Protein AF-0000000080869473 (afdb_homodimer)

Radius of gyration: 24.55 Å; Cα contacts (8 Å, |Δi|>4): 1447; chains: 2; bounding box: 81×71×55 Å

Foldseek 3Di:
DQKAKEKEWAEAADQAAACLVVVLVVVVVCCVVPVRHAEYAYAAARGGHDDLVPAEAPPDPSLQSVLVSLQVSLHWYWDHWHWHQDPVFIFTKIFTHGSNSDGPDIDTAQDDPPPVSPGHDGDDDWDWDDDPPHAIETEHEACQLVPLVNLQVSLVVGHQEYRYHHFAADPCVVVVLVSQLVSLQLSQHWYFYHYYAHPRHQAQTFIAGNNSHTPDTDHRHIDMDIDMDDSVSSVVCCVQNRVNDDNNNVCVVVDPDDPCCCVDPVNADPVRVVPDDGDDDDDDDPVVD/DQKAKEKEWAEAADQAAACLVVVLVVVVVCCVVPVRHAEYAYAAARGGHDDLVPAEAPPDPSLQSVLVSLQVSLHWYWDHWHWHQDPVFIFTKIFTHGSNSDGPDIDTAQDDPPPVSPGHDGDDDWDWDDDPPHAIETEHEACQLVPLVNLQVSLVVGHQEYRYHHFAADPCVVVVLVSQLVSLQLSQHWYFYHYYAHSRHQAQTFIAGNNSHTPDTDHRHIDMDIDMDRSVSSVVCCVQNRVNDDNNNVCVVVDPDDPCCCVDPVNADPVRVVPDDGDDDDDDDPVVD

InterPro domains:
  IPR001110 Uncharacterised protein family UPF0012, conserved site [PS01227] (138-158)
  IPR003010 Carbon-nitrogen hydrolase [PF00795] (30-236)
  IPR003010 Carbon-nitrogen hydrolase [PS50263] (4-231)
  IPR036526 Carbon-nitrogen hydrolase superfamily [G3DSA:3.60.110.10] (3-247)
  IPR036526 Carbon-nitrogen hydrolase superfamily [SSF56317] (1-239)

Solvent-accessible surface area (backbone atoms only — not comparable to full-atom values): 29017 Å² total; per-residue (Å²): 135,46,64,49,27,38,25,37,34,23,44,68,37,64,67,72,47,78,34,54,64,63,48,49,51,50,49,53,52,46,47,70,76,42,68,77,52,42,29,41,37,26,11,35,23,46,38,49,22,83,50,70,86,63,38,38,49,78,87,35,71,69,56,51,49,51,21,50,51,16,35,74,70,53,17,32,35,28,67,18,22,38,41,29,39,52,97,92,41,32,28,48,30,27,50,38,25,36,39,79,29,41,75,78,47,72,37,38,30,48,41,52,57,46,53,80,38,67,81,46,42,59,22,65,61,88,46,69,50,70,46,86,92,57,46,37,31,20,60,52,40,47,56,29,64,62,39,59,66,54,57,47,46,36,33,42,71,48,25,44,33,37,46,26,22,15,56,51,68,59,94,62,52,70,49,48,55,30,32,48,24,31,55,10,32,45,47,35,11,33,26,38,39,22,15,12,4,65,67,43,3,58,25,51,24,36,34,23,32,30,63,29,45,73,76,43,69,49,61,49,58,67,45,76,46,76,40,74,44,57,48,58,57,30,56,48,28,57,55,34,7,45,91,61,50,55,32,54,60,55,52,53,34,67,46,75,49,72,62,60,58,58,62,34,91,69,44,45,40,82,44,50,71,67,51,64,72,80,48,72,74,72,84,74,61,70,87,72,109,133,48,62,48,27,38,25,38,36,22,44,70,38,65,64,72,46,76,34,53,65,63,48,49,52,48,50,52,51,46,45,71,76,43,68,75,53,42,29,40,36,26,10,35,22,47,37,51,26,84,51,69,87,63,37,37,49,78,87,35,71,67,56,50,50,50,21,50,52,16,35,74,70,52,18,32,33,28,68,19,22,36,41,29,39,53,97,91,41,32,28,50,30,28,50,40,25,36,39,80,30,41,75,78,46,71,37,37,28,48,41,53,58,46,52,80,38,67,78,46,41,58,22,64,63,87,46,70,49,70,48,87,88,58,48,36,31,21,61,50,40,45,56,28,63,61,40,61,67,53,57,48,46,37,34,40,70,48,24,43,34,36,46,26,22,15,57,50,68,58,93,62,54,67,50,50,54,30,34,49,25,31,54,10,31,44,46,34,10,33,27,40,40,21,15,12,3,65,68,42,4,58,23,50,23,36,34,23,33,29,63,28,46,74,76,45,69,48,61,48,57,68,45,76,47,78,42,74,43,56,50,58,56,30,56,48,27,57,54,32,6,47,92,60,49,56,34,52,61,53,51,51,34,67,49,73,49,71,61,61,59,59,61,34,91,70,45,44,40,82,44,51,69,66,52,64,72,81,50,73,76,72,84,73,59,70,88,73,109

Nearest PDB structures (foldseek):
  5g3p-assembly1_D  TM=8.756E-01  e=1.389E-21  Bacillus cereus
  5g3o-assembly1_A  TM=8.875E-01  e=3.538E-21  Bacillus cereus
  2e2k-assembly1_B  TM=9.065E-01  e=9.008E-21  Helicobacter pylori 26695
  5g3o-assembly1_D  TM=8.820E-01  e=4.738E-21  Bacillus cereus
  5g3o-assembly1_E  TM=8.726E-01  e=5.325E-21  Bacillus cereus

Organism: NCBI:txid3151122

Structure (mmCIF, N/CA/C/O backbone):
data_AF-0000000080869473-model_v1
#
loop_
_entity.id
_entity.type
_entity.pdbx_description
1 polymer 'Carbon-nitrogen hydrolase family protein'
#
loop_
_atom_site.group_PDB
_atom_site.id
_atom_site.type_symbol
_atom_site.label_atom_id
_atom_site.label_alt_id
_atom_site.label_comp_id
_atom_site.label_asym_id
_atom_site.label_entity_id
_atom_site.label_seq_id
_atom_site.pdbx_PDB_ins_code
_atom_site.Cartn_x
_atom_site.Cartn_y
_atom_site.Cartn_z
_atom_site.occupancy
_atom_site.B_iso_or_equiv
_atom_site.auth_seq_id
_atom_site.auth_comp_id
_atom_site.auth_asym_id
_atom_site.auth_atom_id
_atom_site.pdbx_PDB_model_num
ATOM 1 N N . MET A 1 1 ? -25.969 -18.875 0.355 1 53.88 1 MET A N 1
ATOM 2 C CA . MET A 1 1 ? -24.969 -18.594 1.371 1 53.88 1 MET A CA 1
ATOM 3 C C . MET A 1 1 ? -23.562 -18.656 0.776 1 53.88 1 MET A C 1
ATOM 5 O O . MET A 1 1 ? -23.266 -19.516 -0.05 1 53.88 1 MET A O 1
ATOM 9 N N . SER A 1 2 ? -22.734 -17.375 0.58 1 76.88 2 SER A N 1
ATOM 10 C CA . SER A 1 2 ? -21.609 -16.938 -0.243 1 76.88 2 SER A CA 1
ATOM 11 C C . SER A 1 2 ? -20.281 -17.312 0.399 1 76.88 2 SER A C 1
ATOM 13 O O . SER A 1 2 ? -19.344 -16.5 0.432 1 76.88 2 SER A O 1
ATOM 15 N N . TYR A 1 3 ? -20.266 -18.516 1.068 1 91.31 3 TYR A N 1
ATOM 16 C CA . TYR A 1 3 ? -19.031 -19.016 1.641 1 91.31 3 TYR A CA 1
ATOM 17 C C . TYR A 1 3 ? -18.266 -19.875 0.635 1 91.31 3 TYR A C 1
ATOM 19 O O . TYR A 1 3 ? -18.875 -20.578 -0.181 1 91.31 3 TYR A O 1
ATOM 27 N N . PHE A 1 4 ? -17.031 -19.812 0.686 1 97.44 4 PHE A N 1
ATOM 28 C CA . PHE A 1 4 ? -16.141 -20.5 -0.236 1 97.44 4 PHE A CA 1
ATOM 29 C C . PHE A 1 4 ? -14.812 -20.812 0.434 1 97.44 4 PHE A C 1
ATOM 31 O O . PHE A 1 4 ? -14.195 -19.938 1.047 1 97.44 4 PHE A O 1
ATOM 38 N N . THR A 1 5 ? -14.406 -22.062 0.427 1 98.56 5 THR A N 1
ATOM 39 C CA . THR A 1 5 ? -13.188 -22.438 1.144 1 98.56 5 THR A CA 1
ATOM 40 C C . THR A 1 5 ? -12.008 -22.531 0.186 1 98.56 5 THR A C 1
ATOM 42 O O . THR A 1 5 ? -12.055 -23.281 -0.792 1 98.56 5 THR A O 1
ATOM 45 N N . ILE A 1 6 ? -10.961 -21.781 0.438 1 98.81 6 ILE A N 1
ATOM 46 C CA . ILE A 1 6 ? -9.727 -21.75 -0.333 1 98.81 6 ILE A CA 1
ATOM 47 C C . ILE A 1 6 ? -8.562 -22.25 0.523 1 98.81 6 ILE A C 1
ATOM 49 O O . ILE A 1 6 ? -8.406 -21.828 1.672 1 98.81 6 ILE A O 1
ATOM 53 N N . ALA A 1 7 ? -7.832 -23.141 0.019 1 98.88 7 ALA A N 1
ATOM 54 C CA . ALA A 1 7 ? -6.652 -23.609 0.735 1 98.88 7 ALA A CA 1
ATOM 55 C C . ALA A 1 7 ? -5.371 -23.094 0.08 1 98.88 7 ALA A C 1
ATOM 57 O O . ALA A 1 7 ? -5.09 -23.422 -1.077 1 98.88 7 ALA A O 1
ATOM 58 N N . GLY A 1 8 ? -4.641 -22.25 0.812 1 98.81 8 GLY A N 1
ATOM 59 C CA . GLY A 1 8 ? -3.258 -22 0.441 1 98.81 8 GLY A CA 1
ATOM 60 C C . GLY A 1 8 ? -2.316 -23.109 0.891 1 98.81 8 GLY A C 1
ATOM 61 O O . GLY A 1 8 ? -2.459 -23.641 1.993 1 98.81 8 GLY A O 1
ATOM 62 N N . VAL A 1 9 ? -1.399 -23.469 0.029 1 98.56 9 VAL A N 1
ATOM 63 C CA . VAL A 1 9 ? -0.45 -24.516 0.363 1 98.56 9 VAL A CA 1
ATOM 64 C C . VAL A 1 9 ? 0.97 -23.969 0.363 1 98.56 9 VAL A C 1
ATOM 66 O O . VAL A 1 9 ? 1.511 -23.625 -0.693 1 98.56 9 VAL A O 1
ATOM 69 N N . GLN A 1 10 ? 1.525 -23.781 1.521 1 98.19 10 GLN A N 1
ATOM 70 C CA . GLN A 1 10 ? 2.947 -23.5 1.691 1 98.19 10 GLN A CA 1
ATOM 71 C C . GLN A 1 10 ? 3.766 -24.781 1.725 1 98.19 10 GLN A C 1
ATOM 73 O O . GLN A 1 10 ? 3.816 -25.469 2.75 1 98.19 10 GLN A O 1
ATOM 78 N N . MET A 1 11 ? 4.398 -25.078 0.608 1 95.38 11 MET A N 1
ATOM 79 C CA . MET A 1 11 ? 5.059 -26.375 0.44 1 95.38 11 MET A CA 1
ATOM 80 C C . MET A 1 11 ? 6.57 -26.188 0.311 1 95.38 11 MET A C 1
ATOM 82 O O . MET A 1 11 ? 7.035 -25.188 -0.232 1 95.38 11 MET A O 1
ATOM 86 N N . HIS A 1 12 ? 7.273 -27.203 0.862 1 91.5 12 HIS A N 1
ATOM 87 C CA . HIS A 1 12 ? 8.719 -27.266 0.659 1 91.5 12 HIS A CA 1
ATOM 88 C C . HIS A 1 12 ? 9.055 -27.719 -0.755 1 91.5 12 HIS A C 1
ATOM 90 O O . HIS A 1 12 ? 8.602 -28.781 -1.194 1 91.5 12 HIS A O 1
ATOM 96 N N . ALA A 1 13 ? 9.562 -26.797 -1.465 1 76.06 13 ALA A N 1
ATOM 97 C CA . ALA A 1 13 ? 9.961 -27.172 -2.822 1 76.06 13 ALA A CA 1
ATOM 98 C C . ALA A 1 13 ? 11.438 -27.547 -2.881 1 76.06 13 ALA A C 1
ATOM 100 O O . ALA A 1 13 ? 12.25 -27.016 -2.123 1 76.06 13 ALA A O 1
ATOM 101 N N . LEU A 1 14 ? 11.695 -28.578 -3.633 1 72.25 14 LEU A N 1
ATOM 102 C CA . LEU A 1 14 ? 13.094 -28.812 -3.969 1 72.25 14 LEU A CA 1
ATOM 103 C C . LEU A 1 14 ? 13.609 -27.734 -4.922 1 72.25 14 LEU A C 1
ATOM 105 O O . LEU A 1 14 ? 12.836 -27.156 -5.691 1 72.25 14 LEU A O 1
ATOM 109 N N . HIS A 1 15 ? 14.859 -27.266 -4.746 1 62.47 15 HIS A N 1
ATOM 110 C CA . HIS A 1 15 ? 15.453 -26.234 -5.594 1 62.47 15 HIS A CA 1
ATOM 111 C C . HIS A 1 15 ? 15.297 -26.578 -7.07 1 62.47 15 HIS A C 1
ATOM 113 O O . HIS A 1 15 ? 15.086 -25.703 -7.906 1 62.47 15 HIS A O 1
ATOM 119 N N . HIS A 1 16 ? 15.641 -27.797 -7.242 1 66.69 16 HIS A N 1
ATOM 120 C CA . HIS A 1 16 ? 15.695 -28.219 -8.633 1 66.69 16 HIS A CA 1
ATOM 121 C C . HIS A 1 16 ? 14.789 -29.422 -8.891 1 66.69 16 HIS A C 1
ATOM 123 O O . HIS A 1 16 ? 14.617 -30.281 -8.016 1 66.69 16 HIS A O 1
ATOM 129 N N . GLY A 1 17 ? 13.906 -29 -9.891 1 75.06 17 GLY A N 1
ATOM 130 C CA . GLY A 1 17 ? 13.297 -30.219 -10.398 1 75.06 17 GLY A CA 1
ATOM 131 C C . GLY A 1 17 ? 11.789 -30.109 -10.523 1 75.06 17 GLY A C 1
ATOM 132 O O . GLY A 1 17 ? 11.227 -29.016 -10.492 1 75.06 17 GLY A O 1
ATOM 133 N N . ASP A 1 18 ? 11.203 -31.078 -10.867 1 90.19 18 ASP A N 1
ATOM 134 C CA . ASP A 1 18 ? 9.781 -31.344 -11.094 1 90.19 18 ASP A CA 1
ATOM 135 C C . ASP A 1 18 ? 9.078 -31.703 -9.789 1 90.19 18 ASP A C 1
ATOM 137 O O . ASP A 1 18 ? 9.344 -32.75 -9.195 1 90.19 18 ASP A O 1
ATOM 141 N N . ASN A 1 19 ? 8.211 -30.703 -9.297 1 93.81 19 ASN A N 1
ATOM 142 C CA . ASN A 1 19 ? 7.504 -30.891 -8.031 1 93.81 19 ASN A CA 1
ATOM 143 C C . ASN A 1 19 ? 6.078 -31.391 -8.266 1 93.81 19 ASN A C 1
ATOM 145 O O . ASN A 1 19 ? 5.293 -31.484 -7.32 1 93.81 19 ASN A O 1
ATOM 149 N N . THR A 1 20 ? 5.719 -31.766 -9.477 1 95.38 20 THR A N 1
ATOM 150 C CA . THR A 1 20 ? 4.328 -32 -9.852 1 95.38 20 THR A CA 1
ATOM 151 C C . THR A 1 20 ? 3.766 -33.188 -9.102 1 95.38 20 THR A C 1
ATOM 153 O O . THR A 1 20 ? 2.627 -33.188 -8.633 1 95.38 20 THR A O 1
ATOM 156 N N . GLU A 1 21 ? 4.586 -34.219 -8.93 1 93.81 21 GLU A N 1
ATOM 157 C CA . GLU A 1 21 ? 4.098 -35.406 -8.219 1 93.81 21 GLU A CA 1
ATOM 158 C C . GLU A 1 21 ? 3.91 -35.125 -6.734 1 93.81 21 GLU A C 1
ATOM 160 O O . GLU A 1 21 ? 2.943 -35.594 -6.121 1 93.81 21 GLU A O 1
ATOM 165 N N . ALA A 1 22 ? 4.895 -34.438 -6.176 1 94.12 22 ALA A N 1
ATOM 166 C CA . ALA A 1 22 ? 4.762 -34.062 -4.773 1 94.12 22 ALA A CA 1
ATOM 167 C C . ALA A 1 22 ? 3.523 -33.188 -4.562 1 94.12 22 ALA A C 1
ATOM 169 O O . ALA A 1 22 ? 2.832 -33.312 -3.551 1 94.12 22 ALA A O 1
ATOM 170 N N . MET A 1 23 ? 3.209 -32.312 -5.496 1 96.94 23 MET A N 1
ATOM 171 C CA . MET A 1 23 ? 2.027 -31.469 -5.43 1 96.94 23 MET A CA 1
ATOM 172 C C . MET A 1 23 ? 0.75 -32.312 -5.523 1 96.94 23 MET A C 1
ATOM 174 O O . MET A 1 23 ? -0.212 -32.062 -4.793 1 96.94 23 MET A O 1
ATOM 178 N N . ARG A 1 24 ? 0.801 -33.281 -6.426 1 97.25 24 ARG A N 1
ATOM 179 C CA . ARG A 1 24 ? -0.345 -34.188 -6.527 1 97.25 24 ARG A CA 1
ATOM 180 C C . ARG A 1 24 ? -0.63 -34.844 -5.195 1 97.25 24 ARG A C 1
ATOM 182 O O . ARG A 1 24 ? -1.775 -34.875 -4.738 1 97.25 24 ARG A O 1
ATOM 189 N N . HIS A 1 25 ? 0.432 -35.344 -4.578 1 96.56 25 HIS A N 1
ATOM 190 C CA . HIS A 1 25 ? 0.28 -36.031 -3.295 1 96.56 25 HIS A CA 1
ATOM 191 C C . HIS A 1 25 ? -0.264 -35.094 -2.23 1 96.56 25 HIS A C 1
ATOM 193 O O . HIS A 1 25 ? -1.093 -35.5 -1.407 1 96.56 25 HIS A O 1
ATOM 199 N N . ARG A 1 26 ? 0.226 -33.906 -2.254 1 96.94 26 ARG A N 1
ATOM 200 C CA . ARG A 1 26 ? -0.221 -32.906 -1.281 1 96.94 26 ARG A CA 1
ATOM 201 C C . ARG A 1 26 ? -1.702 -32.594 -1.461 1 96.94 26 ARG A C 1
ATOM 203 O O . ARG A 1 26 ? -2.438 -32.438 -0.481 1 96.94 26 ARG A O 1
ATOM 210 N N . ILE A 1 27 ? -2.164 -32.438 -2.723 1 98.38 27 ILE A N 1
ATOM 211 C CA . ILE A 1 27 ? -3.568 -32.156 -3.002 1 98.38 27 ILE A CA 1
ATOM 212 C C . ILE A 1 27 ? -4.426 -33.344 -2.561 1 98.38 27 ILE A C 1
ATOM 214 O O . ILE A 1 27 ? -5.48 -33.156 -1.944 1 98.38 27 ILE A O 1
ATOM 218 N N . ASP A 1 28 ? -3.928 -34.562 -2.848 1 98.19 28 ASP A N 1
ATOM 219 C CA . ASP A 1 28 ? -4.652 -35.781 -2.432 1 98.19 28 ASP A CA 1
ATOM 220 C C . ASP A 1 28 ? -4.848 -35.781 -0.917 1 98.19 28 ASP A C 1
ATOM 222 O O . ASP A 1 28 ? -5.957 -36.031 -0.433 1 98.19 28 ASP A O 1
ATOM 226 N N . ALA A 1 29 ? -3.77 -35.562 -0.237 1 98.12 29 ALA A N 1
ATOM 227 C CA . ALA A 1 29 ? -3.824 -35.531 1.223 1 98.12 29 ALA A CA 1
ATOM 228 C C . ALA A 1 29 ? -4.738 -34.438 1.737 1 98.12 29 ALA A C 1
ATOM 230 O O . ALA A 1 29 ? -5.523 -34.656 2.664 1 98.12 29 ALA A O 1
ATOM 231 N N . LEU A 1 30 ? -4.598 -33.281 1.122 1 98.25 30 LEU A N 1
ATOM 232 C CA . LEU A 1 30 ? -5.395 -32.094 1.489 1 98.25 30 LEU A CA 1
ATOM 233 C C . LEU A 1 30 ? -6.883 -32.375 1.312 1 98.25 30 LEU A C 1
ATOM 235 O O . LEU A 1 30 ? -7.684 -32.094 2.207 1 98.25 30 LEU A O 1
ATOM 239 N N . MET A 1 31 ? -7.246 -32.969 0.193 1 98.06 31 MET A N 1
ATOM 240 C CA . MET A 1 31 ? -8.648 -33.25 -0.108 1 98.06 31 MET A CA 1
ATOM 241 C C . MET A 1 31 ? -9.203 -34.344 0.782 1 98.06 31 MET A C 1
ATOM 243 O O . MET A 1 31 ? -10.391 -34.344 1.111 1 98.06 31 MET A O 1
ATOM 247 N N . GLY A 1 32 ? -8.328 -35.281 1.175 1 97.94 32 GLY A N 1
ATOM 248 C CA . GLY A 1 32 ? -8.742 -36.312 2.107 1 97.94 32 GLY A CA 1
ATOM 249 C C . GLY A 1 32 ? -9.055 -35.781 3.494 1 97.94 32 GLY A C 1
ATOM 250 O O . GLY A 1 32 ? -10.008 -36.219 4.137 1 97.94 32 GLY A O 1
ATOM 251 N N . ARG A 1 33 ? -8.289 -34.875 3.975 1 97.94 33 ARG A N 1
ATOM 252 C CA . ARG A 1 33 ? -8.406 -34.344 5.332 1 97.94 33 ARG A CA 1
ATOM 253 C C . ARG A 1 33 ? -9.445 -33.25 5.398 1 97.94 33 ARG A C 1
ATOM 255 O O . ARG A 1 33 ? -10.133 -33.094 6.406 1 97.94 33 ARG A O 1
ATOM 262 N N . PHE A 1 34 ? -9.477 -32.375 4.328 1 98.06 34 PHE A N 1
ATOM 263 C CA . PHE A 1 34 ? -10.359 -31.219 4.281 1 98.06 34 PHE A CA 1
ATOM 264 C C . PHE A 1 34 ? -11.258 -31.266 3.049 1 98.06 34 PHE A C 1
ATOM 266 O O . PHE A 1 34 ? -11.141 -30.422 2.158 1 98.06 34 PHE A O 1
ATOM 273 N N . PRO A 1 35 ? -12.211 -32.094 2.996 1 97.19 35 PRO A N 1
ATOM 274 C CA . PRO A 1 35 ? -13.023 -32.312 1.8 1 97.19 35 PRO A CA 1
ATOM 275 C C . PRO A 1 35 ? -13.891 -31.109 1.438 1 97.19 35 PRO A C 1
ATOM 277 O O . PRO A 1 35 ? -14.453 -31.062 0.34 1 97.19 35 PRO A O 1
ATOM 280 N N . GLN A 1 36 ? -13.992 -30.125 2.332 1 97.38 36 GLN A N 1
ATOM 281 C CA . GLN A 1 36 ? -14.828 -28.953 2.076 1 97.38 36 GLN A CA 1
ATOM 282 C C . GLN A 1 36 ? -14.094 -27.938 1.201 1 97.38 36 GLN A C 1
ATOM 284 O O . GLN A 1 36 ? -14.703 -26.984 0.704 1 97.38 36 GLN A O 1
ATOM 289 N N . VAL A 1 37 ? -12.812 -28.125 0.999 1 98.56 37 VAL A N 1
ATOM 290 C CA . VAL A 1 37 ? -12.031 -27.188 0.208 1 98.56 37 VAL A CA 1
ATOM 291 C C . VAL A 1 37 ? -12.523 -27.172 -1.236 1 98.56 37 VAL A C 1
ATOM 293 O O . VAL A 1 37 ? -12.773 -28.234 -1.813 1 98.56 37 VAL A O 1
ATOM 296 N N . GLN A 1 38 ? -12.648 -25.953 -1.792 1 98.69 38 GLN A N 1
ATOM 297 C CA . GLN A 1 38 ? -13.195 -25.828 -3.137 1 98.69 38 GLN A CA 1
ATOM 298 C C . GLN A 1 38 ? -12.156 -25.25 -4.102 1 98.69 38 GLN A C 1
ATOM 300 O O . GLN A 1 38 ? -12.328 -25.344 -5.32 1 98.69 38 GLN A O 1
ATOM 305 N N . MET A 1 39 ? -11.086 -24.688 -3.6 1 98.88 39 MET A N 1
ATOM 306 C CA . MET A 1 39 ? -10.008 -24.094 -4.391 1 98.88 39 MET A CA 1
ATOM 307 C C . MET A 1 39 ? -8.664 -24.281 -3.697 1 98.88 39 MET A C 1
ATOM 309 O O . MET A 1 39 ? -8.562 -24.156 -2.477 1 98.88 39 MET A O 1
ATOM 313 N N . VAL A 1 40 ? -7.645 -24.625 -4.438 1 98.94 40 VAL A N 1
ATOM 314 C CA . VAL A 1 40 ? -6.293 -24.781 -3.916 1 98.94 40 VAL A CA 1
ATOM 315 C C . VAL A 1 40 ? -5.34 -23.844 -4.652 1 98.94 40 VAL A C 1
ATOM 317 O O . VAL A 1 40 ? -5.395 -23.734 -5.879 1 98.94 40 VAL A O 1
ATOM 320 N N . LEU A 1 41 ? -4.523 -23.156 -3.912 1 98.88 41 LEU A N 1
ATOM 321 C CA . LEU A 1 41 ? -3.531 -22.219 -4.438 1 98.88 41 LEU A CA 1
ATOM 322 C C . LEU A 1 41 ? -2.135 -22.578 -3.938 1 98.88 41 LEU A C 1
ATOM 324 O O . LEU A 1 41 ? -1.915 -22.703 -2.73 1 98.88 41 LEU A O 1
ATOM 328 N N . PHE A 1 42 ? -1.192 -22.797 -4.836 1 98.69 42 PHE A N 1
ATOM 329 C CA . PHE A 1 42 ? 0.207 -23.016 -4.496 1 98.69 42 PHE A CA 1
ATOM 330 C C . PHE A 1 42 ? 1.032 -21.766 -4.723 1 98.69 42 PHE A C 1
ATOM 332 O O . PHE A 1 42 ? 0.513 -20.75 -5.199 1 98.69 42 PHE A O 1
ATOM 339 N N . SER A 1 43 ? 2.318 -21.844 -4.355 1 98.19 43 SER A N 1
ATOM 340 C CA . SER A 1 43 ? 3.213 -20.688 -4.445 1 98.19 43 SER A CA 1
ATOM 341 C C . SER A 1 43 ? 3.773 -20.531 -5.852 1 98.19 43 SER A C 1
ATOM 343 O O . SER A 1 43 ? 3.59 -21.406 -6.699 1 98.19 43 SER A O 1
ATOM 345 N N . GLU A 1 44 ? 4.371 -19.391 -6.074 1 97.69 44 GLU A N 1
ATOM 346 C CA . GLU A 1 44 ? 4.973 -19.031 -7.359 1 97.69 44 GLU A CA 1
ATOM 347 C C . GLU A 1 44 ? 6.035 -20.047 -7.766 1 97.69 44 GLU A C 1
ATOM 349 O O . GLU A 1 44 ? 6.895 -20.422 -6.965 1 97.69 44 GLU A O 1
ATOM 354 N N . LEU A 1 45 ? 5.941 -20.578 -8.984 1 96.06 45 LEU A N 1
ATOM 355 C CA . LEU A 1 45 ? 6.934 -21.422 -9.656 1 96.06 45 LEU A CA 1
ATOM 356 C C . LEU A 1 45 ? 7.117 -22.734 -8.93 1 96.06 45 LEU A C 1
ATOM 358 O O . LEU A 1 45 ? 8.172 -23.375 -9.039 1 96.06 45 LEU A O 1
ATOM 362 N N . MET A 1 46 ? 6.137 -23.156 -8.242 1 96 46 MET A N 1
ATOM 363 C CA . MET A 1 46 ? 6.199 -24.359 -7.426 1 96 46 MET A CA 1
ATOM 364 C C . MET A 1 46 ? 6.336 -25.609 -8.305 1 96 46 MET A C 1
ATOM 366 O O . MET A 1 46 ? 7.137 -26.484 -8.008 1 96 46 MET A O 1
ATOM 370 N N . PRO A 1 47 ? 5.645 -25.719 -9.453 1 95.69 47 PRO A N 1
ATOM 371 C CA . PRO A 1 47 ? 5.609 -26.984 -10.188 1 95.69 47 PRO A CA 1
ATOM 372 C C . PRO A 1 47 ? 6.977 -27.391 -10.742 1 95.69 47 PRO A C 1
ATOM 374 O O . PRO A 1 47 ? 7.398 -28.531 -10.586 1 95.69 47 PRO A O 1
ATOM 377 N N . LEU A 1 48 ? 7.668 -26.359 -11.367 1 94.12 48 LEU A N 1
ATOM 378 C CA . LEU A 1 48 ? 8.852 -26.766 -12.117 1 94.12 48 LEU A CA 1
ATOM 379 C C . LEU A 1 48 ? 10.078 -25.984 -11.648 1 94.12 48 LEU A C 1
ATOM 381 O O . LEU A 1 48 ? 11.148 -26.094 -12.25 1 94.12 48 LEU A O 1
ATOM 385 N N . GLY A 1 49 ? 9.922 -25.203 -10.609 1 92.12 49 GLY A N 1
ATOM 386 C CA . GLY A 1 49 ? 11.062 -24.516 -10.031 1 92.12 49 GLY A CA 1
ATOM 387 C C . GLY A 1 49 ? 11.289 -23.141 -10.625 1 92.12 49 GLY A C 1
ATOM 388 O O . GLY A 1 49 ? 10.578 -22.719 -11.539 1 92.12 49 GLY A O 1
ATOM 389 N N . ALA A 1 50 ? 12.367 -22.484 -10.188 1 91 50 ALA A N 1
ATOM 390 C CA . ALA A 1 50 ? 12.57 -21.047 -10.43 1 91 50 ALA A CA 1
ATOM 391 C C . ALA A 1 50 ? 13.539 -20.828 -11.578 1 91 50 ALA A C 1
ATOM 393 O O . ALA A 1 50 ? 13.93 -19.688 -11.852 1 91 50 ALA A O 1
ATOM 394 N N . SER A 1 51 ? 13.93 -21.812 -12.281 1 90.56 51 SER A N 1
ATOM 395 C CA . SER A 1 51 ? 14.859 -21.641 -13.391 1 90.56 51 SER A CA 1
ATOM 396 C C . SER A 1 51 ? 14.125 -21.516 -14.719 1 90.56 51 SER A C 1
ATOM 398 O O . SER A 1 51 ? 13.344 -22.406 -15.078 1 90.56 51 SER A O 1
ATOM 400 N N . PRO A 1 52 ? 14.43 -20.531 -15.414 1 91.19 52 PRO A N 1
ATOM 401 C CA . PRO A 1 52 ? 13.797 -20.391 -16.734 1 91.19 52 PRO A CA 1
ATOM 402 C C . PRO A 1 52 ? 14.195 -21.484 -17.703 1 91.19 52 PRO A C 1
ATOM 404 O O . PRO A 1 52 ? 13.594 -21.609 -18.781 1 91.19 52 PRO A O 1
ATOM 407 N N . HIS A 1 53 ? 15.188 -22.234 -17.297 1 89.5 53 HIS A N 1
ATOM 408 C CA . HIS A 1 53 ? 15.602 -23.344 -18.141 1 89.5 53 HIS A CA 1
ATOM 409 C C . HIS A 1 53 ? 14.484 -24.375 -18.281 1 89.5 53 HIS A C 1
ATOM 411 O O . HIS A 1 53 ? 14.477 -25.156 -19.234 1 89.5 53 HIS A O 1
ATOM 417 N N . HIS A 1 54 ? 13.562 -24.312 -17.422 1 89 54 HIS A N 1
ATOM 418 C CA . HIS A 1 54 ? 12.469 -25.266 -17.438 1 89 54 HIS A CA 1
ATOM 419 C C . HIS A 1 54 ? 11.234 -24.703 -18.141 1 89 54 HIS A C 1
ATOM 421 O O . HIS A 1 54 ? 10.156 -25.281 -18.078 1 89 54 HIS A O 1
ATOM 427 N N . ALA A 1 55 ? 11.453 -23.609 -18.812 1 95.56 55 ALA A N 1
ATOM 428 C CA . ALA A 1 55 ? 10.328 -22.984 -19.516 1 95.56 55 ALA A CA 1
ATOM 429 C C . ALA A 1 55 ? 9.805 -23.891 -20.625 1 95.56 55 ALA A C 1
ATOM 431 O O . ALA A 1 55 ? 10.586 -24.531 -21.328 1 95.56 55 ALA A O 1
ATOM 432 N N . GLN A 1 56 ? 8.508 -23.984 -20.719 1 96 56 GLN A N 1
ATOM 433 C CA . GLN A 1 56 ? 7.84 -24.812 -21.719 1 96 56 GLN A CA 1
ATOM 434 C C . GLN A 1 56 ? 6.699 -24.047 -22.375 1 96 56 GLN A C 1
ATOM 436 O O . GLN A 1 56 ? 6.113 -23.141 -21.766 1 96 56 GLN A O 1
ATOM 441 N N . PRO A 1 57 ? 6.426 -24.422 -23.641 1 97.69 57 PRO A N 1
ATOM 442 C CA . PRO A 1 57 ? 5.207 -23.844 -24.234 1 97.69 57 PRO A CA 1
ATOM 443 C C . PRO A 1 57 ? 3.941 -24.281 -23.5 1 97.69 57 PRO A C 1
ATOM 445 O O . PRO A 1 57 ? 3.912 -25.359 -22.891 1 97.69 57 PRO A O 1
ATOM 448 N N . MET A 1 58 ? 2.932 -23.453 -23.484 1 96.81 58 MET A N 1
ATOM 449 C CA . MET A 1 58 ? 1.633 -23.812 -22.922 1 96.81 58 MET A CA 1
ATOM 450 C C . MET A 1 58 ? 0.587 -23.969 -24.016 1 96.81 58 MET A C 1
ATOM 452 O O . MET A 1 58 ? 0.542 -23.172 -24.953 1 96.81 58 MET A O 1
ATOM 456 N N . PRO A 1 59 ? -0.276 -24.922 -23.938 1 97.38 59 PRO A N 1
ATOM 457 C CA . PRO A 1 59 ? -0.385 -25.859 -22.812 1 97.38 59 PRO A CA 1
ATOM 458 C C . PRO A 1 59 ? 0.798 -26.812 -22.734 1 97.38 59 PRO A C 1
ATOM 460 O O . PRO A 1 59 ? 1.43 -27.109 -23.75 1 97.38 59 PRO A O 1
ATOM 463 N N . SER A 1 60 ? 1.172 -27.234 -21.516 1 97.31 60 SER A N 1
ATOM 464 C CA . SER A 1 60 ? 2.27 -28.156 -21.25 1 97.31 60 SER A CA 1
ATOM 465 C C . SER A 1 60 ? 1.765 -29.438 -20.578 1 97.31 60 SER A C 1
ATOM 467 O O . SER A 1 60 ? 0.597 -29.516 -20.188 1 97.31 60 SER A O 1
ATOM 469 N N . SER A 1 61 ? 2.693 -30.406 -20.5 1 96.5 61 SER A N 1
ATOM 470 C CA . SER A 1 61 ? 2.361 -31.656 -19.812 1 96.5 61 SER A CA 1
ATOM 471 C C . SER A 1 61 ? 2.074 -31.406 -18.328 1 96.5 61 SER A C 1
ATOM 473 O O . SER A 1 61 ? 1.177 -32.031 -17.75 1 96.5 61 SER A O 1
ATOM 475 N N . ALA A 1 62 ? 2.822 -30.516 -17.766 1 96.81 62 ALA A N 1
ATOM 476 C CA . ALA A 1 62 ? 2.58 -30.172 -16.359 1 96.81 62 ALA A CA 1
ATOM 477 C C . ALA A 1 62 ? 1.189 -29.578 -16.172 1 96.81 62 ALA A C 1
ATOM 479 O O . ALA A 1 62 ? 0.459 -29.953 -15.258 1 96.81 62 ALA A O 1
ATOM 480 N N . GLU A 1 63 ? 0.836 -28.656 -17.062 1 98.12 63 GLU A N 1
ATOM 481 C CA . GLU A 1 63 ? -0.49 -28.047 -16.984 1 98.12 63 GLU A CA 1
ATOM 482 C C . GLU A 1 63 ? -1.586 -29.094 -17.156 1 98.12 63 GLU A C 1
ATOM 484 O O . GLU A 1 63 ? -2.604 -29.062 -16.453 1 98.12 63 GLU A O 1
ATOM 489 N N . ALA A 1 64 ? -1.34 -30.047 -18.062 1 98.44 64 ALA A N 1
ATOM 490 C CA . ALA A 1 64 ? -2.301 -31.109 -18.297 1 98.44 64 ALA A CA 1
ATOM 491 C C . ALA A 1 64 ? -2.49 -31.969 -17.031 1 98.44 64 ALA A C 1
ATOM 493 O O . ALA A 1 64 ? -3.605 -32.406 -16.734 1 98.44 64 ALA A O 1
ATOM 494 N N . LEU A 1 65 ? -1.403 -32.188 -16.406 1 98.25 65 LEU A N 1
ATOM 495 C CA . LEU A 1 65 ? -1.474 -32.938 -15.156 1 98.25 65 LEU A CA 1
ATOM 496 C C . LEU A 1 65 ? -2.355 -32.219 -14.141 1 98.25 65 LEU A C 1
ATOM 498 O O . LEU A 1 65 ? -3.195 -32.875 -13.492 1 98.25 65 LEU A O 1
ATOM 502 N N . PHE A 1 66 ? -2.201 -30.953 -13.969 1 98.81 66 PHE A N 1
ATOM 503 C CA . PHE A 1 66 ? -2.982 -30.188 -13.008 1 98.81 66 PHE A CA 1
ATOM 504 C C . PHE A 1 66 ? -4.445 -30.125 -13.422 1 98.81 66 PHE A C 1
ATOM 506 O O . PHE A 1 66 ? -5.34 -30.109 -12.57 1 98.81 66 PHE A O 1
ATOM 513 N N . CYS A 1 67 ? -4.719 -30.094 -14.75 1 98.88 67 CYS A N 1
ATOM 514 C CA . CYS A 1 67 ? -6.094 -30.188 -15.227 1 98.88 67 CYS A CA 1
ATOM 515 C C . CYS A 1 67 ? -6.742 -31.484 -14.781 1 98.88 67 CYS A C 1
ATOM 517 O O . CYS A 1 67 ? -7.883 -31.484 -14.312 1 98.88 67 CYS A O 1
ATOM 519 N N . GLN A 1 68 ? -5.984 -32.562 -14.875 1 98.81 68 GLN A N 1
ATOM 520 C CA . GLN A 1 68 ? -6.484 -33.875 -14.453 1 98.81 68 GLN A CA 1
ATOM 521 C C . GLN A 1 68 ? -6.77 -33.875 -12.953 1 98.81 68 GLN A C 1
ATOM 523 O O . GLN A 1 68 ? -7.797 -34.406 -12.523 1 98.81 68 GLN A O 1
ATOM 528 N N . ILE A 1 69 ? -5.852 -33.312 -12.203 1 98.75 69 ILE A N 1
ATOM 529 C CA . ILE A 1 69 ? -5.996 -33.281 -10.75 1 98.75 69 ILE A CA 1
ATOM 530 C C . ILE A 1 69 ? -7.234 -32.469 -10.367 1 98.75 69 ILE A C 1
ATOM 532 O O . ILE A 1 69 ? -8.023 -32.906 -9.523 1 98.75 69 ILE A O 1
ATOM 536 N N . ALA A 1 70 ? -7.41 -31.297 -11.016 1 98.88 70 ALA A N 1
ATOM 537 C CA . ALA A 1 70 ? -8.562 -30.438 -10.742 1 98.88 70 ALA A CA 1
ATOM 538 C C . ALA A 1 70 ? -9.867 -31.172 -11.016 1 98.88 70 ALA A C 1
ATOM 540 O O . ALA A 1 70 ? -10.812 -31.094 -10.227 1 98.88 70 ALA A O 1
ATOM 541 N N . GLU A 1 71 ? -9.93 -31.875 -12.117 1 98.81 71 GLU A N 1
ATOM 542 C CA . GLU A 1 71 ? -11.117 -32.625 -12.492 1 98.81 71 GLU A CA 1
ATOM 543 C C . GLU A 1 71 ? -11.375 -33.781 -11.523 1 98.81 71 GLU A C 1
ATOM 545 O O . GLU A 1 71 ? -12.516 -34 -11.094 1 98.81 71 GLU A O 1
ATOM 550 N N . GLN A 1 72 ? -10.344 -34.469 -11.195 1 98.5 72 GLN A N 1
ATOM 551 C CA . GLN A 1 72 ? -10.445 -35.625 -10.305 1 98.5 72 GLN A CA 1
ATOM 552 C C . GLN A 1 72 ? -11.055 -35.219 -8.961 1 98.5 72 GLN A C 1
ATOM 554 O O . GLN A 1 72 ? -11.922 -35.906 -8.438 1 98.5 72 GLN A O 1
ATOM 559 N N . HIS A 1 73 ? -10.594 -34.094 -8.398 1 98.69 73 HIS A N 1
ATOM 560 C CA . HIS A 1 73 ? -11.023 -33.688 -7.07 1 98.69 73 HIS A CA 1
ATOM 561 C C . HIS A 1 73 ? -12.172 -32.656 -7.148 1 98.69 73 HIS A C 1
ATOM 563 O O . HIS A 1 73 ? -12.734 -32.281 -6.125 1 98.69 73 HIS A O 1
ATOM 569 N N . ARG A 1 74 ? -12.523 -32.219 -8.398 1 98.5 74 ARG A N 1
ATOM 570 C CA . ARG A 1 74 ? -13.586 -31.266 -8.664 1 98.5 74 ARG A CA 1
ATOM 571 C C . ARG A 1 74 ? -13.344 -29.969 -7.895 1 98.5 74 ARG A C 1
ATOM 573 O O . ARG A 1 74 ? -14.234 -29.484 -7.191 1 98.5 74 ARG A O 1
ATOM 580 N N . ILE A 1 75 ? -12.172 -29.391 -8.047 1 98.81 75 ILE A N 1
ATOM 581 C CA . ILE A 1 75 ? -11.805 -28.156 -7.363 1 98.81 75 ILE A CA 1
ATOM 582 C C . ILE A 1 75 ? -11.25 -27.156 -8.375 1 98.81 75 ILE A C 1
ATOM 584 O O . ILE A 1 75 ? -10.805 -27.547 -9.461 1 98.81 75 ILE A O 1
ATOM 588 N N . TRP A 1 76 ? -11.367 -25.859 -8.008 1 98.88 76 TRP A N 1
ATOM 589 C CA . TRP A 1 76 ? -10.531 -24.859 -8.664 1 98.88 76 TRP A CA 1
ATOM 590 C C . TRP A 1 76 ? -9.07 -25.016 -8.25 1 98.88 76 TRP A C 1
ATOM 592 O O . TRP A 1 76 ? -8.773 -25.25 -7.074 1 98.88 76 TRP A O 1
ATOM 602 N N . LEU A 1 77 ? -8.188 -24.938 -9.219 1 98.94 77 LEU A N 1
ATOM 603 C CA . LEU A 1 77 ? -6.781 -25.156 -8.906 1 98.94 77 LEU A CA 1
ATOM 604 C C . LEU A 1 77 ? -5.914 -24.062 -9.531 1 98.94 77 LEU A C 1
ATOM 606 O O . LEU A 1 77 ? -5.996 -23.828 -10.742 1 98.94 77 LEU A O 1
ATOM 610 N N . ILE A 1 78 ? -5.152 -23.375 -8.711 1 98.94 78 ILE A N 1
ATOM 611 C CA . ILE A 1 78 ? -4.051 -22.516 -9.109 1 98.94 78 ILE A CA 1
ATOM 612 C C . ILE A 1 78 ? -2.721 -23.125 -8.695 1 98.94 78 ILE A C 1
ATOM 614 O O . ILE A 1 78 ? -2.248 -22.906 -7.574 1 98.94 78 ILE A O 1
ATOM 618 N N . PRO A 1 79 ? -2.045 -23.781 -9.516 1 98.44 79 PRO A N 1
ATOM 619 C CA . PRO A 1 79 ? -0.863 -24.562 -9.133 1 98.44 79 PRO A CA 1
ATOM 620 C C . PRO A 1 79 ? 0.326 -23.672 -8.758 1 98.44 79 PRO A C 1
ATOM 622 O O . PRO A 1 79 ? 1.389 -24.188 -8.398 1 98.44 79 PRO A O 1
ATOM 625 N N . GLY A 1 80 ? 0.144 -22.391 -8.711 1 97.81 80 GLY A N 1
ATOM 626 C CA . GLY A 1 80 ? 1.219 -21.406 -8.656 1 97.81 80 GLY A CA 1
ATOM 627 C C . GLY A 1 80 ? 1.49 -20.75 -9.992 1 97.81 80 GLY A C 1
ATOM 628 O O . GLY A 1 80 ? 0.599 -20.141 -10.578 1 97.81 80 GLY A O 1
ATOM 629 N N . SER A 1 81 ? 2.703 -20.844 -10.453 1 97.94 81 SER A N 1
ATOM 630 C CA . SER A 1 81 ? 3.057 -20.375 -11.789 1 97.94 81 SER A CA 1
ATOM 631 C C . SER A 1 81 ? 4.191 -21.203 -12.383 1 97.94 81 SER A C 1
ATOM 633 O O . SER A 1 81 ? 4.781 -22.047 -11.695 1 97.94 81 SER A O 1
ATOM 635 N N . MET A 1 82 ? 4.305 -21.125 -13.633 1 97.38 82 MET A N 1
ATOM 636 C CA . MET A 1 82 ? 5.359 -21.812 -14.391 1 97.38 82 MET A CA 1
ATOM 637 C C . MET A 1 82 ? 5.938 -20.891 -15.461 1 97.38 82 MET A C 1
ATOM 639 O O . MET A 1 82 ? 5.254 -19.984 -15.945 1 97.38 82 MET A O 1
ATOM 643 N N . PHE A 1 83 ? 7.176 -21.141 -15.82 1 97.38 83 PHE A N 1
ATOM 644 C CA . PHE A 1 83 ? 7.75 -20.406 -16.938 1 97.38 83 PHE A CA 1
ATOM 645 C C . PHE A 1 83 ? 7.191 -20.906 -18.266 1 97.38 83 PHE A C 1
ATOM 647 O O . PHE A 1 83 ? 7.246 -22.109 -18.547 1 97.38 83 PHE A O 1
ATOM 654 N N . GLU A 1 84 ? 6.66 -20.016 -18.984 1 98.44 84 GLU A N 1
ATOM 655 C CA . GLU A 1 84 ? 6.082 -20.25 -20.312 1 98.44 84 GLU A CA 1
ATOM 656 C C . GLU A 1 84 ? 7.02 -19.781 -21.422 1 98.44 84 GLU A C 1
ATOM 658 O O . GLU A 1 84 ? 7.414 -18.609 -21.453 1 98.44 84 GLU A O 1
ATOM 663 N N . ARG A 1 85 ? 7.367 -20.672 -22.25 1 98.06 85 ARG A N 1
ATOM 664 C CA . ARG A 1 85 ? 8.148 -20.312 -23.422 1 98.06 85 ARG A CA 1
ATOM 665 C C . ARG A 1 85 ? 7.238 -19.938 -24.594 1 98.06 85 ARG A C 1
ATOM 667 O O . ARG A 1 85 ? 6.348 -20.703 -24.953 1 98.06 85 ARG A O 1
ATOM 674 N N . THR A 1 86 ? 7.445 -18.719 -25.125 1 97.62 86 THR A N 1
ATOM 675 C CA . THR A 1 86 ? 6.723 -18.266 -26.312 1 97.62 86 THR A CA 1
ATOM 676 C C . THR A 1 86 ? 7.691 -17.734 -27.359 1 97.62 86 THR A C 1
ATOM 678 O O . THR A 1 86 ? 8.906 -17.688 -27.125 1 97.62 86 THR A O 1
ATOM 681 N N . GLU A 1 87 ? 7.164 -17.391 -28.5 1 96.06 87 GLU A N 1
ATOM 682 C CA . GLU A 1 87 ? 7.988 -16.781 -29.547 1 96.06 87 GLU A CA 1
ATOM 683 C C . GLU A 1 87 ? 8.531 -15.422 -29.094 1 96.06 87 GLU A C 1
ATOM 685 O O . GLU A 1 87 ? 9.609 -15.008 -29.516 1 96.06 87 GLU A O 1
ATOM 690 N N . ASP A 1 88 ? 7.828 -14.781 -28.172 1 94.62 88 ASP A N 1
ATOM 691 C CA . ASP A 1 88 ? 8.18 -13.438 -27.719 1 94.62 88 ASP A CA 1
ATOM 692 C C . ASP A 1 88 ? 9.102 -13.477 -26.5 1 94.62 88 ASP A C 1
ATOM 694 O O . ASP A 1 88 ? 9.578 -12.445 -26.047 1 94.62 88 ASP A O 1
ATOM 698 N N . GLY A 1 89 ? 9.391 -14.664 -26.047 1 96.69 89 GLY A N 1
ATOM 699 C CA . GLY A 1 89 ? 10.234 -14.797 -24.859 1 96.69 89 GLY A CA 1
ATOM 700 C C . GLY A 1 89 ? 9.641 -15.688 -23.797 1 96.69 89 GLY A C 1
ATOM 701 O O . GLY A 1 89 ? 8.734 -16.484 -24.078 1 96.69 89 GLY A O 1
ATOM 702 N N . ILE A 1 90 ? 10.203 -15.602 -22.609 1 98.19 90 ILE A N 1
ATOM 703 C CA . ILE A 1 90 ? 9.773 -16.422 -21.484 1 98.19 90 ILE A CA 1
ATOM 704 C C . ILE A 1 90 ? 8.922 -15.594 -20.531 1 98.19 90 ILE A C 1
ATOM 706 O O . ILE A 1 90 ? 9.297 -14.477 -20.156 1 98.19 90 ILE A O 1
ATOM 710 N N . PHE A 1 91 ? 7.738 -16.109 -20.172 1 98.62 91 PHE A N 1
ATOM 711 C CA . PHE A 1 91 ? 6.852 -15.469 -19.203 1 98.62 91 PHE A CA 1
ATOM 712 C C . PHE A 1 91 ? 6.699 -16.328 -17.953 1 98.62 91 PHE A C 1
ATOM 714 O O . PHE A 1 91 ? 6.871 -17.547 -18.016 1 98.62 91 PHE A O 1
ATOM 721 N N . ASN A 1 92 ? 6.566 -15.703 -16.766 1 98.44 92 ASN A N 1
ATOM 722 C CA . ASN A 1 92 ? 6.055 -16.344 -15.562 1 98.44 92 ASN A CA 1
ATOM 723 C C . ASN A 1 92 ? 4.527 -16.375 -15.547 1 98.44 92 ASN A C 1
ATOM 725 O O . ASN A 1 92 ? 3.889 -15.344 -15.32 1 98.44 92 ASN A O 1
ATOM 729 N N . THR A 1 93 ? 3.957 -17.562 -15.75 1 98.81 93 THR A N 1
ATOM 730 C CA . THR A 1 93 ? 2.541 -17.641 -16.094 1 98.81 93 THR A CA 1
ATOM 731 C C . THR A 1 93 ? 1.796 -18.516 -15.078 1 98.81 93 THR A C 1
ATOM 733 O O . THR A 1 93 ? 2.262 -19.594 -14.719 1 98.81 93 THR A O 1
ATOM 736 N N . LEU A 1 94 ? 0.737 -17.969 -14.539 1 98.44 94 LEU A N 1
ATOM 737 C CA . LEU A 1 94 ? -0.186 -18.656 -13.648 1 98.44 94 LEU A CA 1
ATOM 738 C C . LEU A 1 94 ? -1.416 -19.141 -14.414 1 98.44 94 LEU A C 1
ATOM 740 O O . LEU A 1 94 ? -1.983 -18.406 -15.219 1 98.44 94 LEU A O 1
ATOM 744 N N . SER A 1 95 ? -1.851 -20.422 -14.266 1 98.81 95 SER A N 1
ATOM 745 C CA . SER A 1 95 ? -3.064 -20.969 -14.859 1 98.81 95 SER A CA 1
ATOM 746 C C . SER A 1 95 ? -4.199 -21.031 -13.844 1 98.81 95 SER A C 1
ATOM 748 O O . SER A 1 95 ? -3.979 -21.391 -12.688 1 98.81 95 SER A O 1
ATOM 750 N N . VAL A 1 96 ? -5.363 -20.625 -14.289 1 98.94 96 VAL A N 1
ATOM 751 C CA . VAL A 1 96 ? -6.586 -20.844 -13.523 1 98.94 96 VAL A CA 1
ATOM 752 C C . VAL A 1 96 ? -7.348 -22.047 -14.094 1 98.94 96 VAL A C 1
ATOM 754 O O . VAL A 1 96 ? -7.809 -22.016 -15.234 1 98.94 96 VAL A O 1
ATOM 757 N N . ILE A 1 97 ? -7.496 -23.078 -13.297 1 98.94 97 ILE A N 1
ATOM 758 C CA . ILE A 1 97 ? -8.117 -24.312 -13.758 1 98.94 97 ILE A CA 1
ATOM 759 C C . ILE A 1 97 ? -9.414 -24.562 -12.992 1 98.94 97 ILE A C 1
ATOM 761 O O . ILE A 1 97 ? -9.43 -24.531 -11.758 1 98.94 97 ILE A O 1
ATOM 765 N N . ASN A 1 98 ? -10.516 -24.781 -13.719 1 98.81 98 ASN A N 1
ATOM 766 C CA . ASN A 1 98 ? -11.812 -24.969 -13.062 1 98.81 98 ASN A CA 1
ATOM 767 C C . ASN A 1 98 ? -12.047 -26.422 -12.68 1 98.81 98 ASN A C 1
ATOM 769 O O . ASN A 1 98 ? -11.227 -27.297 -12.977 1 98.81 98 ASN A O 1
ATOM 773 N N . PRO A 1 99 ? -13.148 -26.719 -12 1 98.62 99 PRO A N 1
ATOM 774 C CA . PRO A 1 99 ? -13.406 -28.062 -11.477 1 98.62 99 PRO A CA 1
ATOM 775 C C . PRO A 1 99 ? -13.664 -29.078 -12.578 1 98.62 99 PRO A C 1
ATOM 777 O O . PRO A 1 99 ? -13.734 -30.281 -12.312 1 98.62 99 PRO A O 1
ATOM 780 N N . HIS A 1 100 ? -13.75 -28.656 -13.828 1 98.69 100 HIS A N 1
ATOM 781 C CA . HIS A 1 100 ? -13.922 -29.562 -14.953 1 98.69 100 HIS A CA 1
ATOM 782 C C . HIS A 1 100 ? -12.594 -29.844 -15.641 1 98.69 100 HIS A C 1
ATOM 784 O O . HIS A 1 100 ? -12.562 -30.469 -16.703 1 98.69 100 HIS A O 1
ATOM 790 N N . GLY A 1 101 ? -11.5 -29.344 -15.047 1 98.75 101 GLY A N 1
ATOM 791 C CA . GLY A 1 101 ? -10.172 -29.594 -15.586 1 98.75 101 GLY A CA 1
ATOM 792 C C . GLY A 1 101 ? -9.844 -28.719 -16.781 1 98.75 101 GLY A C 1
ATOM 793 O O . GLY A 1 101 ? -9.047 -29.109 -17.641 1 98.75 101 GLY A O 1
ATOM 794 N N . GLN A 1 102 ? -10.531 -27.625 -16.906 1 98.69 102 GLN A N 1
ATOM 795 C CA . GLN A 1 102 ? -10.297 -26.703 -18.031 1 98.69 102 GLN A CA 1
ATOM 796 C C . GLN A 1 102 ? -9.531 -25.469 -17.562 1 98.69 102 GLN A C 1
ATOM 798 O O . GLN A 1 102 ? -9.844 -24.875 -16.531 1 98.69 102 GLN A O 1
ATOM 803 N N . VAL A 1 103 ? -8.531 -25.094 -18.328 1 98.81 103 VAL A N 1
ATOM 804 C CA . VAL A 1 103 ? -7.875 -23.812 -18.109 1 98.81 103 VAL A CA 1
ATOM 805 C C . VAL A 1 103 ? -8.805 -22.672 -18.531 1 98.81 103 VAL A C 1
ATOM 807 O O . VAL A 1 103 ? -9.07 -22.5 -19.734 1 98.81 103 VAL A O 1
ATOM 810 N N . VAL A 1 104 ? -9.25 -21.859 -17.641 1 98.44 104 VAL A N 1
ATOM 811 C CA . VAL A 1 104 ? -10.227 -20.828 -17.984 1 98.44 104 VAL A CA 1
ATOM 812 C C . VAL A 1 104 ? -9.516 -19.5 -18.203 1 98.44 104 VAL A C 1
ATOM 814 O O . VAL A 1 104 ? -10.078 -18.594 -18.812 1 98.44 104 VAL A O 1
ATOM 817 N N . SER A 1 105 ? -8.289 -19.359 -17.656 1 98.31 105 SER A N 1
ATOM 818 C CA . SER A 1 105 ? -7.48 -18.156 -17.891 1 98.31 105 SER A CA 1
ATOM 819 C C . SER A 1 105 ? -6.016 -18.406 -17.562 1 98.31 105 SER A C 1
ATOM 821 O O . SER A 1 105 ? -5.688 -19.344 -16.844 1 98.31 105 SER A O 1
ATOM 823 N N . ARG A 1 106 ? -5.215 -17.703 -18.219 1 98.75 106 ARG A N 1
ATOM 824 C CA . ARG A 1 106 ? -3.797 -17.609 -17.891 1 98.75 106 ARG A CA 1
ATOM 825 C C . ARG A 1 106 ? -3.393 -16.156 -17.641 1 98.75 106 ARG A C 1
ATOM 827 O O . ARG A 1 106 ? -3.869 -15.25 -18.328 1 98.75 106 ARG A O 1
ATOM 834 N N . PHE A 1 107 ? -2.586 -15.977 -16.641 1 98.81 107 PHE A N 1
ATOM 835 C CA . PHE A 1 107 ? -2.066 -14.664 -16.297 1 98.81 107 PHE A CA 1
ATOM 836 C C . PHE A 1 107 ? -0.543 -14.648 -16.344 1 98.81 107 PHE A C 1
ATOM 838 O O . PHE A 1 107 ? 0.111 -15.516 -15.766 1 98.81 107 PHE A O 1
ATOM 845 N N . ARG A 1 108 ? -0.019 -13.727 -17.094 1 98.88 108 ARG A N 1
ATOM 846 C CA . ARG A 1 108 ? 1.424 -13.516 -17.156 1 98.88 108 ARG A CA 1
ATOM 847 C C . ARG A 1 108 ? 1.852 -12.398 -16.203 1 98.88 108 ARG A C 1
ATOM 849 O O . ARG A 1 108 ? 1.304 -11.297 -16.25 1 98.88 108 ARG A O 1
ATOM 856 N N . LYS A 1 109 ? 2.824 -12.75 -15.375 1 98.75 109 LYS A N 1
ATOM 857 C CA . LYS A 1 109 ? 3.348 -11.797 -14.398 1 98.75 109 LYS A CA 1
ATOM 858 C C . LYS A 1 109 ? 3.693 -10.469 -15.055 1 98.75 109 LYS A C 1
ATOM 860 O O . LYS A 1 109 ? 4.344 -10.438 -16.094 1 98.75 109 LYS A O 1
ATOM 865 N N . MET A 1 110 ? 3.248 -9.398 -14.406 1 98.56 110 MET A N 1
ATOM 866 C CA . MET A 1 110 ? 3.391 -8.078 -15.023 1 98.56 110 MET A CA 1
ATOM 867 C C . MET A 1 110 ? 4.734 -7.453 -14.672 1 98.56 110 MET A C 1
ATOM 869 O O . MET A 1 110 ? 5.312 -6.715 -15.469 1 98.56 110 MET A O 1
ATOM 873 N N . PHE A 1 111 ? 5.184 -7.73 -13.43 1 98.62 111 PHE A N 1
ATOM 874 C CA . PHE A 1 111 ? 6.438 -7.164 -12.945 1 98.62 111 PHE A CA 1
ATOM 875 C C . PHE A 1 111 ? 7.422 -8.266 -12.578 1 98.62 111 PHE A C 1
ATOM 877 O O . PHE A 1 111 ? 7.535 -8.633 -11.406 1 98.62 111 PHE A O 1
ATOM 884 N N . PRO A 1 112 ? 8.148 -8.758 -13.602 1 98 112 PRO A N 1
ATOM 885 C CA . PRO A 1 112 ? 9.242 -9.648 -13.211 1 98 112 PRO A CA 1
ATOM 886 C C . PRO A 1 112 ? 10.203 -9.008 -12.219 1 98 112 PRO A C 1
ATOM 888 O O . PRO A 1 112 ? 10.484 -7.809 -12.305 1 98 112 PRO A O 1
ATOM 891 N N . PHE A 1 113 ? 10.703 -9.727 -11.273 1 97.12 113 PHE A N 1
ATOM 892 C CA . PHE A 1 113 ? 11.57 -9.219 -10.211 1 97.12 113 PHE A CA 1
ATOM 893 C C . PHE A 1 113 ? 12.953 -8.883 -10.766 1 97.12 113 PHE A C 1
ATOM 895 O O . PHE A 1 113 ? 13.953 -9.453 -10.328 1 97.12 113 PHE A O 1
ATOM 902 N N . ARG A 1 114 ? 12.969 -7.945 -11.672 1 93.94 114 ARG A N 1
ATOM 903 C CA . ARG A 1 114 ? 14.219 -7.492 -12.258 1 93.94 114 ARG A CA 1
ATOM 904 C C . ARG A 1 114 ? 14.984 -6.586 -11.297 1 93.94 114 ARG A C 1
ATOM 906 O O . ARG A 1 114 ? 14.375 -5.809 -10.562 1 93.94 114 ARG A O 1
ATOM 913 N N . PRO A 1 115 ? 16.297 -6.73 -11.258 1 93.5 115 PRO A N 1
ATOM 914 C CA . PRO A 1 115 ? 17.156 -7.355 -12.266 1 93.5 115 PRO A CA 1
ATOM 915 C C . PRO A 1 115 ? 17.406 -8.836 -11.977 1 93.5 115 PRO A C 1
ATOM 917 O O . PRO A 1 115 ? 18.109 -9.5 -12.742 1 93.5 115 PRO A O 1
ATOM 920 N N . TYR A 1 116 ? 16.844 -9.398 -10.992 1 92.44 116 TYR A N 1
ATOM 921 C CA . TYR A 1 116 ? 17.172 -10.75 -10.555 1 92.44 116 TYR A CA 1
ATOM 922 C C . TYR A 1 116 ? 16.453 -11.789 -11.414 1 92.44 116 TYR A C 1
ATOM 924 O O . TYR A 1 116 ? 16.906 -12.93 -11.508 1 92.44 116 TYR A O 1
ATOM 932 N N . GLU A 1 117 ? 15.359 -11.5 -12.031 1 92.19 117 GLU A N 1
ATOM 933 C CA . GLU A 1 117 ? 14.656 -12.328 -13.008 1 92.19 117 GLU A CA 1
ATOM 934 C C . GLU A 1 117 ? 14.906 -11.844 -14.43 1 92.19 117 GLU A C 1
ATOM 936 O O . GLU A 1 117 ? 13.961 -11.648 -15.203 1 92.19 117 GLU A O 1
ATOM 941 N N . ALA A 1 118 ? 16.172 -11.711 -14.711 1 89.81 118 ALA A N 1
ATOM 942 C CA . ALA A 1 118 ? 16.562 -11.273 -16.047 1 89.81 118 ALA A CA 1
ATOM 943 C C . ALA A 1 118 ? 16.094 -12.258 -17.109 1 89.81 118 ALA A C 1
ATOM 945 O O . ALA A 1 118 ? 16.156 -13.469 -16.906 1 89.81 118 ALA A O 1
ATOM 946 N N . GLY A 1 119 ? 15.594 -11.773 -18.188 1 91.94 119 GLY A N 1
ATOM 947 C CA . GLY A 1 119 ? 15.195 -12.625 -19.297 1 91.94 119 GLY A CA 1
ATOM 948 C C . GLY A 1 119 ? 13.727 -13 -19.266 1 91.94 119 GLY A C 1
ATOM 949 O O . GLY A 1 119 ? 13.227 -13.664 -20.188 1 91.94 119 GLY A O 1
ATOM 950 N N . VAL A 1 120 ? 13.039 -12.711 -18.219 1 96.88 120 VAL A N 1
ATOM 951 C CA . VAL A 1 120 ? 11.602 -12.969 -18.125 1 96.88 120 VAL A CA 1
ATOM 952 C C . VAL A 1 120 ? 10.82 -11.758 -18.609 1 96.88 120 VAL A C 1
ATOM 954 O O . VAL A 1 120 ? 11.094 -10.625 -18.203 1 96.88 120 VAL A O 1
ATOM 957 N N . GLU A 1 121 ? 9.883 -11.977 -19.484 1 97.81 121 GLU A N 1
ATOM 958 C CA . GLU A 1 121 ? 9.102 -10.898 -20.094 1 97.81 121 GLU A CA 1
ATOM 959 C C . GLU A 1 121 ? 7.938 -10.484 -19.203 1 97.81 121 GLU A C 1
ATOM 961 O O . GLU A 1 121 ? 7.48 -11.273 -18.375 1 97.81 121 GLU A O 1
ATOM 966 N N . SER A 1 122 ? 7.547 -9.242 -19.391 1 98.19 122 SER A N 1
ATOM 967 C CA . SER A 1 122 ? 6.418 -8.703 -18.641 1 98.19 122 SER A CA 1
ATOM 968 C C . SER A 1 122 ? 5.098 -8.961 -19.344 1 98.19 122 SER A C 1
ATOM 970 O O . SER A 1 122 ? 4.973 -8.711 -20.547 1 98.19 122 SER A O 1
ATOM 972 N N . GLY A 1 123 ? 4.148 -9.594 -18.609 1 98.31 123 GLY A N 1
ATOM 973 C CA . GLY A 1 123 ? 2.781 -9.547 -19.109 1 98.31 123 GLY A CA 1
ATOM 974 C C . GLY A 1 123 ? 2.172 -8.164 -19.047 1 98.31 123 GLY A C 1
ATOM 975 O O . GLY A 1 123 ? 2.717 -7.266 -18.406 1 98.31 123 GLY A O 1
ATOM 976 N N . THR A 1 124 ? 1.026 -7.969 -19.781 1 97.5 124 THR A N 1
ATOM 977 C CA . THR A 1 124 ? 0.43 -6.641 -19.812 1 97.5 124 THR A CA 1
ATOM 978 C C . THR A 1 124 ? -1.078 -6.719 -19.594 1 97.5 124 THR A C 1
ATOM 980 O O . THR A 1 124 ? -1.765 -5.695 -19.578 1 97.5 124 THR A O 1
ATOM 983 N N . GLU A 1 125 ? -1.573 -7.926 -19.344 1 98.06 125 GLU A N 1
ATOM 984 C CA . GLU A 1 125 ? -3.021 -8.086 -19.25 1 98.06 125 GLU A CA 1
ATOM 985 C C . GLU A 1 125 ? -3.455 -8.453 -17.844 1 98.06 125 GLU A C 1
ATOM 987 O O . GLU A 1 125 ? -2.881 -9.359 -17.219 1 98.06 125 GLU A O 1
ATOM 992 N N . PHE A 1 126 ? -4.441 -7.723 -17.375 1 98.56 126 PHE A N 1
ATOM 993 C CA . PHE A 1 126 ? -5.055 -8.07 -16.109 1 98.56 126 PHE A CA 1
ATOM 994 C C . PHE A 1 126 ? -6.023 -9.234 -16.266 1 98.56 126 PHE A C 1
ATOM 996 O O . PHE A 1 126 ? -6.738 -9.32 -17.266 1 98.56 126 PHE A O 1
ATOM 1003 N N . VAL A 1 127 ? -6.102 -10.109 -15.312 1 98.69 127 VAL A N 1
ATOM 1004 C CA . VAL A 1 127 ? -6.977 -11.273 -15.398 1 98.69 127 VAL A CA 1
ATOM 1005 C C . VAL A 1 127 ? -7.863 -11.359 -14.156 1 98.69 127 VAL A C 1
ATOM 1007 O O . VAL A 1 127 ? -7.363 -11.352 -13.031 1 98.69 127 VAL A O 1
ATOM 1010 N N . THR A 1 128 ? -9.133 -11.344 -14.367 1 98.75 128 THR A N 1
ATOM 1011 C CA . THR A 1 128 ? -10.133 -11.742 -13.383 1 98.75 128 THR A CA 1
ATOM 1012 C C . THR A 1 128 ? -10.938 -12.938 -13.883 1 98.75 128 THR A C 1
ATOM 1014 O O . THR A 1 128 ? -10.953 -13.227 -15.086 1 98.75 128 THR A O 1
ATOM 1017 N N . PHE A 1 129 ? -11.484 -13.672 -13 1 98.69 129 PHE A N 1
ATOM 1018 C CA . PHE A 1 129 ? -12.391 -14.75 -13.359 1 98.69 129 PHE A CA 1
ATOM 1019 C C . PHE A 1 129 ? -13.477 -14.922 -12.305 1 98.69 129 PHE A C 1
ATOM 1021 O O . PHE A 1 129 ? -13.297 -14.523 -11.156 1 98.69 129 PHE A O 1
ATOM 1028 N N . ASP A 1 130 ? -14.617 -15.547 -12.75 1 98.25 130 ASP A N 1
ATOM 1029 C CA . ASP A 1 130 ? -15.75 -15.734 -11.844 1 98.25 130 ASP A CA 1
ATOM 1030 C C . ASP A 1 130 ? -15.867 -17.203 -11.406 1 98.25 130 ASP A C 1
ATOM 1032 O O . ASP A 1 130 ? -15.773 -18.109 -12.234 1 98.25 130 ASP A O 1
ATOM 1036 N N . VAL A 1 131 ? -15.867 -17.391 -10.164 1 98 131 VAL A N 1
ATOM 1037 C CA . VAL A 1 131 ? -16.453 -18.625 -9.656 1 98 131 VAL A CA 1
ATOM 1038 C C . VAL A 1 131 ? -17.969 -18.484 -9.57 1 98 131 VAL A C 1
ATOM 1040 O O . VAL A 1 131 ? -18.484 -17.641 -8.82 1 98 131 VAL A O 1
ATOM 1043 N N . PRO A 1 132 ? -18.656 -19.281 -10.344 1 95.38 132 PRO A N 1
ATOM 1044 C CA . PRO A 1 132 ? -20.094 -19.062 -10.461 1 95.38 132 PRO A CA 1
ATOM 1045 C C . PRO A 1 132 ? -20.797 -19.047 -9.109 1 95.38 132 PRO A C 1
ATOM 1047 O O . PRO A 1 132 ? -20.562 -19.922 -8.266 1 95.38 132 PRO A O 1
ATOM 1050 N N . ASN A 1 133 ? -21.578 -17.984 -8.906 1 94.5 133 ASN A N 1
ATOM 1051 C CA . ASN A 1 133 ? -22.438 -17.781 -7.738 1 94.5 133 ASN A CA 1
ATOM 1052 C C . ASN A 1 133 ? -21.609 -17.578 -6.469 1 94.5 133 ASN A C 1
ATOM 1054 O O . ASN A 1 133 ? -22.125 -17.75 -5.359 1 94.5 133 ASN A O 1
ATOM 1058 N N . VAL A 1 134 ? -20.375 -17.328 -6.613 1 96.75 134 VAL A N 1
ATOM 1059 C CA . VAL A 1 134 ? -19.516 -17.125 -5.449 1 96.75 134 VAL A CA 1
ATOM 1060 C C . VAL A 1 134 ? -18.922 -15.719 -5.461 1 96.75 134 VAL A C 1
ATOM 1062 O O . VAL A 1 134 ? -19.406 -14.836 -4.75 1 96.75 134 VAL A O 1
ATOM 1065 N N . ALA A 1 135 ? -17.969 -15.453 -6.336 1 97.81 135 ALA A N 1
ATOM 1066 C CA . ALA A 1 135 ? -17.25 -14.18 -6.34 1 97.81 135 ALA A CA 1
ATOM 1067 C C . ALA A 1 135 ? -16.422 -14.016 -7.605 1 97.81 135 ALA A C 1
ATOM 1069 O O . ALA A 1 135 ? -16.156 -14.992 -8.312 1 97.81 135 ALA A O 1
ATOM 1070 N N . ARG A 1 136 ? -16.156 -12.797 -7.988 1 98.44 136 ARG A N 1
ATOM 1071 C CA . ARG A 1 136 ? -15.109 -12.523 -8.969 1 98.44 136 ARG A CA 1
ATOM 1072 C C . ARG A 1 136 ? -13.734 -12.531 -8.312 1 98.44 136 ARG A C 1
ATOM 1074 O O . ARG A 1 136 ? -13.523 -11.891 -7.277 1 98.44 136 ARG A O 1
ATOM 1081 N N . PHE A 1 137 ? -12.773 -13.227 -8.859 1 98.88 137 PHE A N 1
ATOM 1082 C CA . PHE A 1 137 ? -11.406 -13.375 -8.375 1 98.88 137 PHE A CA 1
ATOM 1083 C C . PHE A 1 137 ? -10.43 -12.633 -9.281 1 98.88 137 PHE A C 1
ATOM 1085 O O . PHE A 1 137 ? -10.688 -12.469 -10.477 1 98.88 137 PHE A O 1
ATOM 1092 N N . GLY A 1 138 ? -9.391 -12.023 -8.734 1 98.88 138 GLY A N 1
ATOM 1093 C CA . GLY A 1 138 ? -8.227 -11.547 -9.469 1 98.88 138 GLY A CA 1
ATOM 1094 C C . GLY A 1 138 ? -6.961 -12.312 -9.141 1 98.88 138 GLY A C 1
ATOM 1095 O O . GLY A 1 138 ? -6.867 -12.945 -8.094 1 98.88 138 GLY A O 1
ATOM 1096 N N . VAL A 1 139 ? -5.988 -12.281 -10.078 1 98.88 139 VAL A N 1
ATOM 1097 C CA . VAL A 1 139 ? -4.73 -12.984 -9.836 1 98.88 139 VAL A CA 1
ATOM 1098 C C . VAL A 1 139 ? -3.557 -12.039 -10.062 1 98.88 139 VAL A C 1
ATOM 1100 O O . VAL A 1 139 ? -3.625 -11.148 -10.906 1 98.88 139 VAL A O 1
ATOM 1103 N N . SER A 1 140 ? -2.566 -12.102 -9.305 1 98.88 140 SER A N 1
ATOM 1104 C CA . SER A 1 140 ? -1.27 -11.445 -9.438 1 98.88 140 SER A CA 1
ATOM 1105 C C . SER A 1 140 ? -0.148 -12.328 -8.898 1 98.88 140 SER A C 1
ATOM 1107 O O . SER A 1 140 ? -0.405 -13.328 -8.219 1 98.88 140 SER A O 1
ATOM 1109 N N . ILE A 1 141 ? 1.088 -12.055 -9.266 1 98.88 141 ILE A N 1
ATOM 1110 C CA . ILE A 1 141 ? 2.191 -12.93 -8.883 1 98.88 141 ILE A CA 1
ATOM 1111 C C . ILE A 1 141 ? 3.279 -12.117 -8.188 1 98.88 141 ILE A C 1
ATOM 1113 O O . ILE A 1 141 ? 3.855 -11.203 -8.773 1 98.88 141 ILE A O 1
ATOM 1117 N N . CYS A 1 142 ? 3.52 -12.352 -6.992 1 98.56 142 CYS A N 1
ATOM 1118 C CA . CYS A 1 142 ? 4.695 -12 -6.203 1 98.56 142 CYS A CA 1
ATOM 1119 C C . CYS A 1 142 ? 5.023 -10.523 -6.34 1 98.56 142 CYS A C 1
ATOM 1121 O O . CYS A 1 142 ? 4.309 -9.672 -5.805 1 98.56 142 CYS A O 1
ATOM 1123 N N . TYR A 1 143 ? 5.984 -10.109 -7.16 1 98.69 143 TYR A N 1
ATOM 1124 C CA . TYR A 1 143 ? 6.473 -8.742 -7.262 1 98.69 143 TYR A CA 1
ATOM 1125 C C . TYR A 1 143 ? 5.379 -7.801 -7.754 1 98.69 143 TYR A C 1
ATOM 1127 O O . TYR A 1 143 ? 5.457 -6.586 -7.559 1 98.69 143 TYR A O 1
ATOM 1135 N N . ASP A 1 144 ? 4.297 -8.297 -8.297 1 98.88 144 ASP A N 1
ATOM 1136 C CA . ASP A 1 144 ? 3.172 -7.484 -8.75 1 98.88 144 ASP A CA 1
ATOM 1137 C C . ASP A 1 144 ? 2.578 -6.668 -7.605 1 98.88 144 ASP A C 1
ATOM 1139 O O . ASP A 1 144 ? 2.188 -5.516 -7.797 1 98.88 144 ASP A O 1
ATOM 1143 N N . MET A 1 145 ? 2.57 -7.215 -6.387 1 98.62 145 MET A N 1
ATOM 1144 C CA . MET A 1 145 ? 1.84 -6.551 -5.312 1 98.62 145 MET A CA 1
ATOM 1145 C C . MET A 1 145 ? 2.605 -5.332 -4.805 1 98.62 145 MET A C 1
ATOM 1147 O O . MET A 1 145 ? 2.061 -4.516 -4.059 1 98.62 145 MET A O 1
ATOM 1151 N N . TRP A 1 146 ? 3.889 -5.195 -5.215 1 98.75 146 TRP A N 1
ATOM 1152 C CA . TRP A 1 146 ? 4.664 -4.02 -4.844 1 98.75 146 TRP A CA 1
ATOM 1153 C C . TRP A 1 146 ? 4.168 -2.783 -5.582 1 98.75 146 TRP A C 1
ATOM 1155 O O . TRP A 1 146 ? 4.531 -1.656 -5.238 1 98.75 146 TRP A O 1
ATOM 1165 N N . PHE A 1 147 ? 3.4 -2.984 -6.59 1 98.75 147 PHE A N 1
ATOM 1166 C CA . PHE A 1 147 ? 2.775 -1.939 -7.391 1 98.75 147 PHE A CA 1
ATOM 1167 C C . PHE A 1 147 ? 1.273 -1.891 -7.145 1 98.75 147 PHE A C 1
ATOM 1169 O O . PHE A 1 147 ? 0.502 -2.555 -7.84 1 98.75 147 PHE A O 1
ATOM 1176 N N . PRO A 1 148 ? 0.916 -0.986 -6.18 1 98.56 148 PRO A N 1
ATOM 1177 C CA . PRO A 1 148 ? -0.481 -0.968 -5.742 1 98.56 148 PRO A CA 1
ATOM 1178 C C . PRO A 1 148 ? -1.459 -0.756 -6.898 1 98.56 148 PRO A C 1
ATOM 1180 O O . PRO A 1 148 ? -2.623 -1.154 -6.805 1 98.56 148 PRO A O 1
ATOM 1183 N N . GLU A 1 149 ? -1.006 -0.242 -8.047 1 98 149 GLU A N 1
ATOM 1184 C CA . GLU A 1 149 ? -1.818 -0.042 -9.242 1 98 149 GLU A CA 1
ATOM 1185 C C . GLU A 1 149 ? -2.404 -1.361 -9.742 1 98 149 GLU A C 1
ATOM 1187 O O . GLU A 1 149 ? -3.51 -1.39 -10.281 1 98 149 GLU A O 1
ATOM 1192 N N . THR A 1 150 ? -1.642 -2.451 -9.492 1 98.75 150 THR A N 1
ATOM 1193 C CA . THR A 1 150 ? -2.1 -3.754 -9.969 1 98.75 150 THR A CA 1
ATOM 1194 C C . THR A 1 150 ? -3.328 -4.211 -9.188 1 98.75 150 THR A C 1
ATOM 1196 O O . THR A 1 150 ? -4.367 -4.52 -9.781 1 98.75 150 THR A O 1
ATOM 1199 N N . THR A 1 151 ? -3.248 -4.145 -7.855 1 98.81 151 THR A N 1
ATOM 1200 C CA . THR A 1 151 ? -4.371 -4.59 -7.039 1 98.81 151 THR A CA 1
ATOM 1201 C C . THR A 1 151 ? -5.555 -3.635 -7.176 1 98.81 151 THR A C 1
ATOM 1203 O O . THR A 1 151 ? -6.707 -4.066 -7.23 1 98.81 151 THR A O 1
ATOM 1206 N N . ARG A 1 152 ? -5.273 -2.299 -7.238 1 98.69 152 ARG A N 1
ATOM 1207 C CA . ARG A 1 152 ? -6.332 -1.317 -7.453 1 98.69 152 ARG A CA 1
ATOM 1208 C C . ARG A 1 152 ? -7.098 -1.61 -8.734 1 98.69 152 ARG A C 1
ATOM 1210 O O . ARG A 1 152 ? -8.328 -1.562 -8.758 1 98.69 152 ARG A O 1
ATOM 1217 N N . THR A 1 153 ? -6.34 -1.924 -9.805 1 98.5 153 THR A N 1
ATOM 1218 C CA . THR A 1 153 ? -6.973 -2.211 -11.094 1 98.5 153 THR A CA 1
ATOM 1219 C C . THR A 1 153 ? -7.848 -3.457 -11 1 98.5 153 THR A C 1
ATOM 1221 O O . THR A 1 153 ? -8.984 -3.459 -11.477 1 98.5 153 THR A O 1
ATOM 1224 N N . LEU A 1 154 ? -7.363 -4.508 -10.344 1 98.88 154 LEU A N 1
ATOM 1225 C CA . LEU A 1 154 ? -8.141 -5.727 -10.18 1 98.88 154 LEU A CA 1
ATOM 1226 C C . LEU A 1 154 ? -9.414 -5.457 -9.375 1 98.88 154 LEU A C 1
ATOM 1228 O O . LEU A 1 154 ? -10.484 -5.953 -9.719 1 98.88 154 LEU A O 1
ATOM 1232 N N . ALA A 1 155 ? -9.273 -4.664 -8.305 1 98.69 155 ALA A N 1
ATOM 1233 C CA . ALA A 1 155 ? -10.438 -4.301 -7.496 1 98.69 155 ALA A CA 1
ATOM 1234 C C . ALA A 1 155 ? -11.438 -3.486 -8.312 1 98.69 155 ALA A C 1
ATOM 1236 O O . ALA A 1 155 ? -12.648 -3.688 -8.195 1 98.69 155 ALA A O 1
ATOM 1237 N N . ALA A 1 156 ? -10.922 -2.611 -9.133 1 98.31 156 ALA A N 1
ATOM 1238 C CA . ALA A 1 156 ? -11.766 -1.771 -9.977 1 98.31 156 ALA A CA 1
ATOM 1239 C C . ALA A 1 156 ? -12.477 -2.604 -11.039 1 98.31 156 ALA A C 1
ATOM 1241 O O . ALA A 1 156 ? -13.484 -2.172 -11.609 1 98.31 156 ALA A O 1
ATOM 1242 N N . MET A 1 157 ? -11.914 -3.771 -11.312 1 98.31 157 MET A N 1
ATOM 1243 C CA . MET A 1 157 ? -12.555 -4.707 -12.234 1 98.31 157 MET A CA 1
ATOM 1244 C C . MET A 1 157 ? -13.578 -5.574 -11.508 1 98.31 157 MET A C 1
ATOM 1246 O O . MET A 1 157 ? -14.242 -6.406 -12.125 1 98.31 157 MET A O 1
ATOM 1250 N N . GLY A 1 158 ? -13.594 -5.473 -10.195 1 98.56 158 GLY A N 1
ATOM 1251 C CA . GLY A 1 158 ? -14.641 -6.133 -9.422 1 98.56 158 GLY A CA 1
ATOM 1252 C C . GLY A 1 158 ? -14.125 -7.305 -8.609 1 98.56 158 GLY A C 1
ATOM 1253 O O . GLY A 1 158 ? -14.906 -8 -7.953 1 98.56 158 GLY A O 1
ATOM 1254 N N . ALA A 1 159 ? -12.82 -7.547 -8.602 1 98.88 159 ALA A N 1
ATOM 1255 C CA . ALA A 1 159 ? -12.273 -8.68 -7.863 1 98.88 159 ALA A CA 1
ATOM 1256 C C . ALA A 1 159 ? -12.562 -8.555 -6.371 1 98.88 159 ALA A C 1
ATOM 1258 O O . ALA A 1 159 ? -12.32 -7.5 -5.773 1 98.88 159 ALA A O 1
ATOM 1259 N N . GLU A 1 160 ? -13.117 -9.586 -5.766 1 98.75 160 GLU A N 1
ATOM 1260 C CA . GLU A 1 160 ? -13.445 -9.633 -4.34 1 98.75 160 GLU A CA 1
ATOM 1261 C C . GLU A 1 160 ? -12.398 -10.422 -3.562 1 98.75 160 GLU A C 1
ATOM 1263 O O . GLU A 1 160 ? -12.289 -10.289 -2.342 1 98.75 160 GLU A O 1
ATOM 1268 N N . VAL A 1 161 ? -11.648 -11.234 -4.266 1 98.88 161 VAL A N 1
ATOM 1269 C CA . VAL A 1 161 ? -10.562 -12.047 -3.725 1 98.88 161 VAL A CA 1
ATOM 1270 C C . VAL A 1 161 ? -9.367 -12 -4.668 1 98.88 161 VAL A C 1
ATOM 1272 O O . VAL A 1 161 ? -9.508 -12.195 -5.879 1 98.88 161 VAL A O 1
ATOM 1275 N N . ILE A 1 162 ? -8.203 -11.68 -4.129 1 98.94 162 ILE A N 1
ATOM 1276 C CA . ILE A 1 162 ? -6.965 -11.711 -4.902 1 98.94 162 ILE A CA 1
ATOM 1277 C C . ILE A 1 162 ? -6.168 -12.961 -4.543 1 98.94 162 ILE A C 1
ATOM 1279 O O . ILE A 1 162 ? -5.867 -13.195 -3.369 1 98.94 162 ILE A O 1
ATOM 1283 N N . LEU A 1 163 ? -5.945 -13.859 -5.492 1 98.94 163 LEU A N 1
ATOM 1284 C CA . LEU A 1 163 ? -5.051 -15 -5.363 1 98.94 163 LEU A CA 1
ATOM 1285 C C . LEU A 1 163 ? -3.643 -14.648 -5.828 1 98.94 163 LEU A C 1
ATOM 1287 O O . LEU A 1 163 ? -3.441 -14.266 -6.984 1 98.94 163 LEU A O 1
ATOM 1291 N N . HIS A 1 164 ? -2.688 -14.766 -4.941 1 98.94 164 HIS A N 1
ATOM 1292 C CA . HIS A 1 164 ? -1.375 -14.172 -5.16 1 98.94 164 HIS A CA 1
ATOM 1293 C C . HIS A 1 164 ? -0.259 -15.141 -4.777 1 98.94 164 HIS A C 1
ATOM 1295 O O . HIS A 1 164 ? 0.318 -15.031 -3.695 1 98.94 164 HIS A O 1
ATOM 1301 N N . PRO A 1 165 ? 0.121 -16.047 -5.734 1 98.88 165 PRO A N 1
ATOM 1302 C CA . PRO A 1 165 ? 1.281 -16.906 -5.477 1 98.88 165 PRO A CA 1
ATOM 1303 C C . PRO A 1 165 ? 2.588 -16.125 -5.391 1 98.88 165 PRO A C 1
ATOM 1305 O O . PRO A 1 165 ? 2.82 -15.211 -6.191 1 98.88 165 PRO A O 1
ATOM 1308 N N . THR A 1 166 ? 3.389 -16.438 -4.441 1 98.62 166 THR A N 1
ATOM 1309 C CA . THR A 1 166 ? 4.625 -15.719 -4.172 1 98.62 166 THR A CA 1
ATOM 1310 C C . THR A 1 166 ? 5.789 -16.688 -3.99 1 98.62 166 THR A C 1
ATOM 1312 O O . THR A 1 166 ? 5.617 -17.781 -3.453 1 98.62 166 THR A O 1
ATOM 1315 N N . MET A 1 167 ? 6.93 -16.359 -4.484 1 97.06 167 MET A N 1
ATOM 1316 C CA . MET A 1 167 ? 8.203 -16.984 -4.164 1 97.06 167 MET A CA 1
ATOM 1317 C C . MET A 1 167 ? 9.203 -15.969 -3.623 1 97.06 167 MET A C 1
ATOM 1319 O O . MET A 1 167 ? 9.898 -15.312 -4.395 1 97.06 167 MET A O 1
ATOM 1323 N N . THR A 1 168 ? 9.219 -15.75 -2.385 1 97.31 168 THR A N 1
ATOM 1324 C CA . THR A 1 168 ? 10.164 -14.859 -1.716 1 97.31 168 THR A CA 1
ATOM 1325 C C . THR A 1 168 ? 11.07 -15.648 -0.779 1 97.31 168 THR A C 1
ATOM 1327 O O . THR A 1 168 ? 10.602 -16.281 0.168 1 97.31 168 THR A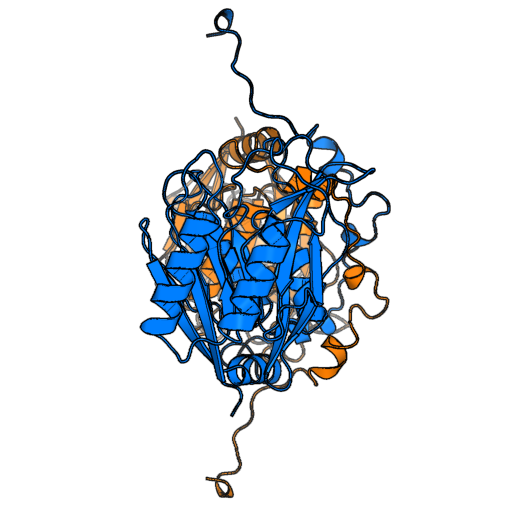 O 1
ATOM 1330 N N . ASP A 1 169 ? 12.266 -15.633 -1.076 1 94.19 169 ASP A N 1
ATOM 1331 C CA . ASP A 1 169 ? 13.273 -16.281 -0.242 1 94.19 169 ASP A CA 1
ATOM 1332 C C . ASP A 1 169 ? 14.289 -15.266 0.287 1 94.19 169 ASP A C 1
ATOM 1334 O O . ASP A 1 169 ? 15.375 -15.641 0.729 1 94.19 169 ASP A O 1
ATOM 1338 N N . THR A 1 170 ? 13.961 -13.984 0.213 1 94.25 170 THR A N 1
ATOM 1339 C CA . THR A 1 170 ? 14.867 -12.898 0.567 1 94.25 170 THR A CA 1
ATOM 1340 C C . THR A 1 170 ? 14.422 -12.227 1.863 1 94.25 170 THR A C 1
ATOM 1342 O O . THR A 1 170 ? 13.375 -12.562 2.416 1 94.25 170 THR A O 1
ATOM 1345 N N . ILE A 1 171 ? 15.227 -11.273 2.35 1 93.94 171 ILE A N 1
ATOM 1346 C CA . ILE A 1 171 ? 15.086 -10.719 3.691 1 93.94 171 ILE A CA 1
ATOM 1347 C C . ILE A 1 171 ? 13.945 -9.703 3.711 1 93.94 171 ILE A C 1
ATOM 1349 O O . ILE A 1 171 ? 13.641 -9.125 4.758 1 93.94 171 ILE A O 1
ATOM 1353 N N . ASP A 1 172 ? 13.227 -9.461 2.562 1 94.5 172 ASP A N 1
ATOM 1354 C CA . ASP A 1 172 ? 12.18 -8.438 2.518 1 94.5 172 ASP A CA 1
ATOM 1355 C C . ASP A 1 172 ? 10.797 -9.062 2.695 1 94.5 172 ASP A C 1
ATOM 1357 O O . ASP A 1 172 ? 9.789 -8.43 2.393 1 94.5 172 ASP A O 1
ATOM 1361 N N . ARG A 1 173 ? 10.75 -10.297 3.252 1 97.25 173 ARG A N 1
ATOM 1362 C CA . ARG A 1 173 ? 9.461 -10.961 3.443 1 97.25 173 ARG A CA 1
ATOM 1363 C C . ARG A 1 173 ? 8.594 -10.203 4.441 1 97.25 173 ARG A C 1
ATOM 1365 O O . ARG A 1 173 ? 7.375 -10.125 4.277 1 97.25 173 ARG A O 1
ATOM 1372 N N . ASP A 1 174 ? 9.203 -9.617 5.383 1 96.69 174 ASP A N 1
ATOM 1373 C CA . ASP A 1 174 ? 8.484 -8.875 6.414 1 96.69 174 ASP A CA 1
ATOM 1374 C C . ASP A 1 174 ? 7.668 -7.738 5.805 1 96.69 174 ASP A C 1
ATOM 1376 O O . ASP A 1 174 ? 6.496 -7.555 6.145 1 96.69 174 ASP A O 1
ATOM 1380 N N . ILE A 1 175 ? 8.227 -6.977 4.914 1 98.06 175 ILE A N 1
ATOM 1381 C CA . ILE A 1 175 ? 7.531 -5.836 4.332 1 98.06 175 ILE A CA 1
ATOM 1382 C C . ILE A 1 175 ? 6.441 -6.332 3.379 1 98.06 175 ILE A C 1
ATOM 1384 O O . ILE A 1 175 ? 5.406 -5.684 3.221 1 98.06 175 ILE A O 1
ATOM 1388 N N . GLU A 1 176 ? 6.621 -7.5 2.807 1 98.44 176 GLU A N 1
ATOM 1389 C CA . GLU A 1 176 ? 5.598 -8.062 1.931 1 98.44 176 GLU A CA 1
ATOM 1390 C C . GLU A 1 176 ? 4.32 -8.375 2.703 1 98.44 176 GLU A C 1
ATOM 1392 O O . GLU A 1 176 ? 3.217 -8.25 2.162 1 98.44 176 GLU A O 1
ATOM 1397 N N . LEU A 1 177 ? 4.512 -8.758 3.957 1 98.69 177 LEU A N 1
ATOM 1398 C CA . LEU A 1 177 ? 3.336 -8.984 4.789 1 98.69 177 LEU A CA 1
ATOM 1399 C C . LEU A 1 177 ? 2.537 -7.695 4.961 1 98.69 177 LEU A C 1
ATOM 1401 O O . LEU A 1 177 ? 1.308 -7.703 4.875 1 98.69 177 LEU A O 1
ATOM 1405 N N . SER A 1 178 ? 3.246 -6.586 5.16 1 98.75 178 SER A N 1
ATOM 1406 C CA . SER A 1 178 ? 2.611 -5.277 5.258 1 98.75 178 SER A CA 1
ATOM 1407 C C . SER A 1 178 ? 1.923 -4.898 3.951 1 98.75 178 SER A C 1
ATOM 1409 O O . SER A 1 178 ? 0.802 -4.383 3.961 1 98.75 178 SER A O 1
ATOM 1411 N N . ILE A 1 179 ? 2.557 -5.188 2.848 1 98.88 179 ILE A N 1
ATOM 1412 C CA . ILE A 1 179 ? 2.02 -4.855 1.532 1 98.88 179 ILE A CA 1
ATOM 1413 C C . ILE A 1 179 ? 0.728 -5.633 1.292 1 98.88 179 ILE A C 1
ATOM 1415 O O . ILE A 1 179 ? -0.255 -5.078 0.796 1 98.88 179 ILE A O 1
ATOM 1419 N N . ALA A 1 180 ? 0.711 -6.91 1.666 1 98.94 180 ALA A N 1
ATOM 1420 C CA . ALA A 1 180 ? -0.486 -7.727 1.494 1 98.94 180 ALA A CA 1
ATOM 1421 C C . ALA A 1 180 ? -1.657 -7.16 2.291 1 98.94 180 ALA A C 1
ATOM 1423 O O . ALA A 1 180 ? -2.77 -7.039 1.771 1 98.94 180 ALA A O 1
ATOM 1424 N N . ARG A 1 181 ? -1.406 -6.777 3.549 1 98.88 181 ARG A N 1
ATOM 1425 C CA . ARG A 1 181 ? -2.447 -6.203 4.395 1 98.88 181 ARG A CA 1
ATOM 1426 C C . ARG A 1 181 ? -2.969 -4.895 3.811 1 98.88 181 ARG A C 1
ATOM 1428 O O . ARG A 1 181 ? -4.18 -4.676 3.756 1 98.88 181 ARG A O 1
ATOM 1435 N N . THR A 1 182 ? -2.041 -4.098 3.432 1 98.88 182 THR A N 1
ATOM 1436 C CA . THR A 1 182 ? -2.393 -2.781 2.908 1 98.88 182 THR A CA 1
ATOM 1437 C C . THR A 1 182 ? -3.207 -2.908 1.624 1 98.88 182 THR A C 1
ATOM 1439 O O . THR A 1 182 ? -4.246 -2.262 1.475 1 98.88 182 THR A O 1
ATOM 1442 N N . ASN A 1 183 ? -2.734 -3.795 0.714 1 98.94 183 ASN A N 1
ATOM 1443 C CA . ASN A 1 183 ? -3.469 -4 -0.53 1 98.94 183 ASN A CA 1
ATOM 1444 C C . ASN A 1 183 ? -4.887 -4.496 -0.269 1 98.94 183 ASN A C 1
ATOM 1446 O O . ASN A 1 183 ? -5.836 -4.051 -0.922 1 98.94 183 ASN A O 1
ATOM 1450 N N . ALA A 1 184 ? -5.016 -5.379 0.643 1 98.88 184 ALA A N 1
ATOM 1451 C CA . ALA A 1 184 ? -6.348 -5.883 0.978 1 98.88 184 ALA A CA 1
ATOM 1452 C C . ALA A 1 184 ? -7.238 -4.766 1.507 1 98.88 184 ALA A C 1
ATOM 1454 O O . ALA A 1 184 ? -8.383 -4.621 1.072 1 98.88 184 ALA A O 1
ATOM 1455 N N . ALA A 1 185 ? -6.723 -3.949 2.355 1 98.75 185 ALA A N 1
ATOM 1456 C CA . ALA A 1 185 ? -7.492 -2.93 3.064 1 98.75 185 ALA A CA 1
ATOM 1457 C C . ALA A 1 185 ? -7.93 -1.816 2.117 1 98.75 185 ALA A C 1
ATOM 1459 O O . ALA A 1 185 ? -9.117 -1.512 2.016 1 98.75 185 ALA A O 1
ATOM 1460 N N . VAL A 1 186 ? -6.996 -1.238 1.342 1 98.69 186 VAL A N 1
ATOM 1461 C CA . VAL A 1 186 ? -7.301 -0.05 0.553 1 98.69 186 VAL A CA 1
ATOM 1462 C C . VAL A 1 186 ? -8.203 -0.427 -0.623 1 98.69 186 VAL A C 1
ATOM 1464 O O . VAL A 1 186 ? -8.805 0.442 -1.252 1 98.69 186 VAL A O 1
ATOM 1467 N N . ASN A 1 187 ? -8.281 -1.771 -0.899 1 98.81 187 ASN A N 1
ATOM 1468 C CA . ASN A 1 187 ? -9.125 -2.229 -2 1 98.81 187 ASN A CA 1
ATOM 1469 C C . ASN A 1 187 ? -10.305 -3.053 -1.498 1 98.81 187 ASN A C 1
ATOM 1471 O O . ASN A 1 187 ? -11.078 -3.59 -2.295 1 98.81 187 ASN A O 1
ATOM 1475 N N . GLN A 1 188 ? -10.422 -3.227 -0.185 1 98.56 188 GLN A N 1
ATOM 1476 C CA . GLN A 1 188 ? -11.508 -3.938 0.471 1 98.56 188 GLN A CA 1
ATOM 1477 C C . GLN A 1 188 ? -11.766 -5.289 -0.187 1 98.56 188 GLN A C 1
ATOM 1479 O O . GLN A 1 188 ? -12.883 -5.582 -0.605 1 98.56 188 GLN A O 1
ATOM 1484 N N . CYS A 1 189 ? -10.75 -6.129 -0.159 1 98.81 189 CYS A N 1
ATOM 1485 C CA . CYS A 1 189 ? -10.836 -7.473 -0.719 1 98.81 189 CYS A CA 1
ATOM 1486 C C . CYS A 1 189 ? -10.039 -8.469 0.117 1 98.81 189 CYS A C 1
ATOM 1488 O O . CYS A 1 189 ? -9.227 -8.07 0.951 1 98.81 189 CYS A O 1
ATOM 1490 N N . TYR A 1 190 ? -10.359 -9.758 -0.032 1 98.88 190 TYR A N 1
ATOM 1491 C CA . TYR A 1 190 ? -9.484 -10.789 0.516 1 98.88 190 TYR A CA 1
ATOM 1492 C C . TYR A 1 190 ? -8.18 -10.875 -0.27 1 98.88 190 TYR A C 1
ATOM 1494 O O . TYR A 1 190 ? -8.164 -10.664 -1.484 1 98.88 190 TYR A O 1
ATOM 1502 N N . PHE A 1 191 ? -7.133 -11.188 0.402 1 98.94 191 PHE A N 1
ATOM 1503 C CA . PHE A 1 191 ? -5.824 -11.297 -0.232 1 98.94 191 PHE A CA 1
ATOM 1504 C C . PHE A 1 191 ? -5.102 -12.555 0.234 1 98.94 191 PHE A C 1
ATOM 1506 O O . PHE A 1 191 ? -4.75 -12.68 1.409 1 98.94 191 PHE A O 1
ATOM 1513 N N . PHE A 1 192 ? -4.941 -13.555 -0.662 1 98.94 192 PHE A N 1
ATOM 1514 C CA . PHE A 1 192 ? -4.199 -14.781 -0.389 1 98.94 192 PHE A CA 1
ATOM 1515 C C . PHE A 1 192 ? -2.775 -14.68 -0.919 1 98.94 192 PHE A C 1
ATOM 1517 O O . PHE A 1 192 ? -2.529 -14.914 -2.104 1 98.94 192 PHE A O 1
ATOM 1524 N N . ASP A 1 193 ? -1.869 -14.32 -0.096 1 98.94 193 ASP A N 1
ATOM 1525 C CA . ASP A 1 193 ? -0.451 -14.297 -0.439 1 98.94 193 ASP A CA 1
ATOM 1526 C C . ASP A 1 193 ? 0.248 -15.57 0.028 1 98.94 193 ASP A C 1
ATOM 1528 O O . ASP A 1 193 ? 0.655 -15.672 1.187 1 98.94 193 ASP A O 1
ATOM 1532 N N . ILE A 1 194 ? 0.441 -16.516 -0.886 1 98.88 194 ILE A N 1
ATOM 1533 C CA . ILE A 1 194 ? 0.947 -17.844 -0.54 1 98.88 194 ILE A CA 1
ATOM 1534 C C . ILE A 1 194 ? 2.387 -17.984 -1.026 1 98.88 194 ILE A C 1
ATOM 1536 O O . ILE A 1 194 ? 2.645 -17.984 -2.232 1 98.88 194 ILE A O 1
ATOM 1540 N N . ASN A 1 195 ? 3.318 -18.062 -0.106 1 98.56 195 ASN A N 1
ATOM 1541 C CA . ASN A 1 195 ? 4.746 -18.219 -0.382 1 98.56 195 ASN A CA 1
ATOM 1542 C C . ASN A 1 195 ? 5.195 -19.672 -0.239 1 98.56 195 ASN A C 1
ATOM 1544 O O . ASN A 1 195 ? 4.461 -20.5 0.301 1 98.56 195 ASN A O 1
ATOM 1548 N N . GLY A 1 196 ? 6.32 -19.969 -0.869 1 96.12 196 GLY A N 1
ATOM 1549 C CA . GLY A 1 196 ? 6.922 -21.281 -0.668 1 96.12 196 GLY A CA 1
ATOM 1550 C C . GLY A 1 196 ? 7.719 -21.391 0.616 1 96.12 196 GLY A C 1
ATOM 1551 O O . GLY A 1 196 ? 7.918 -20.391 1.31 1 96.12 196 GLY A O 1
ATOM 1552 N N . ALA A 1 197 ? 8.094 -22.578 0.928 1 94.19 197 ALA A N 1
ATOM 1553 C CA . ALA A 1 197 ? 9 -22.859 2.039 1 94.19 197 ALA A CA 1
ATOM 1554 C C . ALA A 1 197 ? 10.258 -23.578 1.555 1 94.19 197 ALA A C 1
ATOM 1556 O O . ALA A 1 197 ? 10.266 -24.156 0.465 1 94.19 197 ALA A O 1
ATOM 1557 N N . GLY A 1 198 ? 11.289 -23.484 2.352 1 89.25 198 GLY A N 1
ATOM 1558 C CA . GLY A 1 198 ? 12.531 -24.141 1.975 1 89.25 198 GLY A CA 1
ATOM 1559 C C . GLY A 1 198 ? 13.289 -23.406 0.884 1 89.25 198 GLY A C 1
ATOM 1560 O O . GLY A 1 198 ? 13.516 -22.188 0.982 1 89.25 198 GLY A O 1
ATOM 1561 N N . ALA A 1 199 ? 13.594 -24.141 -0.184 1 85.19 199 ALA A N 1
ATOM 1562 C CA . ALA A 1 199 ? 14.461 -23.594 -1.226 1 85.19 199 ALA A CA 1
ATOM 1563 C C . ALA A 1 199 ? 13.734 -22.531 -2.045 1 85.19 199 ALA A C 1
ATOM 1565 O O . ALA A 1 199 ? 14.367 -21.641 -2.623 1 85.19 199 ALA A O 1
ATOM 1566 N N . LEU A 1 200 ? 12.422 -22.531 -2.049 1 87.81 200 LEU A N 1
ATOM 1567 C CA . LEU A 1 200 ? 11.688 -21.625 -2.924 1 87.81 200 LEU A CA 1
ATOM 1568 C C . LEU A 1 200 ? 10.93 -20.578 -2.113 1 87.81 200 LEU A C 1
ATOM 1570 O O . LEU A 1 200 ? 9.961 -20 -2.598 1 87.81 200 LEU A O 1
ATOM 1574 N N . GLY A 1 201 ? 11.352 -20.359 -0.844 1 93.56 201 GLY A N 1
ATOM 1575 C CA . GLY A 1 201 ? 10.703 -19.297 -0.086 1 93.56 201 GLY A CA 1
ATOM 1576 C C . GLY A 1 201 ? 10.961 -19.391 1.406 1 93.56 201 GLY A C 1
ATOM 1577 O O . GLY A 1 201 ? 11.242 -20.469 1.93 1 93.56 201 GLY A O 1
ATOM 1578 N N . ASN A 1 202 ? 10.734 -18.328 2.123 1 95.44 202 ASN A N 1
ATOM 1579 C CA . ASN A 1 202 ? 10.961 -18.266 3.562 1 95.44 202 ASN A CA 1
ATOM 1580 C C . ASN A 1 202 ? 9.656 -18.438 4.344 1 95.44 202 ASN A C 1
ATOM 1582 O O . ASN A 1 202 ? 9.602 -18.125 5.531 1 95.44 202 ASN A O 1
ATOM 1586 N N . GLY A 1 203 ? 8.617 -18.922 3.689 1 97.81 203 GLY A N 1
ATOM 1587 C CA . GLY A 1 203 ? 7.336 -19.125 4.344 1 97.81 203 GLY A CA 1
ATOM 1588 C C . GLY A 1 203 ? 6.617 -17.828 4.672 1 97.81 203 GLY A C 1
ATOM 1589 O O . GLY A 1 203 ? 6.578 -16.906 3.85 1 97.81 203 GLY A O 1
ATOM 1590 N N . ARG A 1 204 ? 5.805 -17.891 5.758 1 98.44 204 ARG A N 1
ATOM 1591 C CA . ARG A 1 204 ? 5.055 -16.75 6.258 1 98.44 204 ARG A CA 1
ATOM 1592 C C . ARG A 1 204 ? 3.957 -16.344 5.277 1 98.44 204 ARG A C 1
ATOM 1594 O O . ARG A 1 204 ? 3.688 -15.148 5.098 1 98.44 204 ARG A O 1
ATOM 1601 N N . SER A 1 205 ? 3.379 -17.375 4.578 1 98.81 205 SER A N 1
ATOM 1602 C CA . SER A 1 205 ? 2.164 -17.094 3.824 1 98.81 205 SER A CA 1
ATOM 1603 C C . SER A 1 205 ? 1.133 -16.375 4.684 1 98.81 205 SER A C 1
ATOM 1605 O O . SER A 1 205 ? 1.076 -16.578 5.898 1 98.81 205 SER A O 1
ATOM 1607 N N . ILE A 1 206 ? 0.363 -15.5 4.043 1 98.88 206 ILE A N 1
ATOM 1608 C CA . ILE A 1 206 ? -0.575 -14.703 4.82 1 98.88 206 ILE A CA 1
ATOM 1609 C C . ILE A 1 206 ? -1.899 -14.578 4.07 1 98.88 206 ILE A C 1
ATOM 1611 O O . ILE A 1 206 ? -1.916 -14.445 2.846 1 98.88 206 ILE A O 1
ATOM 1615 N N . VAL A 1 207 ? -2.984 -14.758 4.734 1 98.94 207 VAL A N 1
ATOM 1616 C CA . VAL A 1 207 ? -4.336 -14.516 4.238 1 98.94 207 VAL A CA 1
ATOM 1617 C C . VAL A 1 207 ? -4.957 -13.344 4.996 1 98.94 207 VAL A C 1
ATOM 1619 O O . VAL A 1 207 ? -5.008 -13.352 6.23 1 98.94 207 VAL A O 1
ATOM 1622 N N . VAL A 1 208 ? -5.387 -12.359 4.281 1 98.88 208 VAL A N 1
ATOM 1623 C CA . VAL A 1 208 ? -5.828 -11.094 4.859 1 98.88 208 VAL A CA 1
ATOM 1624 C C . VAL A 1 208 ? -7.281 -10.828 4.48 1 98.88 208 VAL A C 1
ATOM 1626 O O . VAL A 1 208 ? -7.695 -11.109 3.352 1 98.88 208 VAL A O 1
ATOM 1629 N N . GLY A 1 209 ? -8.039 -10.281 5.379 1 98.69 209 GLY A N 1
ATOM 1630 C CA . GLY A 1 209 ? -9.422 -9.914 5.125 1 98.69 209 GLY A CA 1
ATOM 1631 C C . GLY A 1 209 ? -9.57 -8.531 4.516 1 98.69 209 GLY A C 1
ATOM 1632 O O . GLY A 1 209 ? -8.586 -7.797 4.395 1 98.69 209 GLY A O 1
ATOM 1633 N N . PRO A 1 210 ? -10.852 -8.172 4.145 1 98.44 210 PRO A N 1
ATOM 1634 C CA . PRO A 1 210 ? -11.094 -6.945 3.385 1 98.44 210 PRO A CA 1
ATOM 1635 C C . PRO A 1 210 ? -10.828 -5.684 4.207 1 98.44 210 PRO A C 1
ATOM 1637 O O . PRO A 1 210 ? -10.789 -4.582 3.654 1 98.44 210 PRO A O 1
ATOM 1640 N N . SER A 1 211 ? -10.578 -5.801 5.543 1 97.75 211 SER A N 1
ATOM 1641 C CA . SER A 1 211 ? -10.242 -4.652 6.379 1 97.75 211 SER A CA 1
ATOM 1642 C C . SER A 1 211 ? -8.758 -4.633 6.719 1 97.75 211 SER A C 1
ATOM 1644 O O . SER A 1 211 ? -8.328 -3.893 7.609 1 97.75 211 SER A O 1
ATOM 1646 N N . GLY A 1 212 ? -8.039 -5.504 6.07 1 98.25 212 GLY A N 1
ATOM 1647 C CA . GLY A 1 212 ? -6.613 -5.59 6.359 1 98.25 212 GLY A CA 1
ATOM 1648 C C . GLY A 1 212 ? -6.301 -6.473 7.555 1 98.25 212 GLY A C 1
ATOM 1649 O O . GLY A 1 212 ? -5.145 -6.582 7.961 1 98.25 212 GLY A O 1
ATOM 1650 N N . ASP A 1 213 ? -7.297 -7.109 8.18 1 98 213 ASP A N 1
ATOM 1651 C CA . ASP A 1 213 ? -7.094 -8.008 9.312 1 98 213 ASP A CA 1
ATOM 1652 C C . ASP A 1 213 ? -6.445 -9.312 8.867 1 98 213 ASP A C 1
ATOM 1654 O O . ASP A 1 213 ? -6.848 -9.906 7.863 1 98 213 ASP A O 1
ATOM 1658 N N . VAL A 1 214 ? -5.508 -9.766 9.648 1 98.62 214 VAL A N 1
ATOM 1659 C CA . VAL A 1 214 ? -4.832 -11.023 9.359 1 98.62 214 VAL A CA 1
ATOM 1660 C C . VAL A 1 214 ? -5.707 -12.195 9.805 1 98.62 214 VAL A C 1
ATOM 1662 O O . VAL A 1 214 ? -5.875 -12.422 11.008 1 98.62 214 VAL A O 1
ATOM 1665 N N . ILE A 1 215 ? -6.238 -12.859 8.844 1 98.69 215 ILE A N 1
ATOM 1666 C CA . ILE A 1 215 ? -7.027 -14.055 9.148 1 98.69 215 ILE A CA 1
ATOM 1667 C C . ILE A 1 215 ? -6.105 -15.18 9.594 1 98.69 215 ILE A C 1
ATOM 1669 O O . ILE A 1 215 ? -6.414 -15.898 10.555 1 98.69 215 ILE A O 1
ATOM 1673 N N . HIS A 1 216 ? -4.98 -15.289 8.836 1 98.75 216 HIS A N 1
ATOM 1674 C CA . HIS A 1 216 ? -3.977 -16.281 9.195 1 98.75 216 HIS A CA 1
ATOM 1675 C C . HIS A 1 216 ? -2.607 -15.914 8.633 1 98.75 216 HIS A C 1
ATOM 1677 O O . HIS A 1 216 ? -2.512 -15.406 7.512 1 98.75 216 HIS A O 1
ATOM 1683 N N . GLN A 1 217 ? -1.595 -16.141 9.367 1 98.75 217 GLN A N 1
ATOM 1684 C CA . GLN A 1 217 ? -0.212 -16.062 8.906 1 98.75 217 GLN A CA 1
ATOM 1685 C C . GLN A 1 217 ? 0.559 -17.344 9.266 1 98.75 217 GLN A C 1
ATOM 1687 O O . GLN A 1 217 ? 0.625 -17.719 10.438 1 98.75 217 GLN A O 1
ATOM 1692 N N . ALA A 1 218 ? 1.13 -17.953 8.289 1 98.5 218 ALA A N 1
ATOM 1693 C CA . ALA A 1 218 ? 1.874 -19.188 8.492 1 98.5 218 ALA A CA 1
ATOM 1694 C C . ALA A 1 218 ? 3.264 -18.906 9.055 1 98.5 218 ALA A C 1
ATOM 1696 O O . ALA A 1 218 ? 3.74 -17.781 9.016 1 98.5 218 ALA A O 1
ATOM 1697 N N . GLY A 1 219 ? 3.9 -19.953 9.68 1 97.19 219 GLY A N 1
ATOM 1698 C CA . GLY A 1 219 ? 5.312 -19.906 10.031 1 97.19 219 GLY A CA 1
ATOM 1699 C C . GLY A 1 219 ? 6.23 -20.094 8.836 1 97.19 219 GLY A C 1
ATOM 1700 O O . GLY A 1 219 ? 5.867 -19.75 7.711 1 97.19 219 GLY A O 1
ATOM 1701 N N . THR A 1 220 ? 7.379 -20.609 9.023 1 95.88 220 THR A N 1
ATOM 1702 C CA . THR A 1 220 ? 8.375 -20.719 7.969 1 95.88 220 THR A CA 1
ATOM 1703 C C . THR A 1 220 ? 8.352 -22.109 7.352 1 95.88 220 THR A C 1
ATOM 1705 O O . THR A 1 220 ? 8.93 -22.328 6.285 1 95.88 220 THR A O 1
ATOM 1708 N N . GLY A 1 221 ? 7.703 -23.062 7.941 1 94.94 221 GLY A N 1
ATOM 1709 C CA . GLY A 1 221 ? 7.668 -24.422 7.453 1 94.94 221 GLY A CA 1
ATOM 1710 C C . GLY A 1 221 ? 6.457 -24.719 6.582 1 94.94 221 GLY A C 1
ATOM 1711 O O . GLY A 1 221 ? 5.715 -23.812 6.219 1 94.94 221 GLY A O 1
ATOM 1712 N N . GLU A 1 222 ? 6.254 -25.953 6.195 1 96.19 222 GLU A N 1
ATOM 1713 C CA . GLU A 1 222 ? 5.113 -26.375 5.383 1 96.19 222 GLU A CA 1
ATOM 1714 C C . GLU A 1 222 ? 3.801 -26.203 6.137 1 96.19 222 GLU A C 1
ATOM 1716 O O . GLU A 1 222 ? 3.736 -26.438 7.348 1 96.19 222 GLU A O 1
ATOM 1721 N N . GLU A 1 223 ? 2.84 -25.797 5.441 1 97 223 GLU A N 1
ATOM 1722 C CA . GLU A 1 223 ? 1.529 -25.609 6.055 1 97 223 GLU A CA 1
ATOM 1723 C C . GLU A 1 223 ? 0.429 -25.562 4.996 1 97 223 GLU A C 1
ATOM 1725 O O . GLU A 1 223 ? 0.621 -25.016 3.91 1 97 223 GLU A O 1
ATOM 1730 N N . VAL A 1 224 ? -0.654 -26.25 5.262 1 97.88 224 VAL A N 1
ATOM 1731 C CA . VAL A 1 224 ? -1.888 -26.094 4.496 1 97.88 224 VAL A CA 1
ATOM 1732 C C . VAL A 1 224 ? -2.863 -25.203 5.258 1 97.88 224 VAL A C 1
ATOM 1734 O O . VAL A 1 224 ? -3.09 -25.391 6.453 1 97.88 224 VAL A O 1
ATOM 1737 N N . MET A 1 225 ? -3.469 -24.203 4.59 1 98.44 225 MET A N 1
ATOM 1738 C CA . MET A 1 225 ? -4.312 -23.203 5.242 1 98.44 225 MET A CA 1
ATOM 1739 C C . MET A 1 225 ? -5.707 -23.188 4.621 1 98.44 225 MET A C 1
ATOM 1741 O O . MET A 1 225 ? -6.008 -22.328 3.785 1 98.44 225 MET A O 1
ATOM 1745 N N . PRO A 1 226 ? -6.547 -24.141 4.969 1 98.5 226 PRO A N 1
ATOM 1746 C CA . PRO A 1 226 ? -7.938 -24.031 4.523 1 98.5 226 PRO A CA 1
ATOM 1747 C C . PRO A 1 226 ? -8.688 -22.891 5.203 1 98.5 226 PRO A C 1
ATOM 1749 O O . PRO A 1 226 ? -8.805 -22.875 6.43 1 98.5 226 PRO A O 1
ATOM 1752 N N . ILE A 1 227 ? -9.172 -21.969 4.477 1 98.44 227 ILE A N 1
ATOM 1753 C CA . ILE A 1 227 ? -9.844 -20.797 5.012 1 98.44 227 ILE A CA 1
ATOM 1754 C C . ILE A 1 227 ? -11.188 -20.594 4.312 1 98.44 227 ILE A C 1
ATOM 1756 O O . ILE A 1 227 ? -11.242 -20.516 3.082 1 98.44 227 ILE A O 1
ATOM 1760 N N . GLU A 1 228 ? -12.227 -20.594 5.066 1 98 228 GLU A N 1
ATOM 1761 C CA . GLU A 1 228 ? -13.539 -20.25 4.523 1 98 228 GLU A CA 1
ATOM 1762 C C . GLU A 1 228 ? -13.711 -18.734 4.457 1 98 228 GLU A C 1
ATOM 1764 O O . GLU A 1 228 ? -13.586 -18.047 5.469 1 98 228 GLU A O 1
ATOM 1769 N N . VAL A 1 229 ? -13.938 -18.234 3.285 1 97.56 229 VAL A N 1
ATOM 1770 C CA . VAL A 1 229 ? -14.148 -16.797 3.139 1 97.56 229 VAL A CA 1
ATOM 1771 C C . VAL A 1 229 ? -15.641 -16.5 3.021 1 97.56 229 VAL A C 1
ATOM 1773 O O . VAL A 1 229 ? -16.391 -17.266 2.404 1 97.56 229 VAL A O 1
ATOM 1776 N N . ASP A 1 230 ? -16.062 -15.461 3.652 1 97.69 230 ASP A N 1
ATOM 1777 C CA . ASP A 1 230 ? -17.406 -14.898 3.529 1 97.69 230 ASP A CA 1
ATOM 1778 C C . ASP A 1 230 ? -17.406 -13.688 2.598 1 97.69 230 ASP A C 1
ATOM 1780 O O . ASP A 1 230 ? -17.078 -12.578 3.014 1 97.69 230 ASP A O 1
ATOM 1784 N N . ILE A 1 231 ? -17.891 -13.945 1.406 1 97.81 231 ILE A N 1
ATOM 1785 C CA . ILE A 1 231 ? -17.812 -12.906 0.381 1 97.81 231 ILE A CA 1
ATOM 1786 C C . ILE A 1 231 ? -18.719 -11.742 0.749 1 97.81 231 ILE A C 1
ATOM 1788 O O . ILE A 1 231 ? -18.469 -10.602 0.339 1 97.81 231 ILE A O 1
ATOM 1792 N N . SER A 1 232 ? -19.703 -11.992 1.501 1 97.06 232 SER A N 1
ATOM 1793 C CA . SER A 1 232 ? -20.594 -10.922 1.926 1 97.06 232 SER A CA 1
ATOM 1794 C C . SER A 1 232 ? -19.859 -9.875 2.75 1 97.06 232 SER A C 1
ATOM 1796 O O . SER A 1 232 ? -20.25 -8.703 2.768 1 97.06 232 SER A O 1
ATOM 1798 N N . ARG A 1 233 ? -18.844 -10.32 3.406 1 96.81 233 ARG A N 1
ATOM 1799 C CA . ARG A 1 233 ? -18.031 -9.367 4.172 1 96.81 233 ARG A CA 1
ATOM 1800 C C . ARG A 1 233 ? -17.422 -8.305 3.264 1 96.81 233 ARG A C 1
ATOM 1802 O O . ARG A 1 233 ? -17.422 -7.121 3.607 1 96.81 233 ARG A O 1
ATOM 1809 N N . VAL A 1 234 ? -16.938 -8.719 2.109 1 98.06 234 VAL A N 1
ATOM 1810 C CA . VAL A 1 234 ? -16.375 -7.797 1.136 1 98.06 234 VAL A CA 1
ATOM 1811 C C . VAL A 1 234 ? -17.438 -6.82 0.662 1 98.06 234 VAL A C 1
ATOM 1813 O O . VAL A 1 234 ? -17.234 -5.605 0.668 1 98.06 234 VAL A O 1
ATOM 1816 N N . ARG A 1 235 ? -18.531 -7.367 0.277 1 96.94 235 ARG A N 1
ATOM 1817 C CA . ARG A 1 235 ? -19.625 -6.562 -0.274 1 96.94 235 ARG A CA 1
ATOM 1818 C C . ARG A 1 235 ? -20.156 -5.578 0.764 1 96.94 235 ARG A C 1
ATOM 1820 O O . ARG A 1 235 ? -20.453 -4.426 0.444 1 96.94 235 ARG A O 1
ATOM 1827 N N . ARG A 1 236 ? -20.203 -6.051 2.031 1 95.62 236 ARG A N 1
ATOM 1828 C CA . ARG A 1 236 ? -20.656 -5.188 3.119 1 95.62 236 ARG A CA 1
ATOM 1829 C C . ARG A 1 236 ? -19.672 -4.051 3.363 1 95.62 236 ARG A C 1
ATOM 1831 O O . ARG A 1 236 ? -20.062 -2.896 3.527 1 95.62 236 ARG A O 1
ATOM 1838 N N . GLU A 1 237 ? -18.406 -4.332 3.346 1 96.12 237 GLU A N 1
ATOM 1839 C CA . GLU A 1 237 ? -17.375 -3.324 3.58 1 96.12 237 GLU A CA 1
ATOM 1840 C C . GLU A 1 237 ? -17.312 -2.328 2.428 1 96.12 237 GLU A C 1
ATOM 1842 O O . GLU A 1 237 ? -17.016 -1.15 2.635 1 96.12 237 GLU A O 1
ATOM 1847 N N . ARG A 1 238 ? -17.547 -2.807 1.215 1 97.69 238 ARG A N 1
ATOM 1848 C CA . ARG A 1 238 ? -17.547 -1.902 0.07 1 97.69 238 ARG A CA 1
ATOM 1849 C C . ARG A 1 238 ? -18.781 -1.002 0.093 1 97.69 238 ARG A C 1
ATOM 1851 O O . ARG A 1 238 ? -18.734 0.13 -0.395 1 97.69 238 ARG A O 1
ATOM 1858 N N . GLU A 1 239 ? -19.828 -1.521 0.68 1 95.62 239 GLU A N 1
ATOM 1859 C CA . GLU A 1 239 ? -21.062 -0.757 0.77 1 95.62 239 GLU A CA 1
ATOM 1860 C C . GLU A 1 239 ? -21 0.285 1.883 1 95.62 239 GLU A C 1
ATOM 1862 O O . GLU A 1 239 ? -21.312 1.455 1.667 1 95.62 239 GLU A O 1
ATOM 1867 N N . THR A 1 240 ? -20.516 -0.142 3.102 1 94.94 240 THR A N 1
ATOM 1868 C CA . THR A 1 240 ? -20.688 0.697 4.281 1 94.94 240 THR A CA 1
ATOM 1869 C C . THR A 1 240 ? -19.359 1.271 4.742 1 94.94 240 THR A C 1
ATOM 1871 O O . THR A 1 240 ? -19.312 2.139 5.617 1 94.94 240 THR A O 1
ATOM 1874 N N . GLY A 1 241 ? -18.312 0.819 4.141 1 95.5 241 GLY A N 1
ATOM 1875 C CA . GLY A 1 241 ? -16.969 1.249 4.535 1 95.5 241 GLY A CA 1
ATOM 1876 C C . GLY A 1 241 ? -16.219 0.199 5.324 1 95.5 241 GLY A C 1
ATOM 1877 O O . GLY A 1 241 ? -16.828 -0.693 5.922 1 95.5 241 GLY A O 1
ATOM 1878 N N . LEU A 1 242 ? -14.883 0.318 5.293 1 95.12 242 LEU A N 1
ATOM 1879 C CA . LEU A 1 242 ? -14.016 -0.544 6.09 1 95.12 242 LEU A CA 1
ATOM 1880 C C . LEU A 1 242 ? -14.305 -0.374 7.578 1 95.12 242 LEU A C 1
ATOM 1882 O O . LEU A 1 242 ? -14.047 0.688 8.148 1 95.12 242 LEU A O 1
ATOM 1886 N N . ARG A 1 243 ? -14.891 -1.415 8.18 1 93.38 243 ARG A N 1
ATOM 1887 C CA . ARG A 1 243 ? -15.336 -1.382 9.57 1 93.38 243 ARG A CA 1
ATOM 1888 C C . ARG A 1 243 ? -16.344 -0.264 9.789 1 93.38 243 ARG A C 1
ATOM 1890 O O . ARG A 1 243 ? -16.359 0.359 10.852 1 93.38 243 ARG A O 1
ATOM 1897 N N . GLY A 1 244 ? -17.016 0.067 8.766 1 93.56 244 GLY A N 1
ATOM 1898 C CA . GLY A 1 244 ? -18.047 1.093 8.844 1 93.56 244 GLY A CA 1
ATOM 1899 C C . GLY A 1 244 ? -17.484 2.502 8.797 1 93.56 244 GLY A C 1
ATOM 1900 O O . GLY A 1 244 ? -18.156 3.457 9.188 1 93.56 244 GLY A O 1
ATOM 1901 N N . LEU A 1 245 ? -16.25 2.609 8.359 1 96 245 LEU A N 1
ATOM 1902 C CA . LEU A 1 245 ? -15.547 3.891 8.383 1 96 245 LEU A CA 1
ATOM 1903 C C . LEU A 1 245 ? -15.219 4.355 6.973 1 96 245 LEU A C 1
ATOM 1905 O O . LEU A 1 245 ? -16.125 4.633 6.18 1 96 245 LEU A O 1
ATOM 1909 N N . GLY A 1 246 ? -13.977 4.375 6.629 1 94.75 246 GLY A N 1
ATOM 1910 C CA . GLY A 1 246 ? -13.555 4.844 5.32 1 94.75 246 GLY A CA 1
ATOM 1911 C C . GLY A 1 246 ? -14.086 3.994 4.184 1 94.75 246 GLY A C 1
ATOM 1912 O O . GLY A 1 246 ? -14.211 2.775 4.316 1 94.75 246 GLY A O 1
ATOM 1913 N N . GLN A 1 247 ? -14.43 4.625 3.086 1 97.69 247 GLN A N 1
ATOM 1914 C CA . GLN A 1 247 ? -14.922 3.982 1.874 1 97.69 247 GLN A CA 1
ATOM 1915 C C . GLN A 1 247 ? -13.984 4.23 0.697 1 97.69 247 GLN A C 1
ATOM 1917 O O . GLN A 1 247 ? -14.328 4.957 -0.237 1 97.69 247 GLN A O 1
ATOM 1922 N N . PRO A 1 248 ? -12.82 3.559 0.733 1 98.19 248 PRO A N 1
ATOM 1923 C CA . PRO A 1 248 ? -11.703 3.936 -0.142 1 98.19 248 PRO A CA 1
ATOM 1924 C C . PRO A 1 248 ? -12.039 3.775 -1.623 1 98.19 248 PRO A C 1
ATOM 1926 O O . PRO A 1 248 ? -11.68 4.633 -2.436 1 98.19 248 PRO A O 1
ATOM 1929 N N . LEU A 1 249 ? -12.766 2.703 -2.035 1 98.25 249 LEU A N 1
ATOM 1930 C CA . LEU A 1 249 ? -13.062 2.516 -3.451 1 98.25 249 LEU A CA 1
ATOM 1931 C C . LEU A 1 249 ? -14.039 3.58 -3.945 1 98.25 249 LEU A C 1
ATOM 1933 O O . LEU A 1 249 ? -13.906 4.07 -5.07 1 98.25 249 LEU A O 1
ATOM 1937 N N . LYS A 1 250 ? -14.977 3.93 -3.105 1 97.81 250 LYS A N 1
ATOM 1938 C CA . LYS A 1 250 ? -15.914 4.988 -3.479 1 97.81 250 LYS A CA 1
ATOM 1939 C C . LYS A 1 250 ? -15.211 6.344 -3.531 1 97.81 250 LYS A C 1
ATOM 1941 O O . LYS A 1 250 ? -15.461 7.145 -4.438 1 97.81 250 LYS A O 1
ATOM 1946 N N . SER A 1 251 ? -14.359 6.582 -2.516 1 97.88 251 SER A N 1
ATOM 1947 C CA . SER A 1 251 ? -13.586 7.82 -2.518 1 97.88 251 SER A CA 1
ATOM 1948 C C . SER A 1 251 ? -12.68 7.902 -3.738 1 97.88 251 SER A C 1
ATOM 1950 O O . SER A 1 251 ? -12.508 8.977 -4.32 1 97.88 251 SER A O 1
ATOM 1952 N N . PHE A 1 252 ? -12.109 6.762 -4.121 1 98.12 252 PHE A N 1
ATOM 1953 C CA . PHE A 1 252 ? -11.281 6.715 -5.316 1 98.12 252 PHE A CA 1
ATOM 1954 C C . PHE A 1 252 ? -12.102 7.031 -6.562 1 98.12 252 PHE A C 1
ATOM 1956 O O . PHE A 1 252 ? -11.68 7.82 -7.41 1 98.12 252 PHE A O 1
ATOM 1963 N N . ARG A 1 253 ? -13.211 6.438 -6.668 1 96.88 253 ARG A N 1
ATOM 1964 C CA . ARG A 1 253 ? -14.133 6.652 -7.781 1 96.88 253 ARG A CA 1
ATOM 1965 C C . ARG A 1 253 ? -14.508 8.125 -7.906 1 96.88 253 ARG A C 1
ATOM 1967 O O . ARG A 1 253 ? -14.547 8.672 -9.008 1 96.88 253 ARG A O 1
ATOM 1974 N N . ASP A 1 254 ? -14.727 8.766 -6.762 1 95.94 254 ASP A N 1
ATOM 1975 C CA . ASP A 1 254 ? -15.281 10.117 -6.734 1 95.94 254 ASP A CA 1
ATOM 1976 C C . ASP A 1 254 ? -14.172 11.164 -6.66 1 95.94 254 ASP A C 1
ATOM 1978 O O . ASP A 1 254 ? -14.43 12.336 -6.406 1 95.94 254 ASP A O 1
ATOM 1982 N N . ARG A 1 255 ? -12.945 10.773 -6.863 1 96 255 ARG A N 1
ATOM 1983 C CA . ARG A 1 255 ? -11.805 11.664 -6.645 1 96 255 ARG A CA 1
ATOM 1984 C C . ARG A 1 255 ? -11.852 12.852 -7.602 1 96 255 ARG A C 1
ATOM 1986 O O . ARG A 1 255 ? -12.242 12.711 -8.758 1 96 255 ARG A O 1
ATOM 1993 N N . ALA A 1 256 ? -11.312 14.008 -7.082 1 95.19 256 ALA A N 1
ATOM 1994 C CA . ALA A 1 256 ? -11.188 15.211 -7.906 1 95.19 256 ALA A CA 1
ATOM 1995 C C . ALA A 1 256 ? -9.82 15.273 -8.57 1 95.19 256 ALA A C 1
ATOM 1997 O O . ALA A 1 256 ? -9.672 15.867 -9.648 1 95.19 256 ALA A O 1
ATOM 1998 N N . VAL A 1 257 ? -8.852 14.672 -7.945 1 95.5 257 VAL A N 1
ATOM 1999 C CA . VAL A 1 257 ? -7.469 14.781 -8.398 1 95.5 257 VAL A CA 1
ATOM 2000 C C . VAL A 1 257 ? -7.277 13.953 -9.672 1 95.5 257 VAL A C 1
ATOM 2002 O O . VAL A 1 257 ? -7.836 12.859 -9.797 1 95.5 257 VAL A O 1
ATOM 2005 N N . ASP A 1 258 ? -6.531 14.5 -10.594 1 92.69 258 ASP A N 1
ATOM 2006 C CA . ASP A 1 258 ? -6.043 13.766 -11.766 1 92.69 258 ASP A CA 1
ATOM 2007 C C . ASP A 1 258 ? -4.629 13.25 -11.531 1 92.69 258 ASP A C 1
ATOM 2009 O O . ASP A 1 258 ? -3.709 14.031 -11.273 1 92.69 258 ASP A O 1
ATOM 2013 N N . PHE A 1 259 ? -4.488 11.984 -11.633 1 94.38 259 PHE A N 1
ATOM 2014 C CA . PHE A 1 259 ? -3.156 11.406 -11.492 1 94.38 259 PHE A CA 1
ATOM 2015 C C . PHE A 1 259 ? -2.422 11.414 -12.828 1 94.38 259 PHE A C 1
ATOM 2017 O O . PHE A 1 259 ? -2.326 10.383 -13.5 1 94.38 259 PHE A O 1
ATOM 2024 N N . SER A 1 260 ? -1.801 12.516 -13.164 1 92.69 260 SER A N 1
ATOM 2025 C CA . SER A 1 260 ? -1.162 12.734 -14.461 1 92.69 260 SER A CA 1
ATOM 2026 C C . SER A 1 260 ? 0.022 11.789 -14.656 1 92.69 260 SER A C 1
ATOM 2028 O O . SER A 1 260 ? 0.423 11.516 -15.789 1 92.69 260 SER A O 1
ATOM 2030 N N . LEU A 1 261 ? 0.515 11.297 -13.547 1 94.31 261 LEU A N 1
ATOM 2031 C CA . LEU A 1 261 ? 1.625 10.352 -13.594 1 94.31 261 LEU A CA 1
ATOM 2032 C C . LEU A 1 261 ? 1.291 9.164 -14.484 1 94.31 261 LEU A C 1
ATOM 2034 O O . LEU A 1 261 ? 2.15 8.672 -15.219 1 94.31 261 LEU A O 1
ATOM 2038 N N . TYR A 1 262 ? 0.053 8.75 -14.516 1 94.19 262 TYR A N 1
ATOM 2039 C CA . TYR A 1 262 ? -0.342 7.527 -15.195 1 94.19 262 TYR A CA 1
ATOM 2040 C C . TYR A 1 262 ? -0.764 7.812 -16.641 1 94.19 262 TYR A C 1
ATOM 2042 O O . TYR A 1 262 ? -1.079 6.895 -17.391 1 94.19 262 TYR A O 1
ATOM 2050 N N . ARG A 1 263 ? -0.769 9.086 -17 1 88.25 263 ARG A N 1
ATOM 2051 C CA . ARG A 1 263 ? -1.134 9.461 -18.375 1 88.25 263 ARG A CA 1
ATOM 2052 C C . ARG A 1 263 ? 0.107 9.68 -19.234 1 88.25 263 ARG A C 1
ATOM 2054 O O . ARG A 1 263 ? -0 9.953 -20.422 1 88.25 263 ARG A O 1
ATOM 2061 N N . SER A 1 264 ? 1.167 9.625 -18.547 1 84.75 264 SER A N 1
ATOM 2062 C CA . SER A 1 264 ? 2.412 9.805 -19.297 1 84.75 264 SER A CA 1
ATOM 2063 C C . SER A 1 264 ? 2.555 8.758 -20.391 1 84.75 264 SER A C 1
ATOM 2065 O O . SER A 1 264 ? 2.242 7.582 -20.188 1 84.75 264 SER A O 1
ATOM 2067 N N . GLU A 1 265 ? 3 9.156 -21.484 1 80.94 265 GLU A N 1
ATOM 2068 C CA . GLU A 1 265 ? 3.166 8.266 -22.641 1 80.94 265 GLU A CA 1
ATOM 2069 C C . GLU A 1 265 ? 4.238 7.219 -22.375 1 80.94 265 GLU A C 1
ATOM 2071 O O . GLU A 1 265 ? 4.125 6.078 -22.812 1 80.94 265 GLU A O 1
ATOM 2076 N N . THR A 1 266 ? 5.258 7.656 -21.594 1 80.25 266 THR A N 1
ATOM 2077 C CA . THR A 1 266 ? 6.363 6.746 -21.328 1 80.25 266 THR A CA 1
ATOM 2078 C C . THR A 1 266 ? 6.148 6.008 -20 1 80.25 266 THR A C 1
ATOM 2080 O O . THR A 1 266 ? 6.902 5.09 -19.672 1 80.25 266 THR A O 1
ATOM 2083 N N . GLY A 1 267 ? 5.094 6.379 -19.297 1 81.25 267 GLY A N 1
ATOM 2084 C CA . GLY A 1 267 ? 4.895 5.797 -17.984 1 81.25 267 GLY A CA 1
ATOM 2085 C C . GLY A 1 267 ? 5.906 6.277 -16.969 1 81.25 267 GLY A C 1
ATOM 2086 O O . GLY A 1 267 ? 5.988 5.734 -15.859 1 81.25 267 GLY A O 1
ATOM 2087 N N . SER A 1 268 ? 6.68 7.262 -17.328 1 91.94 268 SER A N 1
ATOM 2088 C CA . SER A 1 268 ? 7.754 7.766 -16.484 1 91.94 268 SER A CA 1
ATOM 2089 C C . SER A 1 268 ? 7.535 9.227 -16.109 1 91.94 268 SER A C 1
ATOM 2091 O O . SER A 1 268 ? 6.426 9.75 -16.266 1 91.94 268 SER A O 1
ATOM 2093 N N . SER A 1 269 ? 8.414 9.82 -15.359 1 94.75 269 SER A N 1
ATOM 2094 C CA . SER A 1 269 ? 8.492 11.227 -14.992 1 94.75 269 SER A CA 1
ATOM 2095 C C . SER A 1 269 ? 9.93 11.75 -15.086 1 94.75 269 SER A C 1
ATOM 2097 O O . SER A 1 269 ? 10.875 10.961 -15.18 1 94.75 269 SER A O 1
ATOM 2099 N N . PRO A 1 270 ? 10.062 13.117 -15.125 1 95.19 270 PRO A N 1
ATOM 2100 C CA . PRO A 1 270 ? 11.43 13.656 -15.188 1 95.19 270 PRO A CA 1
ATOM 2101 C C . PRO A 1 270 ? 12.328 13.109 -14.078 1 95.19 270 PRO A C 1
ATOM 2103 O O . PRO A 1 270 ? 13.484 12.773 -14.336 1 95.19 270 PRO A O 1
ATOM 2106 N N . PHE A 1 271 ? 11.82 12.922 -13.008 1 97.19 271 PHE A N 1
ATOM 2107 C CA . PHE A 1 271 ? 12.641 12.391 -11.922 1 97.19 271 PHE A CA 1
ATOM 2108 C C . PHE A 1 271 ? 12.922 10.914 -12.141 1 97.19 271 PHE A C 1
ATOM 2110 O O . PHE A 1 271 ? 14.07 10.469 -12.008 1 97.19 271 PHE A O 1
ATOM 2117 N N . LEU A 1 272 ? 11.867 10.141 -12.398 1 97.31 272 LEU A N 1
ATOM 2118 C CA . LEU A 1 272 ? 12.062 8.711 -12.578 1 97.31 272 LEU A CA 1
ATOM 2119 C C . LEU A 1 272 ? 13.133 8.43 -13.625 1 97.31 272 LEU A C 1
ATOM 2121 O O . LEU A 1 272 ? 13.883 7.453 -13.508 1 97.31 272 LEU A O 1
ATOM 2125 N N . ASP A 1 273 ? 13.227 9.289 -14.578 1 96.38 273 ASP A N 1
ATOM 2126 C CA . ASP A 1 273 ? 14.195 9.117 -15.656 1 96.38 273 ASP A CA 1
ATOM 2127 C C . ASP A 1 273 ? 15.625 9.273 -15.148 1 96.38 273 ASP A C 1
ATOM 2129 O O . ASP A 1 273 ? 16.578 8.891 -15.836 1 96.38 273 ASP A O 1
ATOM 2133 N N . THR A 1 274 ? 15.797 9.82 -13.914 1 96.75 274 THR A N 1
ATOM 2134 C CA . THR A 1 274 ? 17.141 10.07 -13.383 1 96.75 274 THR A CA 1
ATOM 2135 C C . THR A 1 274 ? 17.656 8.844 -12.641 1 96.75 274 THR A C 1
ATOM 2137 O O . THR A 1 274 ? 18.828 8.781 -12.266 1 96.75 274 THR A O 1
ATOM 2140 N N . LEU A 1 275 ? 16.891 7.77 -12.289 1 96.25 275 LEU A N 1
ATOM 2141 C CA . LEU A 1 275 ? 17.203 6.668 -11.391 1 96.25 275 LEU A CA 1
ATOM 2142 C C . LEU A 1 275 ? 18.188 5.707 -12.039 1 96.25 275 LEU A C 1
ATOM 2144 O O . LEU A 1 275 ? 18.688 4.789 -11.383 1 96.25 275 LEU A O 1
ATOM 2148 N N . GLY A 1 276 ? 18.625 5.871 -13.211 1 94.56 276 GLY A N 1
ATOM 2149 C CA . GLY A 1 276 ? 19.547 4.941 -13.852 1 94.56 276 GLY A CA 1
ATOM 2150 C C . GLY A 1 276 ? 18.891 3.635 -14.25 1 94.56 276 GLY A C 1
ATOM 2151 O O . GLY A 1 276 ? 17.672 3.465 -14.07 1 94.56 276 GLY A O 1
ATOM 2152 N N . PRO A 1 277 ? 19.656 2.639 -14.695 1 94.69 277 PRO A N 1
ATOM 2153 C CA . PRO A 1 277 ? 19.078 1.378 -15.18 1 94.69 277 PRO A CA 1
ATOM 2154 C C . PRO A 1 277 ? 18.797 0.386 -14.047 1 94.69 277 PRO A C 1
ATOM 2156 O O . PRO A 1 277 ? 19.359 0.511 -12.961 1 94.69 277 PRO A O 1
ATOM 2159 N N . LEU A 1 278 ? 17.953 -0.525 -14.258 1 95.25 278 LEU A N 1
ATOM 2160 C CA . LEU A 1 278 ? 17.828 -1.709 -13.414 1 95.25 278 LEU A CA 1
ATOM 2161 C C . LEU A 1 278 ? 19.094 -2.549 -13.453 1 95.25 278 LEU A C 1
ATOM 2163 O O . LEU A 1 278 ? 19.469 -3.07 -14.508 1 95.25 278 LEU A O 1
ATOM 2167 N N . ALA A 1 279 ? 19.781 -2.615 -12.32 1 94.31 279 ALA A N 1
ATOM 2168 C CA . ALA A 1 279 ? 21.047 -3.334 -12.273 1 94.31 279 ALA A CA 1
ATOM 2169 C C . ALA A 1 279 ? 21.266 -3.973 -10.906 1 94.31 279 ALA A C 1
ATOM 2171 O O . ALA A 1 279 ? 20.938 -3.381 -9.875 1 94.31 279 ALA A O 1
ATOM 2172 N N . LYS A 1 280 ? 21.875 -5.148 -10.961 1 93.56 280 LYS A N 1
ATOM 2173 C CA . LYS A 1 280 ? 22.281 -5.77 -9.703 1 93.56 280 LYS A CA 1
ATOM 2174 C C . LYS A 1 280 ? 23.438 -5.016 -9.07 1 93.56 280 LYS A C 1
ATOM 2176 O O . LYS A 1 280 ? 24.344 -4.559 -9.773 1 93.56 280 LYS A O 1
ATOM 2181 N N . PRO A 1 281 ? 23.438 -4.914 -7.707 1 89.88 281 PRO A N 1
ATOM 2182 C CA . PRO A 1 281 ? 24.656 -4.375 -7.082 1 89.88 281 PRO A CA 1
ATOM 2183 C C . PRO A 1 281 ? 25.906 -5.195 -7.414 1 89.88 281 PRO A C 1
ATOM 2185 O O . PRO A 1 281 ? 25.828 -6.422 -7.516 1 89.88 281 PRO A O 1
ATOM 2188 N N . VAL A 1 282 ? 26.984 -4.438 -7.633 1 89.06 282 VAL A N 1
ATOM 2189 C CA . VAL A 1 282 ? 28.234 -5.098 -7.984 1 89.06 282 VAL A CA 1
ATOM 2190 C C . VAL A 1 282 ? 29.266 -4.863 -6.891 1 89.06 282 VAL A C 1
ATOM 2192 O O . VAL A 1 282 ? 29.219 -3.842 -6.199 1 89.06 282 VAL A O 1
ATOM 2195 N N . ARG A 1 283 ? 30.109 -5.855 -6.777 1 88.5 283 ARG A N 1
ATOM 2196 C CA . ARG A 1 283 ? 31.203 -5.73 -5.816 1 88.5 283 ARG A CA 1
ATOM 2197 C C . ARG A 1 283 ? 32.219 -4.684 -6.27 1 88.5 283 ARG A C 1
ATOM 2199 O O . ARG A 1 283 ? 32.562 -4.613 -7.449 1 88.5 283 ARG A O 1
ATOM 2206 N N . ALA A 1 284 ? 32.562 -3.828 -5.168 1 79.62 284 ALA A N 1
ATOM 2207 C CA . ALA A 1 284 ? 33.656 -2.871 -5.445 1 79.62 284 ALA A CA 1
ATOM 2208 C C . ALA A 1 284 ? 34.969 -3.59 -5.723 1 79.62 284 ALA A C 1
ATOM 2210 O O . ALA A 1 284 ? 35.188 -4.68 -5.203 1 79.62 284 ALA A O 1
ATOM 2211 N N . ASN A 1 285 ? 35.656 -2.914 -6.586 1 83.06 285 ASN A N 1
ATOM 2212 C CA . ASN A 1 285 ? 36.969 -3.467 -6.828 1 83.06 285 ASN A CA 1
ATOM 2213 C C . ASN A 1 285 ? 37.812 -3.533 -5.547 1 83.06 285 ASN A C 1
ATOM 2215 O O . ASN A 1 285 ? 37.812 -2.59 -4.754 1 83.06 285 ASN A O 1
ATOM 2219 N N . VAL A 1 286 ? 38.406 -4.805 -5.285 1 85.19 286 VAL A N 1
ATOM 2220 C CA . VAL A 1 286 ? 39.125 -5.066 -4.051 1 85.19 286 VAL A CA 1
ATOM 2221 C C . VAL A 1 286 ? 40.219 -4.004 -3.857 1 85.19 286 VAL A C 1
ATOM 2223 O O . VAL A 1 286 ? 40.531 -3.646 -2.725 1 85.19 286 VAL A O 1
ATOM 2226 N N . GLU A 1 287 ? 40.625 -3.461 -4.922 1 84.06 287 GLU A N 1
ATOM 2227 C CA . GLU A 1 287 ? 41.688 -2.48 -4.852 1 84.06 287 GLU A CA 1
ATOM 2228 C C . GLU A 1 287 ? 41.188 -1.164 -4.254 1 84.06 287 GLU A C 1
ATOM 2230 O O . GLU A 1 287 ? 42 -0.325 -3.846 1 84.06 287 GLU A O 1
ATOM 2235 N N . GLU A 1 288 ? 39.938 -1.152 -4.133 1 77.56 288 GLU A N 1
ATOM 2236 C CA . GLU A 1 288 ? 39.375 0.118 -3.691 1 77.56 288 GLU A CA 1
ATOM 2237 C C . GLU A 1 288 ? 39.25 0.169 -2.172 1 77.56 288 GLU A C 1
ATOM 2239 O O . GLU A 1 288 ? 38.969 1.228 -1.602 1 77.56 288 GLU A O 1
ATOM 2244 N N . TYR A 1 289 ? 39.156 -0.826 -1.417 1 70.12 289 TYR A N 1
ATOM 2245 C CA . TYR A 1 289 ? 39.125 -0.769 0.04 1 70.12 289 TYR A CA 1
ATOM 2246 C C . TYR A 1 289 ? 40.344 -1.47 0.639 1 70.12 289 TYR A C 1
ATOM 2248 O O . TYR A 1 289 ? 40.875 -2.402 0.042 1 70.12 289 TYR A O 1
ATOM 2256 N N . MET B 1 1 ? 27.188 16.812 4.355 1 53.78 1 MET B N 1
ATOM 2257 C CA . MET B 1 1 ? 26.672 15.742 5.199 1 53.78 1 MET B CA 1
ATOM 2258 C C . MET B 1 1 ? 25.156 15.844 5.344 1 53.78 1 MET B C 1
ATOM 2260 O O . MET B 1 1 ? 24.609 16.953 5.461 1 53.78 1 MET B O 1
ATOM 2264 N N . SER B 1 2 ? 24.203 14.805 4.684 1 76.38 2 SER B N 1
ATOM 2265 C CA . SER B 1 2 ? 22.828 14.672 4.23 1 76.38 2 SER B CA 1
ATOM 2266 C C . SER B 1 2 ? 21.906 14.273 5.375 1 76.38 2 SER B C 1
ATOM 2268 O O . SER B 1 2 ? 20.875 13.617 5.156 1 76.38 2 SER B O 1
ATOM 2270 N N . TYR B 1 3 ? 22.344 14.672 6.645 1 91 3 TYR B N 1
ATOM 2271 C CA . TYR B 1 3 ? 21.5 14.383 7.801 1 91 3 TYR B CA 1
ATOM 2272 C C . TYR B 1 3 ? 20.594 15.562 8.117 1 91 3 TYR B C 1
ATOM 2274 O O . TYR B 1 3 ? 20.969 16.719 7.934 1 91 3 TYR B O 1
ATOM 2282 N N . PHE B 1 4 ? 19.469 15.297 8.539 1 97.38 4 PHE B N 1
ATOM 2283 C CA . PHE B 1 4 ? 18.438 16.281 8.828 1 97.38 4 PHE B CA 1
ATOM 2284 C C . PHE B 1 4 ? 17.5 15.773 9.922 1 97.38 4 PHE B C 1
ATOM 2286 O O . PHE B 1 4 ? 17.016 14.648 9.859 1 97.38 4 PHE B O 1
ATOM 2293 N N . THR B 1 5 ? 17.344 16.531 10.984 1 98.5 5 THR B N 1
ATOM 2294 C CA . THR B 1 5 ? 16.562 16.062 12.117 1 98.5 5 THR B CA 1
ATOM 2295 C C . THR B 1 5 ? 15.141 16.625 12.062 1 98.5 5 THR B C 1
ATOM 2297 O O . THR B 1 5 ? 14.953 17.844 12.031 1 98.5 5 THR B O 1
ATOM 2300 N N . ILE B 1 6 ? 14.148 15.766 12.039 1 98.81 6 ILE B N 1
ATOM 2301 C CA . ILE B 1 6 ? 12.727 16.094 12.008 1 98.81 6 ILE B CA 1
ATOM 2302 C C . ILE B 1 6 ? 12.062 15.609 13.297 1 98.81 6 ILE B C 1
ATOM 2304 O O . ILE B 1 6 ? 12.258 14.469 13.719 1 98.81 6 ILE B O 1
ATOM 2308 N N . ALA B 1 7 ? 11.359 16.453 13.922 1 98.88 7 ALA B N 1
ATOM 2309 C CA . ALA B 1 7 ? 10.609 16.047 15.109 1 98.88 7 ALA B CA 1
ATOM 2310 C C . ALA B 1 7 ? 9.117 15.969 14.82 1 98.88 7 ALA B C 1
ATOM 2312 O O . ALA B 1 7 ? 8.484 16.969 14.477 1 98.88 7 ALA B O 1
ATOM 2313 N N . GLY B 1 8 ? 8.57 14.734 14.883 1 98.81 8 GLY B N 1
ATOM 2314 C CA . GLY B 1 8 ? 7.121 14.609 14.992 1 98.81 8 GLY B CA 1
ATOM 2315 C C . GLY B 1 8 ? 6.602 14.852 16.391 1 98.81 8 GLY B C 1
ATOM 2316 O O . GLY B 1 8 ? 7.219 14.422 17.375 1 98.81 8 GLY B O 1
ATOM 2317 N N . VAL B 1 9 ? 5.512 15.578 16.484 1 98.56 9 VAL B N 1
ATOM 2318 C CA . VAL B 1 9 ? 4.938 15.867 17.797 1 98.56 9 VAL B CA 1
ATOM 2319 C C . VAL B 1 9 ? 3.539 15.258 17.906 1 98.56 9 VAL B C 1
ATOM 2321 O O . VAL B 1 9 ? 2.607 15.719 17.234 1 98.56 9 VAL B O 1
ATOM 2324 N N . GLN B 1 10 ? 3.414 14.195 18.641 1 98.19 10 GLN B N 1
ATOM 2325 C CA . GLN B 1 10 ? 2.125 13.648 19.047 1 98.19 10 GLN B CA 1
ATOM 2326 C C . GLN B 1 10 ? 1.601 14.336 20.312 1 98.19 10 GLN B C 1
ATOM 2328 O O . GLN B 1 10 ? 2.041 14.039 21.422 1 98.19 10 GLN B O 1
ATOM 2333 N N . MET B 1 11 ? 0.666 15.25 20.094 1 95.31 11 MET B N 1
ATOM 2334 C CA . MET B 1 11 ? 0.213 16.109 21.188 1 95.31 11 MET B CA 1
ATOM 2335 C C . MET B 1 11 ? -1.248 15.844 21.516 1 95.31 11 MET B C 1
ATOM 2337 O O . MET B 1 11 ? -2.041 15.5 20.641 1 95.31 11 MET B O 1
ATOM 2341 N N . HIS B 1 12 ? -1.532 15.984 22.828 1 91.38 12 HIS B N 1
ATOM 2342 C CA . HIS B 1 12 ? -2.92 15.938 23.281 1 91.38 12 HIS B CA 1
ATOM 2343 C C . HIS B 1 12 ? -3.66 17.219 22.906 1 91.38 12 HIS B C 1
ATOM 2345 O O . HIS B 1 12 ? -3.215 18.312 23.25 1 91.38 12 HIS B O 1
ATOM 2351 N N . ALA B 1 13 ? -4.527 17.047 22.016 1 75.75 13 ALA B N 1
ATOM 2352 C CA . ALA B 1 13 ? -5.32 18.203 21.625 1 75.75 13 ALA B CA 1
ATOM 2353 C C . ALA B 1 13 ? -6.629 18.266 22.406 1 75.75 13 ALA B C 1
ATOM 2355 O O . ALA B 1 13 ? -7.195 17.219 22.766 1 75.75 13 ALA B O 1
ATOM 2356 N N . LEU B 1 14 ? -6.945 19.453 22.844 1 71.44 14 LEU B N 1
ATOM 2357 C CA . LEU B 1 14 ? -8.312 19.625 23.328 1 71.44 14 LEU B CA 1
ATOM 2358 C C . LEU B 1 14 ? -9.312 19.5 22.172 1 71.44 14 LEU B C 1
ATOM 2360 O O . LEU B 1 14 ? -8.984 19.812 21.031 1 71.44 14 LEU B O 1
ATOM 2364 N N . HIS B 1 15 ? -10.461 18.828 22.391 1 62.06 15 HIS B N 1
ATOM 2365 C CA . HIS B 1 15 ? -11.484 18.656 21.375 1 62.06 15 HIS B CA 1
ATOM 2366 C C . HIS B 1 15 ? -11.828 20 20.703 1 62.06 15 HIS B C 1
ATOM 2368 O O . HIS B 1 15 ? -12.078 20.047 19.5 1 62.06 15 HIS B O 1
ATOM 2374 N N . HIS B 1 16 ? -11.992 20.891 21.609 1 65.94 16 HIS B N 1
ATOM 2375 C CA . HIS B 1 16 ? -12.477 22.172 21.125 1 65.94 16 HIS B CA 1
ATOM 2376 C C . HIS B 1 16 ? -11.531 23.297 21.5 1 65.94 16 HIS B C 1
ATOM 2378 O O . HIS B 1 16 ? -10.906 23.266 22.562 1 65.94 16 HIS B O 1
ATOM 2384 N N . GLY B 1 17 ? -11.188 23.922 20.281 1 75 17 GLY B N 1
ATOM 2385 C CA . GLY B 1 17 ? -10.617 25.203 20.641 1 75 17 GLY B CA 1
ATOM 2386 C C . GLY B 1 17 ? -9.289 25.484 19.969 1 75 17 GLY B C 1
ATOM 2387 O O . GLY B 1 17 ? -8.938 24.828 18.984 1 75 17 GLY B O 1
ATOM 2388 N N . ASP B 1 18 ? -8.727 26.453 20.266 1 90.06 18 ASP B N 1
ATOM 2389 C CA . ASP B 1 18 ? -7.465 27.031 19.828 1 90.06 18 ASP B CA 1
ATOM 2390 C C . ASP B 1 18 ? -6.289 26.438 20.594 1 90.06 18 ASP B C 1
ATOM 2392 O O . ASP B 1 18 ? -6.145 26.656 21.797 1 90.06 18 ASP B O 1
ATOM 2396 N N . ASN B 1 19 ? -5.48 25.547 19.828 1 93.81 19 ASN B N 1
ATOM 2397 C CA . ASN B 1 19 ? -4.34 24.875 20.438 1 93.81 19 ASN B CA 1
ATOM 2398 C C . ASN B 1 19 ? -3.033 25.625 20.156 1 93.81 19 ASN B C 1
ATOM 2400 O O . ASN B 1 19 ? -1.953 25.125 20.5 1 93.81 19 ASN B O 1
ATOM 2404 N N . THR B 1 20 ? -3.088 26.812 19.594 1 95.38 20 THR B N 1
ATOM 2405 C CA . THR B 1 20 ? -1.906 27.469 19.047 1 95.38 20 THR B CA 1
ATOM 2406 C C . THR B 1 20 ? -0.92 27.828 20.172 1 95.38 20 THR B C 1
ATOM 2408 O O . THR B 1 20 ? 0.29 27.656 20 1 95.38 20 THR B O 1
ATOM 2411 N N . GLU B 1 21 ? -1.437 28.25 21.312 1 93.75 21 GLU B N 1
ATOM 2412 C CA . GLU B 1 21 ? -0.537 28.594 22.406 1 93.75 21 GLU B CA 1
ATOM 2413 C C . GLU B 1 21 ? 0.126 27.344 22.984 1 93.75 21 GLU B C 1
ATOM 2415 O O . GLU B 1 21 ? 1.308 27.375 23.344 1 93.75 21 GLU B O 1
ATOM 2420 N N . ALA B 1 22 ? -0.682 26.328 23.172 1 94.06 22 ALA B N 1
ATOM 2421 C CA . ALA B 1 22 ? -0.118 25.062 23.656 1 94.06 22 ALA B CA 1
ATOM 2422 C C . ALA B 1 22 ? 0.951 24.547 22.703 1 94.06 22 ALA B C 1
ATOM 2424 O O . ALA B 1 22 ? 1.974 24.016 23.125 1 94.06 22 ALA B O 1
ATOM 2425 N N . MET B 1 23 ? 0.757 24.703 21.406 1 96.88 23 MET B N 1
ATOM 2426 C CA . MET B 1 23 ? 1.724 24.297 20.406 1 96.88 23 MET B CA 1
ATOM 2427 C C . MET B 1 23 ? 2.998 25.125 20.484 1 96.88 23 MET B C 1
ATOM 2429 O O . MET B 1 23 ? 4.102 24.594 20.391 1 96.88 23 MET B O 1
ATOM 2433 N N . ARG B 1 24 ? 2.791 26.422 20.703 1 97.19 24 ARG B N 1
ATOM 2434 C CA . ARG B 1 24 ? 3.953 27.281 20.875 1 97.19 24 ARG B CA 1
ATOM 2435 C C . ARG B 1 24 ? 4.812 26.812 22.047 1 97.19 24 ARG B C 1
ATOM 2437 O O . ARG B 1 24 ? 6.031 26.688 21.922 1 97.19 24 ARG B O 1
ATOM 2444 N N . HIS B 1 25 ? 4.148 26.516 23.156 1 96.56 25 HIS B N 1
ATOM 2445 C CA . HIS B 1 25 ? 4.867 26.062 24.344 1 96.56 25 HIS B CA 1
ATOM 2446 C C . HIS B 1 25 ? 5.594 24.75 24.078 1 96.56 25 HIS B C 1
ATOM 2448 O O . HIS B 1 25 ? 6.715 24.547 24.547 1 96.56 25 HIS B O 1
ATOM 2454 N N . ARG B 1 26 ? 4.93 23.875 23.359 1 96.88 26 ARG B N 1
ATOM 2455 C CA . ARG B 1 26 ? 5.523 22.594 23.031 1 96.88 26 ARG B CA 1
ATOM 2456 C C . ARG B 1 26 ? 6.766 22.766 22.172 1 96.88 26 ARG B C 1
ATOM 2458 O O . ARG B 1 26 ? 7.77 22.078 22.375 1 96.88 26 ARG B O 1
ATOM 2465 N N . ILE B 1 27 ? 6.711 23.672 21.172 1 98.31 27 ILE B N 1
ATOM 2466 C CA . ILE B 1 27 ? 7.852 23.922 20.297 1 98.31 27 ILE B CA 1
ATOM 2467 C C . ILE B 1 27 ? 9 24.531 21.109 1 98.31 27 ILE B C 1
ATOM 2469 O O . ILE B 1 27 ? 10.156 24.125 20.953 1 98.31 27 ILE B O 1
ATOM 2473 N N . ASP B 1 28 ? 8.648 25.469 22.016 1 98.19 28 ASP B N 1
ATOM 2474 C CA . ASP B 1 28 ? 9.664 26.078 22.859 1 98.19 28 ASP B CA 1
ATOM 2475 C C . ASP B 1 28 ? 10.391 25.016 23.688 1 98.19 28 ASP B C 1
ATOM 2477 O O . ASP B 1 28 ? 11.625 25.016 23.75 1 98.19 28 ASP B O 1
ATOM 2481 N N . ALA B 1 29 ? 9.609 24.172 24.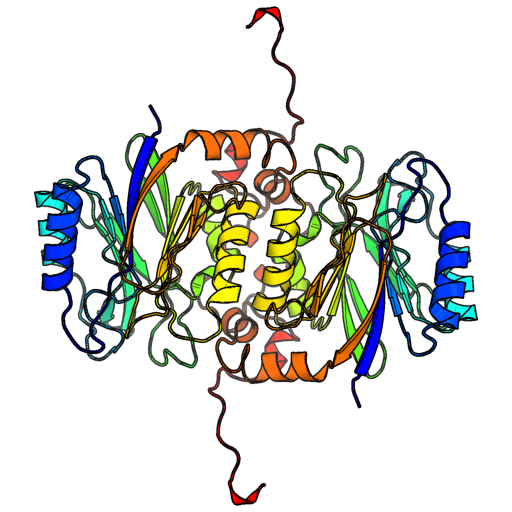297 1 98.12 29 ALA B N 1
ATOM 2482 C CA . ALA B 1 29 ? 10.188 23.125 25.125 1 98.12 29 ALA B CA 1
ATOM 2483 C C . ALA B 1 29 ? 11.023 22.156 24.281 1 98.12 29 ALA B C 1
ATOM 2485 O O . ALA B 1 29 ? 12.109 21.75 24.688 1 98.12 29 ALA B O 1
ATOM 2486 N N . LEU B 1 30 ? 10.477 21.812 23.125 1 98.25 30 LEU B N 1
ATOM 2487 C CA . LEU B 1 30 ? 11.148 20.906 22.203 1 98.25 30 LEU B CA 1
ATOM 2488 C C . LEU B 1 30 ? 12.492 21.484 21.766 1 98.25 30 LEU B C 1
ATOM 2490 O O . LEU B 1 30 ? 13.508 20.781 21.781 1 98.25 30 LEU B O 1
ATOM 2494 N N . MET B 1 31 ? 12.516 22.75 21.422 1 98.06 31 MET B N 1
ATOM 2495 C CA . MET B 1 31 ? 13.742 23.375 20.922 1 98.06 31 MET B CA 1
ATOM 2496 C C . MET B 1 31 ? 14.75 23.562 22.047 1 98.06 31 MET B C 1
ATOM 2498 O O . MET B 1 31 ? 15.961 23.516 21.812 1 98.06 31 MET B O 1
ATOM 2502 N N . GLY B 1 32 ? 14.258 23.75 23.266 1 97.88 32 GLY B N 1
ATOM 2503 C CA . GLY B 1 32 ? 15.148 23.828 24.406 1 97.88 32 GLY B CA 1
ATOM 2504 C C . GLY B 1 32 ? 15.844 22.5 24.719 1 97.88 32 GLY B C 1
ATOM 2505 O O . GLY B 1 32 ? 17.031 22.484 25.062 1 97.88 32 GLY B O 1
ATOM 2506 N N . ARG B 1 33 ? 15.164 21.422 24.609 1 97.94 33 ARG B N 1
ATOM 2507 C CA . ARG B 1 33 ? 15.672 20.094 24.969 1 97.94 33 ARG B CA 1
ATOM 2508 C C . ARG B 1 33 ? 16.469 19.484 23.812 1 97.94 33 ARG B C 1
ATOM 2510 O O . ARG B 1 33 ? 17.438 18.766 24.047 1 97.94 33 ARG B O 1
ATOM 2517 N N . PHE B 1 34 ? 15.961 19.719 22.562 1 98 34 PHE B N 1
ATOM 2518 C CA . PHE B 1 34 ? 16.562 19.125 21.375 1 98 34 PHE B CA 1
ATOM 2519 C C . PHE B 1 34 ? 16.938 20.203 20.359 1 98 34 PHE B C 1
ATOM 2521 O O . PHE B 1 34 ? 16.375 20.281 19.266 1 98 34 PHE B O 1
ATOM 2528 N N . PRO B 1 35 ? 17.938 20.938 20.594 1 97.19 35 PRO B N 1
ATOM 2529 C CA . PRO B 1 35 ? 18.281 22.094 19.766 1 97.19 35 PRO B CA 1
ATOM 2530 C C . PRO B 1 35 ? 18.75 21.719 18.359 1 97.19 35 PRO B C 1
ATOM 2532 O O . PRO B 1 35 ? 18.859 22.578 17.484 1 97.19 35 PRO B O 1
ATOM 2535 N N . GLN B 1 36 ? 19 20.422 18.125 1 97.31 36 GLN B N 1
ATOM 2536 C CA . GLN B 1 36 ? 19.484 19.984 16.828 1 97.31 36 GLN B CA 1
ATOM 2537 C C . GLN B 1 36 ? 18.328 19.828 15.836 1 97.31 36 GLN B C 1
ATOM 2539 O O . GLN B 1 36 ? 18.547 19.656 14.633 1 97.31 36 GLN B O 1
ATOM 2544 N N . VAL B 1 37 ? 17.109 19.875 16.312 1 98.56 37 VAL B N 1
ATOM 2545 C CA . VAL B 1 37 ? 15.945 19.688 15.453 1 98.56 37 VAL B CA 1
ATOM 2546 C C . VAL B 1 37 ? 15.867 20.828 14.43 1 98.56 37 VAL B C 1
ATOM 2548 O O . VAL B 1 37 ? 16.062 22 14.781 1 98.56 37 VAL B O 1
ATOM 2551 N N . GLN B 1 38 ? 15.578 20.438 13.18 1 98.69 38 GLN B N 1
ATOM 2552 C CA . GLN B 1 38 ? 15.578 21.422 12.102 1 98.69 38 GLN B CA 1
ATOM 2553 C C . GLN B 1 38 ? 14.18 21.578 11.5 1 98.69 38 GLN B C 1
ATOM 2555 O O . GLN B 1 38 ? 13.906 22.547 10.789 1 98.69 38 GLN B O 1
ATOM 2560 N N . MET B 1 39 ? 13.281 20.656 11.766 1 98.88 39 MET B N 1
ATOM 2561 C CA . MET B 1 39 ? 11.914 20.656 11.266 1 98.88 39 MET B CA 1
ATOM 2562 C C . MET B 1 39 ? 10.961 20.047 12.289 1 98.88 39 MET B C 1
ATOM 2564 O O . MET B 1 39 ? 11.289 19.062 12.945 1 98.88 39 MET B O 1
ATOM 2568 N N . VAL B 1 40 ? 9.805 20.641 12.477 1 98.94 40 VAL B N 1
ATOM 2569 C CA . VAL B 1 40 ? 8.781 20.141 13.391 1 98.94 40 VAL B CA 1
ATOM 2570 C C . VAL B 1 40 ? 7.484 19.906 12.625 1 98.94 40 VAL B C 1
ATOM 2572 O O . VAL B 1 40 ? 7.074 20.734 11.805 1 98.94 40 VAL B O 1
ATOM 2575 N N . LEU B 1 41 ? 6.883 18.766 12.852 1 98.88 41 LEU B N 1
ATOM 2576 C CA . LEU B 1 41 ? 5.633 18.359 12.227 1 98.88 41 LEU B CA 1
ATOM 2577 C C . LEU B 1 41 ? 4.59 18 13.273 1 98.88 41 LEU B C 1
ATOM 2579 O O . LEU B 1 41 ? 4.848 17.172 14.148 1 98.88 41 LEU B O 1
ATOM 2583 N N . PHE B 1 42 ? 3.441 18.641 13.25 1 98.62 42 PHE B N 1
ATOM 2584 C CA . PHE B 1 42 ? 2.318 18.312 14.117 1 98.62 42 PHE B CA 1
ATOM 2585 C C . PHE B 1 42 ? 1.27 17.5 13.359 1 98.62 42 PHE B C 1
ATOM 2587 O O . PHE B 1 42 ? 1.407 17.266 12.156 1 98.62 42 PHE B O 1
ATOM 2594 N N . SER B 1 43 ? 0.236 17.078 14.102 1 98.19 43 SER B N 1
ATOM 2595 C CA . SER B 1 43 ? -0.808 16.234 13.531 1 98.19 43 SER B CA 1
ATOM 2596 C C . SER B 1 43 ? -1.857 17.062 12.805 1 98.19 43 SER B C 1
ATOM 2598 O O . SER B 1 43 ? -1.85 18.297 12.883 1 98.19 43 SER B O 1
ATOM 2600 N N . GLU B 1 44 ? -2.678 16.359 12.062 1 97.69 44 GLU B N 1
ATOM 2601 C CA . GLU B 1 44 ? -3.752 16.969 11.273 1 97.69 44 GLU B CA 1
ATOM 2602 C C . GLU B 1 44 ? -4.707 17.766 12.164 1 97.69 44 GLU B C 1
ATOM 2604 O O . GLU B 1 44 ? -5.145 17.266 13.203 1 97.69 44 GLU B O 1
ATOM 2609 N N . LEU B 1 45 ? -4.977 19.016 11.812 1 96.06 45 LEU B N 1
ATOM 2610 C CA . LEU B 1 45 ? -5.988 19.891 12.383 1 96.06 45 LEU B CA 1
ATOM 2611 C C . LEU B 1 45 ? -5.672 20.203 13.844 1 96.06 45 LEU B C 1
ATOM 2613 O O . LEU B 1 45 ? -6.57 20.547 14.617 1 96.06 45 LEU B O 1
ATOM 2617 N N . MET B 1 46 ? -4.457 20.125 14.195 1 95.94 46 MET B N 1
ATOM 2618 C CA . MET B 1 46 ? -4.02 20.328 15.57 1 95.94 46 MET B CA 1
ATOM 2619 C C . MET B 1 46 ? -4.254 21.766 16.016 1 95.94 46 MET B C 1
ATOM 2621 O O . MET B 1 46 ? -4.73 22 17.125 1 95.94 46 MET B O 1
ATOM 2625 N N . PRO B 1 47 ? -4.008 22.797 15.195 1 95.62 47 PRO B N 1
ATOM 2626 C CA . PRO B 1 47 ? -4.031 24.172 15.68 1 95.62 47 PRO B CA 1
ATOM 2627 C C . PRO B 1 47 ? -5.418 24.625 16.141 1 95.62 47 PRO B C 1
ATOM 2629 O O . PRO B 1 47 ? -5.555 25.203 17.219 1 95.62 47 PRO B O 1
ATOM 2632 N N . LEU B 1 48 ? -6.457 24.281 15.281 1 94.06 48 LEU B N 1
ATOM 2633 C CA . LEU B 1 48 ? -7.75 24.906 15.578 1 94.06 48 LEU B CA 1
ATOM 2634 C C . LEU B 1 48 ? -8.836 23.844 15.719 1 94.06 48 LEU B C 1
ATOM 2636 O O . LEU B 1 48 ? -10.016 24.156 15.836 1 94.06 48 LEU B O 1
ATOM 2640 N N . GLY B 1 49 ? -8.445 22.578 15.688 1 92 49 GLY B N 1
ATOM 2641 C CA . GLY B 1 49 ? -9.391 21.5 15.93 1 92 49 GLY B CA 1
ATOM 2642 C C . GLY B 1 49 ? -10.047 20.984 14.664 1 92 49 GLY B C 1
ATOM 2643 O O . GLY B 1 49 ? -9.797 21.5 13.57 1 92 49 GLY B O 1
ATOM 2644 N N . ALA B 1 50 ? -10.992 20.047 14.828 1 90.94 50 ALA B N 1
ATOM 2645 C CA . ALA B 1 50 ? -11.5 19.25 13.719 1 90.94 50 ALA B CA 1
ATOM 2646 C C . ALA B 1 50 ? -12.852 19.766 13.234 1 90.94 50 ALA B C 1
ATOM 2648 O O . ALA B 1 50 ? -13.5 19.141 12.391 1 90.94 50 ALA B O 1
ATOM 2649 N N . SER B 1 51 ? -13.289 20.875 13.688 1 90.38 51 SER B N 1
ATOM 2650 C CA . SER B 1 51 ? -14.578 21.406 13.258 1 90.38 51 SER B CA 1
ATOM 2651 C C . SER B 1 51 ? -14.406 22.438 12.133 1 90.38 51 SER B C 1
ATOM 2653 O O . SER B 1 51 ? -13.672 23.406 12.289 1 90.38 51 SER B O 1
ATOM 2655 N N . PRO B 1 52 ? -15.102 22.25 11.117 1 91.06 52 PRO B N 1
ATOM 2656 C CA . PRO B 1 52 ? -15.023 23.203 10.023 1 91.06 52 PRO B CA 1
ATOM 2657 C C . PRO B 1 52 ? -15.562 24.578 10.406 1 91.06 52 PRO B C 1
ATOM 2659 O O . PRO B 1 52 ? -15.375 25.547 9.664 1 91.06 52 PRO B O 1
ATOM 2662 N N . HIS B 1 53 ? -16.203 24.609 11.547 1 89.25 53 HIS B N 1
ATOM 2663 C CA . HIS B 1 53 ? -16.703 25.891 12.023 1 89.25 53 HIS B CA 1
ATOM 2664 C C . HIS B 1 53 ? -15.555 26.875 12.289 1 89.25 53 HIS B C 1
ATOM 2666 O O . HIS B 1 53 ? -15.758 28.078 12.297 1 89.25 53 HIS B O 1
ATOM 2672 N N . HIS B 1 54 ? -14.398 26.344 12.391 1 88.75 54 HIS B N 1
ATOM 2673 C CA . HIS B 1 54 ? -13.234 27.188 12.695 1 88.75 54 HIS B CA 1
ATOM 2674 C C . HIS B 1 54 ? -12.461 27.531 11.43 1 88.75 54 HIS B C 1
ATOM 2676 O O . HIS B 1 54 ? -11.344 28.047 11.5 1 88.75 54 HIS B O 1
ATOM 2682 N N . ALA B 1 55 ? -13.078 27.25 10.32 1 95.5 55 ALA B N 1
ATOM 2683 C CA . ALA B 1 55 ? -12.406 27.531 9.055 1 95.5 55 ALA B CA 1
ATOM 2684 C C . ALA B 1 55 ? -12.172 29.031 8.883 1 95.5 55 ALA B C 1
ATOM 2686 O O . ALA B 1 55 ? -13.039 29.844 9.219 1 95.5 55 ALA B O 1
ATOM 2687 N N . GLN B 1 56 ? -11.008 29.391 8.438 1 96 56 GLN B N 1
ATOM 2688 C CA . GLN B 1 56 ? -10.625 30.781 8.211 1 96 56 GLN B CA 1
ATOM 2689 C C . GLN B 1 56 ? -9.953 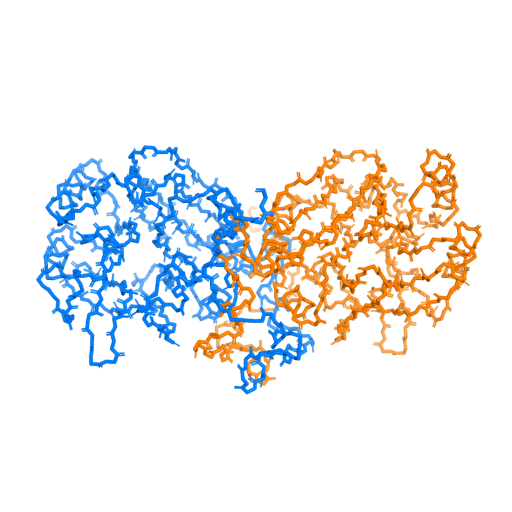30.938 6.852 1 96 56 GLN B C 1
ATOM 2691 O O . GLN B 1 56 ? -9.336 30 6.34 1 96 56 GLN B O 1
ATOM 2696 N N . PRO B 1 57 ? -10.086 32.156 6.293 1 97.69 57 PRO B N 1
ATOM 2697 C CA . PRO B 1 57 ? -9.281 32.406 5.098 1 97.69 57 PRO B CA 1
ATOM 2698 C C . PRO B 1 57 ? -7.777 32.375 5.383 1 97.69 57 PRO B C 1
ATOM 2700 O O . PRO B 1 57 ? -7.352 32.656 6.504 1 97.69 57 PRO B O 1
ATOM 2703 N N . MET B 1 58 ? -6.992 31.984 4.406 1 96.81 58 MET B N 1
ATOM 2704 C CA . MET B 1 58 ? -5.535 32.031 4.527 1 96.81 58 MET B CA 1
ATOM 2705 C C . MET B 1 58 ? -4.949 33.125 3.625 1 96.81 58 MET B C 1
ATOM 2707 O O . MET B 1 58 ? -5.379 33.281 2.482 1 96.81 58 MET B O 1
ATOM 2711 N N . PRO B 1 59 ? -3.963 33.812 4.07 1 97.38 59 PRO B N 1
ATOM 2712 C CA . PRO B 1 59 ? -3.303 33.656 5.367 1 97.38 59 PRO B CA 1
ATOM 2713 C C . PRO B 1 59 ? -4.199 34.031 6.543 1 97.38 59 PRO B C 1
ATOM 2715 O O . PRO B 1 59 ? -5.094 34.844 6.398 1 97.38 59 PRO B O 1
ATOM 2718 N N . SER B 1 60 ? -4.031 33.344 7.691 1 97.38 60 SER B N 1
ATOM 2719 C CA . SER B 1 60 ? -4.785 33.562 8.922 1 97.38 60 SER B CA 1
ATOM 2720 C C . SER B 1 60 ? -3.867 34.031 10.055 1 97.38 60 SER B C 1
ATOM 2722 O O . SER B 1 60 ? -2.643 34 9.922 1 97.38 60 SER B O 1
ATOM 2724 N N .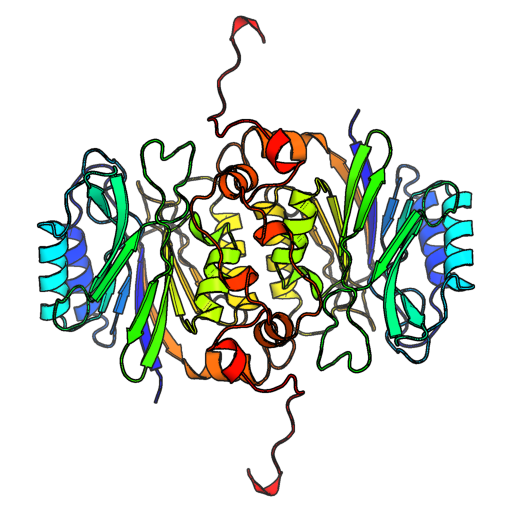 SER B 1 61 ? -4.523 34.469 11.148 1 96.44 61 SER B N 1
ATOM 2725 C CA . SER B 1 61 ? -3.764 34.844 12.336 1 96.44 61 SER B CA 1
ATOM 2726 C C . SER B 1 61 ? -3.006 33.656 12.906 1 96.44 61 SER B C 1
ATOM 2728 O O . SER B 1 61 ? -1.87 33.781 13.367 1 96.44 61 SER B O 1
ATOM 2730 N N . ALA B 1 62 ? -3.635 32.5 12.852 1 96.75 62 ALA B N 1
ATOM 2731 C CA . ALA B 1 62 ? -2.961 31.297 13.328 1 96.75 62 ALA B CA 1
ATOM 2732 C C . ALA B 1 62 ? -1.72 31 12.492 1 96.75 62 ALA B C 1
ATOM 2734 O O . ALA B 1 62 ? -0.653 30.703 13.031 1 96.75 62 ALA B O 1
ATOM 2735 N N . GLU B 1 63 ? -1.873 31.094 11.18 1 98.12 63 GLU B N 1
ATOM 2736 C CA . GLU B 1 63 ? -0.729 30.859 10.305 1 98.12 63 GLU B CA 1
ATOM 2737 C C . GLU B 1 63 ? 0.389 31.859 10.57 1 98.12 63 GLU B C 1
ATOM 2739 O O . GLU B 1 63 ? 1.567 31.5 10.57 1 98.12 63 GLU B O 1
ATOM 2744 N N . ALA B 1 64 ? -0.011 33.094 10.828 1 98.44 64 ALA B N 1
ATOM 2745 C CA . ALA B 1 64 ? 0.965 34.156 11.125 1 98.44 64 ALA B CA 1
ATOM 2746 C C . ALA B 1 64 ? 1.735 33.844 12.406 1 98.44 64 ALA B C 1
ATOM 2748 O O . ALA B 1 64 ? 2.939 34.094 12.484 1 98.44 64 ALA B O 1
ATOM 2749 N N . LEU B 1 65 ? 1.011 33.344 13.336 1 98.25 65 LEU B N 1
ATOM 2750 C CA . LEU B 1 65 ? 1.654 32.938 14.586 1 98.25 65 LEU B CA 1
ATOM 2751 C C . LEU B 1 65 ? 2.713 31.875 14.328 1 98.25 65 LEU B C 1
ATOM 2753 O O . LEU B 1 65 ? 3.822 31.969 14.859 1 98.25 65 LEU B O 1
ATOM 2757 N N . PHE B 1 66 ? 2.42 30.891 13.539 1 98.75 66 PHE B N 1
ATOM 2758 C CA . PHE B 1 66 ? 3.355 29.812 13.258 1 98.75 66 PHE B CA 1
ATOM 2759 C C . PHE B 1 66 ? 4.535 30.312 12.438 1 98.75 66 PHE B C 1
ATOM 2761 O O . PHE B 1 66 ? 5.66 29.828 12.594 1 98.75 66 PHE B O 1
ATOM 2768 N N . CYS B 1 67 ? 4.301 31.297 11.547 1 98.88 67 CYS B N 1
ATOM 2769 C CA . CYS B 1 67 ? 5.402 31.938 10.836 1 98.88 67 CYS B CA 1
ATOM 2770 C C . CYS B 1 67 ? 6.379 32.594 11.812 1 98.88 67 CYS B C 1
ATOM 2772 O O . CYS B 1 67 ? 7.594 32.438 11.664 1 98.88 67 CYS B O 1
ATOM 2774 N N . GLN B 1 68 ? 5.832 33.25 12.82 1 98.81 68 GLN B N 1
ATOM 2775 C CA . GLN B 1 68 ? 6.66 33.875 13.836 1 98.81 68 GLN B CA 1
ATOM 2776 C C . GLN B 1 68 ? 7.469 32.844 14.617 1 98.81 68 GLN B C 1
ATOM 2778 O O . GLN B 1 68 ? 8.656 33.062 14.875 1 98.81 68 GLN B O 1
ATOM 2783 N N . ILE B 1 69 ? 6.812 31.781 14.977 1 98.75 69 ILE B N 1
ATOM 2784 C CA . ILE B 1 69 ? 7.461 30.719 15.742 1 98.75 69 ILE B CA 1
ATOM 2785 C C . ILE B 1 69 ? 8.602 30.109 14.922 1 98.75 69 ILE B C 1
ATOM 2787 O O . ILE B 1 69 ? 9.703 29.906 15.43 1 98.75 69 ILE B O 1
ATOM 2791 N N . ALA B 1 70 ? 8.336 29.828 13.617 1 98.88 70 ALA B N 1
ATOM 2792 C CA . ALA B 1 70 ? 9.344 29.25 12.734 1 98.88 70 ALA B CA 1
ATOM 2793 C C . ALA B 1 70 ? 10.57 30.156 12.633 1 98.88 70 ALA B C 1
ATOM 2795 O O . ALA B 1 70 ? 11.703 29.688 12.695 1 98.88 70 ALA B O 1
ATOM 2796 N N . GLU B 1 71 ? 10.336 31.438 12.5 1 98.81 71 GLU B N 1
ATOM 2797 C CA . GLU B 1 71 ? 11.422 32.438 12.398 1 98.81 71 GLU B CA 1
ATOM 2798 C C . GLU B 1 71 ? 12.203 32.5 13.703 1 98.81 71 GLU B C 1
ATOM 2800 O O . GLU B 1 71 ? 13.438 32.531 13.688 1 98.81 71 GLU B O 1
ATOM 2805 N N . GLN B 1 72 ? 11.484 32.562 14.781 1 98.5 72 GLN B N 1
ATOM 2806 C CA . GLN B 1 72 ? 12.094 32.688 16.094 1 98.5 72 GLN B CA 1
ATOM 2807 C C . GLN B 1 72 ? 13.078 31.562 16.359 1 98.5 72 GLN B C 1
ATOM 2809 O O . GLN B 1 72 ? 14.18 31.781 16.859 1 98.5 72 GLN B O 1
ATOM 2814 N N . HIS B 1 73 ? 12.672 30.312 16.031 1 98.62 73 HIS B N 1
ATOM 2815 C CA . HIS B 1 73 ? 13.484 29.141 16.328 1 98.62 73 HIS B CA 1
ATOM 2816 C C . HIS B 1 73 ? 14.336 28.719 15.141 1 98.62 73 HIS B C 1
ATOM 2818 O O . HIS B 1 73 ? 15.164 27.812 15.25 1 98.62 73 HIS B O 1
ATOM 2824 N N . ARG B 1 74 ? 14.125 29.406 13.969 1 98.5 74 ARG B N 1
ATOM 2825 C CA . ARG B 1 74 ? 14.836 29.125 12.727 1 98.5 74 ARG B CA 1
ATOM 2826 C C . ARG B 1 74 ? 14.68 27.672 12.312 1 98.5 74 ARG B C 1
ATOM 2828 O O . ARG B 1 74 ? 15.664 26.984 12.039 1 98.5 74 ARG B O 1
ATOM 2835 N N . ILE B 1 75 ? 13.453 27.219 12.227 1 98.81 75 ILE B N 1
ATOM 2836 C CA . ILE B 1 75 ? 13.156 25.828 11.852 1 98.81 75 ILE B CA 1
ATOM 2837 C C . ILE B 1 75 ? 12.109 25.812 10.742 1 98.81 75 ILE B C 1
ATOM 2839 O O . ILE B 1 75 ? 11.367 26.781 10.562 1 98.81 75 ILE B O 1
ATOM 2843 N N . TRP B 1 76 ? 12.133 24.703 9.953 1 98.88 76 TRP B N 1
ATOM 2844 C CA . TRP B 1 76 ? 10.961 24.375 9.148 1 98.88 76 TRP B CA 1
ATOM 2845 C C . TRP B 1 76 ? 9.805 23.922 10.031 1 98.88 76 TRP B C 1
ATOM 2847 O O . TRP B 1 76 ? 10 23.188 10.992 1 98.88 76 TRP B O 1
ATOM 2857 N N . LEU B 1 77 ? 8.633 24.438 9.75 1 98.94 77 LEU B N 1
ATOM 2858 C CA . LEU B 1 77 ? 7.488 24.109 10.594 1 98.94 77 LEU B CA 1
ATOM 2859 C C . LEU B 1 77 ? 6.285 23.703 9.75 1 98.94 77 LEU B C 1
ATOM 2861 O O . LEU B 1 77 ? 5.883 24.438 8.844 1 98.94 77 LEU B O 1
ATOM 2865 N N . ILE B 1 78 ? 5.766 22.516 10 1 98.88 78 ILE B N 1
ATOM 2866 C CA . ILE B 1 78 ? 4.469 22.047 9.531 1 98.88 78 ILE B CA 1
ATOM 2867 C C . ILE B 1 78 ? 3.502 21.938 10.703 1 98.88 78 ILE B C 1
ATOM 2869 O O . ILE B 1 78 ? 3.432 20.891 11.359 1 98.88 78 ILE B O 1
ATOM 2873 N N . PRO B 1 79 ? 2.701 22.859 10.945 1 98.44 79 PRO B N 1
ATOM 2874 C CA . PRO B 1 79 ? 1.882 22.891 12.156 1 98.44 79 PRO B CA 1
ATOM 2875 C C . PRO B 1 79 ? 0.779 21.828 12.156 1 98.44 79 PRO B C 1
ATOM 2877 O O . PRO B 1 79 ? 0.013 21.734 13.117 1 98.44 79 PRO B O 1
ATOM 2880 N N . GLY B 1 80 ? 0.756 20.969 11.188 1 97.81 80 GLY B N 1
ATOM 2881 C CA . GLY B 1 80 ? -0.373 20.094 10.883 1 97.81 80 GLY B CA 1
ATOM 2882 C C . GLY B 1 80 ? -1.218 20.609 9.727 1 97.81 80 GLY B C 1
ATOM 2883 O O . GLY B 1 80 ? -0.714 20.781 8.617 1 97.81 80 GLY B O 1
ATOM 2884 N N . SER B 1 81 ? -2.488 20.781 9.969 1 97.88 81 SER B N 1
ATOM 2885 C CA . SER B 1 81 ? -3.375 21.391 8.984 1 97.88 81 SER B CA 1
ATOM 2886 C C . SER B 1 81 ? -4.492 22.188 9.656 1 97.88 81 SER B C 1
ATOM 2888 O O . SER B 1 81 ? -4.645 22.125 10.883 1 97.88 81 SER B O 1
ATOM 2890 N N . MET B 1 82 ? -5.062 23.031 8.922 1 97.31 82 MET B N 1
ATOM 2891 C CA . MET B 1 82 ? -6.188 23.859 9.367 1 97.31 82 MET B CA 1
ATOM 2892 C C . MET B 1 82 ? -7.262 23.938 8.281 1 97.31 82 MET B C 1
ATOM 2894 O O . MET B 1 82 ? -6.961 23.812 7.098 1 97.31 82 MET B O 1
ATOM 2898 N N . PHE B 1 83 ? -8.484 24.156 8.711 1 97.38 83 PHE B N 1
ATOM 2899 C CA . PHE B 1 83 ? -9.547 24.391 7.734 1 97.38 83 PHE B CA 1
ATOM 2900 C C . PHE B 1 83 ? -9.43 25.781 7.133 1 97.38 83 PHE B C 1
ATOM 2902 O O . PHE B 1 83 ? -9.375 26.781 7.863 1 97.38 83 PHE B O 1
ATOM 2909 N N . GLU B 1 84 ? -9.352 25.797 5.863 1 98.44 84 GLU B N 1
ATOM 2910 C CA . GLU B 1 84 ? -9.266 27.016 5.066 1 98.44 84 GLU B CA 1
ATOM 2911 C C . GLU B 1 84 ? -10.602 27.359 4.422 1 98.44 84 GLU B C 1
ATOM 2913 O O . GLU B 1 84 ? -11.172 26.547 3.691 1 98.44 84 GLU B O 1
ATOM 2918 N N . ARG B 1 85 ? -11.078 28.5 4.719 1 98.06 85 ARG B N 1
ATOM 2919 C CA . ARG B 1 85 ? -12.281 28.984 4.055 1 98.06 85 ARG B CA 1
ATOM 2920 C C . ARG B 1 85 ? -11.93 29.75 2.779 1 98.06 85 ARG B C 1
ATOM 2922 O O . ARG B 1 85 ? -11.125 30.672 2.807 1 98.06 85 ARG B O 1
ATOM 2929 N N . THR B 1 86 ? -12.516 29.312 1.658 1 97.62 86 THR B N 1
ATOM 2930 C CA . THR B 1 86 ? -12.359 30 0.379 1 97.62 86 THR B CA 1
ATOM 2931 C C . THR B 1 86 ? -13.719 30.234 -0.27 1 97.62 86 THR B C 1
ATOM 2933 O O . THR B 1 86 ? -14.758 29.828 0.266 1 97.62 86 THR B O 1
ATOM 2936 N N . GLU B 1 87 ? -13.711 30.938 -1.385 1 96.12 87 GLU B N 1
ATOM 2937 C CA . GLU B 1 87 ? -14.945 31.141 -2.135 1 96.12 87 GLU B CA 1
ATOM 2938 C C . GLU B 1 87 ? -15.5 29.828 -2.668 1 96.12 87 GLU B C 1
ATOM 2940 O O . GLU B 1 87 ? -16.719 29.672 -2.824 1 96.12 87 GLU B O 1
ATOM 2945 N N . ASP B 1 88 ? -14.625 28.844 -2.859 1 94.75 88 ASP B N 1
ATOM 2946 C CA . ASP B 1 88 ? -15.008 27.562 -3.457 1 94.75 88 ASP B CA 1
ATOM 2947 C C . ASP B 1 88 ? -15.406 26.547 -2.387 1 94.75 88 ASP B C 1
ATOM 2949 O O . ASP B 1 88 ? -15.844 25.453 -2.703 1 94.75 88 ASP B O 1
ATOM 2953 N N . GLY B 1 89 ? -15.297 26.953 -1.144 1 96.75 89 GLY B N 1
ATOM 2954 C CA . GLY B 1 89 ? -15.625 26.047 -0.062 1 96.75 89 GLY B CA 1
ATOM 2955 C C . GLY B 1 89 ? -14.547 25.953 0.997 1 96.75 89 GLY B C 1
ATOM 2956 O O . GLY B 1 89 ? -13.688 26.828 1.086 1 96.75 89 GLY B O 1
ATOM 2957 N N . ILE B 1 90 ? -14.648 24.938 1.819 1 98.19 90 ILE B N 1
ATOM 2958 C CA . ILE B 1 90 ? -13.719 24.734 2.92 1 98.19 90 ILE B CA 1
ATOM 2959 C C . ILE B 1 90 ? -12.727 23.625 2.557 1 98.19 90 ILE B C 1
ATOM 2961 O O . ILE B 1 90 ? -13.125 22.547 2.094 1 98.19 90 ILE B O 1
ATOM 2965 N N . PHE B 1 91 ? -11.43 23.906 2.721 1 98.62 91 PHE B N 1
ATOM 2966 C CA . PHE B 1 91 ? -10.367 22.938 2.488 1 98.62 91 PHE B CA 1
ATOM 2967 C C . 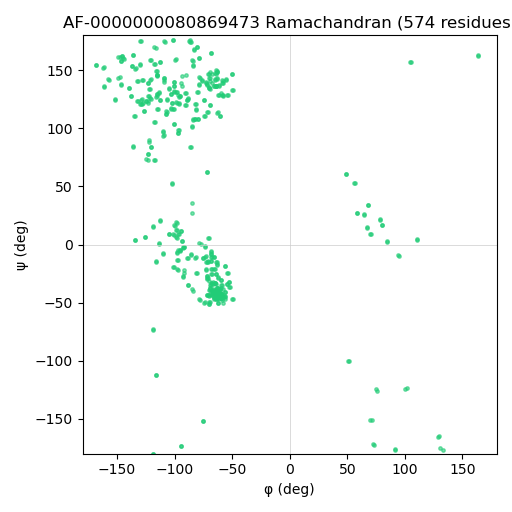PHE B 1 91 ? -9.633 22.609 3.785 1 98.62 91 PHE B C 1
ATOM 2969 O O . PHE B 1 91 ? -9.609 23.422 4.707 1 98.62 91 PHE B O 1
ATOM 2976 N N . ASN B 1 92 ? -9.18 21.344 3.967 1 98.5 92 ASN B N 1
ATOM 2977 C CA . ASN B 1 92 ? -8.164 20.984 4.949 1 98.5 92 ASN B CA 1
ATOM 2978 C C . ASN B 1 92 ? -6.758 21.25 4.426 1 98.5 92 ASN B C 1
ATOM 2980 O O . ASN B 1 92 ? -6.262 20.5 3.572 1 98.5 92 ASN B O 1
ATOM 2984 N N . THR B 1 93 ? -6.113 22.281 4.961 1 98.81 93 THR B N 1
ATOM 2985 C CA . THR B 1 93 ? -4.922 22.828 4.312 1 98.81 93 THR B CA 1
ATOM 2986 C C . THR B 1 93 ? -3.727 22.781 5.262 1 98.81 93 THR B C 1
ATOM 2988 O O . THR B 1 93 ? -3.842 23.172 6.43 1 98.81 93 THR B O 1
ATOM 2991 N N . LEU B 1 94 ? -2.65 22.203 4.789 1 98.5 94 LEU B N 1
ATOM 2992 C CA . LEU B 1 94 ? -1.365 22.172 5.477 1 98.5 94 LEU B CA 1
ATOM 2993 C C . LEU B 1 94 ? -0.432 23.25 4.941 1 98.5 94 LEU B C 1
ATOM 2995 O O . LEU B 1 94 ? -0.327 23.438 3.729 1 98.5 94 LEU B O 1
ATOM 2999 N N . SER B 1 95 ? 0.228 24.062 5.797 1 98.81 95 SER B N 1
ATOM 3000 C CA . SER B 1 95 ? 1.217 25.062 5.414 1 98.81 95 SER B CA 1
ATOM 3001 C C . SER B 1 95 ? 2.637 24.547 5.645 1 98.81 95 SER B C 1
ATOM 3003 O O . SER B 1 95 ? 2.914 23.906 6.66 1 98.81 95 SER B O 1
ATOM 3005 N N . VAL B 1 96 ? 3.475 24.812 4.668 1 98.94 96 VAL B N 1
ATOM 3006 C CA . VAL B 1 96 ? 4.91 24.594 4.828 1 98.94 96 VAL B CA 1
ATOM 3007 C C . VAL B 1 96 ? 5.602 25.938 5.102 1 98.94 96 VAL B C 1
ATOM 3009 O O . VAL B 1 96 ? 5.605 26.828 4.246 1 98.94 96 VAL B O 1
ATOM 3012 N N . ILE B 1 97 ? 6.199 26.062 6.273 1 98.94 97 ILE B N 1
ATOM 3013 C CA . ILE B 1 97 ? 6.809 27.328 6.684 1 98.94 97 ILE B CA 1
ATOM 3014 C C . ILE B 1 97 ? 8.32 27.141 6.836 1 98.94 97 ILE B C 1
ATOM 3016 O O . ILE B 1 97 ? 8.773 26.234 7.523 1 98.94 97 ILE B O 1
ATOM 3020 N N . ASN B 1 98 ? 9.102 28 6.18 1 98.81 98 ASN B N 1
ATOM 3021 C CA . ASN B 1 98 ? 10.555 27.859 6.219 1 98.81 98 ASN B CA 1
ATOM 3022 C C . ASN B 1 98 ? 11.156 28.594 7.418 1 98.81 98 ASN B C 1
ATOM 3024 O O . ASN B 1 98 ? 10.445 29.234 8.18 1 98.81 98 ASN B O 1
ATOM 3028 N N . PRO B 1 99 ? 12.461 28.469 7.621 1 98.62 99 PRO B N 1
ATOM 3029 C CA . PRO B 1 99 ? 13.109 29.031 8.812 1 98.62 99 PRO B CA 1
ATOM 3030 C C . PRO B 1 99 ? 13.117 30.547 8.828 1 98.62 99 PRO B C 1
ATOM 3032 O O . PRO B 1 99 ? 13.477 31.172 9.836 1 98.62 99 PRO B O 1
ATOM 3035 N N . HIS B 1 100 ? 12.68 31.188 7.762 1 98.69 100 HIS B N 1
ATOM 3036 C CA . HIS B 1 100 ? 12.578 32.656 7.699 1 98.69 100 HIS B CA 1
ATOM 3037 C C . HIS B 1 100 ? 11.156 33.125 7.992 1 98.69 100 HIS B C 1
ATOM 3039 O O . HIS B 1 100 ? 10.844 34.281 7.84 1 98.69 100 HIS B O 1
ATOM 3045 N N . GLY B 1 101 ? 10.281 32.156 8.367 1 98.75 101 GLY B N 1
ATOM 3046 C CA . GLY B 1 101 ? 8.914 32.5 8.719 1 98.75 101 GLY B CA 1
ATOM 3047 C C . GLY B 1 101 ? 8.031 32.75 7.508 1 98.75 101 GLY B C 1
ATOM 3048 O O . GLY B 1 101 ? 7.051 33.469 7.586 1 98.75 101 GLY B O 1
ATOM 3049 N N . GLN B 1 102 ? 8.43 32.219 6.383 1 98.69 102 GLN B N 1
ATOM 3050 C CA . GLN B 1 102 ? 7.66 32.375 5.152 1 98.69 102 GLN B CA 1
ATOM 3051 C C . GLN B 1 102 ? 6.914 31.109 4.793 1 98.69 102 GLN B C 1
ATOM 3053 O O . GLN B 1 102 ? 7.48 30.016 4.863 1 98.69 102 GLN B O 1
ATOM 3058 N N . VAL B 1 103 ? 5.66 31.25 4.438 1 98.81 103 VAL B N 1
ATOM 3059 C CA . VAL B 1 103 ? 4.926 30.125 3.867 1 98.81 103 VAL B CA 1
ATOM 3060 C C . VAL B 1 103 ? 5.426 29.844 2.453 1 98.81 103 VAL B C 1
ATOM 3062 O O . VAL B 1 103 ? 5.215 30.641 1.54 1 98.81 103 VAL B O 1
ATOM 3065 N N . VAL B 1 104 ? 6.031 28.719 2.232 1 98.44 104 VAL B N 1
ATOM 3066 C CA . VAL B 1 104 ? 6.629 28.453 0.929 1 98.44 104 VAL B CA 1
ATOM 3067 C C . VAL B 1 104 ? 5.672 27.625 0.0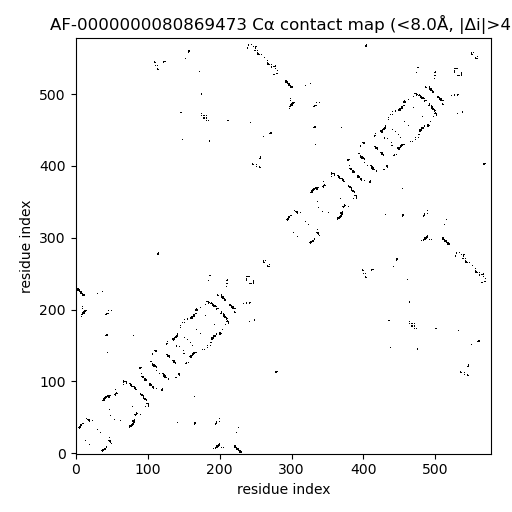8 1 98.44 104 VAL B C 1
ATOM 3069 O O . VAL B 1 104 ? 5.816 27.562 -1.144 1 98.44 104 VAL B O 1
ATOM 3072 N N . SER B 1 105 ? 4.723 26.906 0.725 1 98.25 105 SER B N 1
ATOM 3073 C CA . SER B 1 105 ? 3.693 26.172 0.004 1 98.25 105 SER B CA 1
ATOM 3074 C C . SER B 1 105 ? 2.51 25.844 0.91 1 98.25 105 SER B C 1
ATOM 3076 O O . SER B 1 105 ? 2.631 25.875 2.137 1 98.25 105 SER B O 1
ATOM 3078 N N . ARG B 1 106 ? 1.42 25.719 0.314 1 98.75 106 ARG B N 1
ATOM 3079 C CA . ARG B 1 106 ? 0.228 25.172 0.951 1 98.75 106 ARG B CA 1
ATOM 3080 C C . ARG B 1 106 ? -0.3 23.969 0.178 1 98.75 106 ARG B C 1
ATOM 3082 O O . ARG B 1 106 ? -0.265 23.938 -1.054 1 98.75 106 ARG B O 1
ATOM 3089 N N . PHE B 1 107 ? -0.701 22.984 0.928 1 98.81 107 PHE B N 1
ATOM 3090 C CA . PHE B 1 107 ? -1.27 21.766 0.356 1 98.81 107 PHE B CA 1
ATOM 3091 C C . PHE B 1 107 ? -2.688 21.531 0.866 1 98.81 107 PHE B C 1
ATOM 3093 O O . PHE B 1 107 ? -2.934 21.578 2.074 1 98.81 107 PHE B O 1
ATOM 3100 N N . ARG B 1 108 ? -3.596 21.391 -0.054 1 98.88 108 ARG B N 1
ATOM 3101 C CA . ARG B 1 108 ? -4.973 21.047 0.281 1 98.88 108 ARG B CA 1
ATOM 3102 C C . ARG B 1 108 ? -5.207 19.547 0.172 1 98.88 108 ARG B C 1
ATOM 3104 O O . ARG B 1 108 ? -4.902 18.938 -0.856 1 98.88 108 ARG B O 1
ATOM 3111 N N . LYS B 1 109 ? -5.746 19 1.263 1 98.81 109 LYS B N 1
ATOM 3112 C CA . LYS B 1 109 ? -6.027 17.578 1.325 1 98.81 109 LYS B CA 1
ATOM 3113 C C . LYS B 1 109 ? -6.805 17.109 0.096 1 98.81 109 LYS B C 1
ATOM 3115 O O . LYS B 1 109 ? -7.785 17.75 -0.3 1 98.81 109 LYS B O 1
ATOM 3120 N N . MET B 1 110 ? -6.34 16 -0.474 1 98.62 110 MET B N 1
ATOM 3121 C CA . MET B 1 110 ? -6.914 15.562 -1.741 1 98.62 110 MET B CA 1
ATOM 3122 C C . MET B 1 110 ? -8.117 14.664 -1.506 1 98.62 110 MET B C 1
ATOM 3124 O O . MET B 1 110 ? -9.062 14.664 -2.297 1 98.62 110 MET B O 1
ATOM 3128 N N . PHE B 1 111 ? -8.039 13.867 -0.422 1 98.62 111 PHE B N 1
ATOM 3129 C CA . PHE B 1 111 ? -9.109 12.93 -0.103 1 98.62 111 PHE B CA 1
ATOM 3130 C C . PHE B 1 111 ? -9.695 13.219 1.274 1 98.62 111 PHE B C 1
ATOM 3132 O O . PHE B 1 111 ? -9.312 12.594 2.264 1 98.62 111 PHE B O 1
ATOM 3139 N N . PRO B 1 112 ? -10.648 14.172 1.308 1 98 112 PRO B N 1
ATOM 3140 C CA . PRO B 1 112 ? -11.359 14.297 2.58 1 98 112 PRO B CA 1
ATOM 3141 C C . PRO B 1 112 ? -11.984 12.984 3.039 1 98 112 PRO B C 1
ATOM 3143 O O . PRO B 1 112 ? -12.477 12.203 2.215 1 98 112 PRO B O 1
ATOM 3146 N N . PHE B 1 113 ? -11.977 12.68 4.289 1 97.12 113 PHE B N 1
ATOM 3147 C CA . PHE B 1 113 ? -12.477 11.43 4.848 1 97.12 113 PHE B CA 1
ATOM 3148 C C . PHE B 1 113 ? -14 11.383 4.785 1 97.12 113 PHE B C 1
ATOM 3150 O O . PHE B 1 113 ? -14.664 11.273 5.816 1 97.12 113 PHE B O 1
ATOM 3157 N N . ARG B 1 114 ? -14.484 11.422 3.576 1 94 114 ARG B N 1
ATOM 3158 C CA . ARG B 1 114 ? -15.922 11.344 3.363 1 94 114 ARG B CA 1
ATOM 3159 C C . ARG B 1 114 ? -16.422 9.914 3.531 1 94 114 ARG B C 1
ATOM 3161 O O . ARG B 1 114 ? -15.727 8.961 3.178 1 94 114 ARG B O 1
ATOM 3168 N N . PRO B 1 115 ? -17.594 9.766 4.133 1 93.62 115 PRO B N 1
ATOM 3169 C CA . PRO B 1 115 ? -18.641 10.773 4.316 1 93.62 115 PRO B CA 1
ATOM 3170 C C . PRO B 1 115 ? -18.531 11.5 5.652 1 93.62 115 PRO B C 1
ATOM 3172 O O . PRO B 1 115 ? -19.328 12.391 5.941 1 93.62 115 PRO B O 1
ATOM 3175 N N . TYR B 1 116 ? -17.562 11.234 6.434 1 92.5 116 TYR B N 1
ATOM 3176 C CA . TYR B 1 116 ? -17.484 11.758 7.793 1 92.5 116 TYR B CA 1
ATOM 3177 C C . TYR B 1 116 ? -16.969 13.188 7.801 1 92.5 116 TYR B C 1
ATOM 3179 O O . TYR B 1 116 ? -17.203 13.945 8.742 1 92.5 116 TYR B O 1
ATOM 3187 N N . GLU B 1 117 ? -16.234 13.641 6.824 1 92.19 117 GLU B N 1
ATOM 3188 C CA . GLU B 1 117 ? -15.812 15.016 6.613 1 92.19 117 GLU B CA 1
ATOM 3189 C C . GLU B 1 117 ? -16.641 15.695 5.523 1 92.19 117 GLU B C 1
ATOM 3191 O O . GLU B 1 117 ? -16.094 16.297 4.598 1 92.19 117 GLU B O 1
ATOM 3196 N N . ALA B 1 118 ? -17.922 15.602 5.723 1 89.88 118 ALA B N 1
ATOM 3197 C CA . ALA B 1 118 ? -18.844 16.219 4.773 1 89.88 118 ALA B CA 1
ATOM 3198 C C . ALA B 1 118 ? -18.641 17.719 4.703 1 89.88 118 ALA B C 1
ATOM 3200 O O . ALA B 1 118 ? -18.422 18.375 5.73 1 89.88 118 ALA B O 1
ATOM 3201 N N . GLY B 1 119 ? -18.641 18.266 3.541 1 92 119 GLY B N 1
ATOM 3202 C CA . GLY B 1 119 ? -18.531 19.703 3.375 1 92 119 GLY B CA 1
ATOM 3203 C C . GLY B 1 119 ? -17.109 20.188 3.135 1 92 119 GLY B C 1
ATOM 3204 O O . GLY B 1 119 ? -16.875 21.359 2.891 1 92 119 GLY B O 1
ATOM 3205 N N . VAL B 1 120 ? -16.141 19.328 3.297 1 96.88 120 VAL B N 1
ATOM 3206 C CA . VAL B 1 120 ? -14.742 19.672 3.023 1 96.88 120 VAL B CA 1
ATOM 3207 C C . VAL B 1 120 ? -14.414 19.359 1.567 1 96.88 120 VAL B C 1
ATOM 3209 O O . VAL B 1 120 ? -14.703 18.266 1.078 1 96.88 120 VAL B O 1
ATOM 3212 N N . GLU B 1 121 ? -13.828 20.312 0.875 1 97.81 121 GLU B N 1
ATOM 3213 C CA . GLU B 1 121 ? -13.516 20.172 -0.544 1 97.81 121 GLU B CA 1
ATOM 3214 C C . GLU B 1 121 ? -12.195 19.438 -0.753 1 97.81 121 GLU B C 1
ATOM 3216 O O . GLU B 1 121 ? -11.344 19.422 0.136 1 97.81 121 GLU B O 1
ATOM 3221 N N . SER B 1 122 ? -12.117 18.812 -1.908 1 98.25 122 SER B N 1
ATOM 3222 C CA . SER B 1 122 ? -10.906 18.094 -2.273 1 98.25 122 SER B CA 1
ATOM 3223 C C . SER B 1 122 ? -9.906 19.016 -2.979 1 98.25 122 SER B C 1
ATOM 3225 O O . SER B 1 122 ? -10.273 19.734 -3.906 1 98.25 122 SER B O 1
ATOM 3227 N N . GLY B 1 123 ? -8.656 19.047 -2.443 1 98.38 123 GLY B N 1
ATOM 3228 C CA . GLY B 1 123 ? -7.59 19.609 -3.258 1 98.38 123 GLY B CA 1
ATOM 3229 C C . GLY B 1 123 ? -7.246 18.75 -4.461 1 98.38 123 GLY B C 1
ATOM 3230 O O . GLY B 1 123 ? -7.66 17.594 -4.543 1 98.38 123 GLY B O 1
ATOM 3231 N N . THR B 1 124 ? -6.484 19.359 -5.438 1 97.5 124 THR B N 1
ATOM 3232 C CA . THR B 1 124 ? -6.168 18.594 -6.637 1 97.5 124 THR B CA 1
ATOM 3233 C C . THR B 1 124 ? -4.691 18.734 -7 1 97.5 124 THR B C 1
ATOM 3235 O O . THR B 1 124 ? -4.234 18.172 -7.996 1 97.5 124 THR B O 1
ATOM 3238 N N . GLU B 1 125 ? -3.947 19.438 -6.148 1 98.06 125 GLU B N 1
ATOM 3239 C CA . GLU B 1 125 ? -2.562 19.734 -6.508 1 98.06 125 GLU B CA 1
ATOM 3240 C C . GLU B 1 125 ? -1.59 19.016 -5.574 1 98.06 125 GLU B C 1
ATOM 3242 O O . GLU B 1 125 ? -1.742 19.062 -4.352 1 98.06 125 GLU B O 1
ATOM 3247 N N . PHE B 1 126 ? -0.638 18.359 -6.199 1 98.56 126 PHE B N 1
ATOM 3248 C CA . PHE B 1 126 ? 0.445 17.766 -5.43 1 98.56 126 PHE B CA 1
ATOM 3249 C C . PHE B 1 126 ? 1.469 18.812 -5.023 1 98.56 126 PHE B C 1
ATOM 3251 O O . PHE B 1 126 ? 1.771 19.719 -5.797 1 98.56 126 PHE B O 1
ATOM 3258 N N . VAL B 1 127 ? 2.043 18.703 -3.861 1 98.69 127 VAL B N 1
ATOM 3259 C CA . VAL B 1 127 ? 3.006 19.688 -3.379 1 98.69 127 VAL B CA 1
ATOM 3260 C C . VAL B 1 127 ? 4.281 18.984 -2.92 1 98.69 127 VAL B C 1
ATOM 3262 O O . VAL B 1 127 ? 4.227 18.078 -2.09 1 98.69 127 VAL B O 1
ATOM 3265 N N . THR B 1 128 ? 5.363 19.328 -3.52 1 98.75 128 THR B N 1
ATOM 3266 C CA . THR B 1 128 ? 6.707 19.047 -3.018 1 98.75 128 THR B CA 1
ATOM 3267 C C . THR B 1 128 ? 7.461 20.344 -2.73 1 98.75 128 THR B C 1
ATOM 3269 O O . THR B 1 128 ? 7.082 21.422 -3.221 1 98.75 128 THR B O 1
ATOM 3272 N N . PHE B 1 129 ? 8.398 20.281 -1.883 1 98.69 129 PHE B N 1
ATOM 3273 C CA . PHE B 1 129 ? 9.281 21.422 -1.628 1 98.69 129 PHE B CA 1
ATOM 3274 C C . PHE B 1 129 ? 10.688 20.953 -1.289 1 98.69 129 PHE B C 1
ATOM 3276 O O . PHE B 1 129 ? 10.875 19.812 -0.845 1 98.69 129 PHE B O 1
ATOM 3283 N N . ASP B 1 130 ? 11.68 21.875 -1.495 1 98.19 130 ASP B N 1
ATOM 3284 C CA . ASP B 1 130 ? 13.078 21.516 -1.241 1 98.19 130 ASP B CA 1
ATOM 3285 C C . ASP B 1 130 ? 13.586 22.188 0.035 1 98.19 130 ASP B C 1
ATOM 3287 O O . ASP B 1 130 ? 13.359 23.375 0.253 1 98.19 130 ASP B O 1
ATOM 3291 N N . VAL B 1 131 ? 14.07 21.406 0.904 1 98 131 VAL B N 1
ATOM 3292 C CA . VAL B 1 131 ? 15 21.953 1.889 1 98 131 VAL B CA 1
ATOM 3293 C C . VAL B 1 131 ? 16.406 22.047 1.283 1 98 131 VAL B C 1
ATOM 3295 O O . VAL B 1 131 ? 17 21.031 0.917 1 98 131 VAL B O 1
ATOM 3298 N N . PRO B 1 132 ? 16.875 23.266 1.173 1 95.25 132 PRO B N 1
ATOM 3299 C CA . PRO B 1 132 ? 18.125 23.453 0.427 1 95.25 132 PRO B CA 1
ATOM 3300 C C . PRO B 1 132 ? 19.25 22.562 0.937 1 95.25 132 PRO B C 1
ATOM 3302 O O . PRO B 1 132 ? 19.484 22.484 2.145 1 95.25 132 PRO B O 1
ATOM 3305 N N . ASN B 1 133 ? 19.859 21.844 0.005 1 94.38 133 ASN B N 1
ATOM 3306 C CA . ASN B 1 133 ? 21.031 21 0.214 1 94.38 133 ASN B CA 1
ATOM 3307 C C . ASN B 1 133 ? 20.703 19.797 1.103 1 94.38 133 ASN B C 1
ATOM 3309 O O . ASN B 1 133 ? 21.594 19.188 1.689 1 94.38 133 ASN B O 1
ATOM 3313 N N . VAL B 1 134 ? 19.469 19.516 1.28 1 96.75 134 VAL B N 1
ATOM 3314 C CA . VAL B 1 134 ? 19.078 18.406 2.127 1 96.75 134 VAL B CA 1
ATOM 3315 C C . VAL B 1 134 ? 18.297 17.375 1.301 1 96.75 134 VAL B C 1
ATOM 3317 O O . VAL B 1 134 ? 18.859 16.359 0.888 1 96.75 134 VAL B O 1
ATOM 3320 N N . ALA B 1 135 ? 17.047 17.672 0.946 1 97.81 135 ALA B N 1
ATOM 3321 C CA . ALA B 1 135 ? 16.188 16.719 0.271 1 97.81 135 ALA B CA 1
ATOM 3322 C C . ALA B 1 135 ? 14.93 17.391 -0.274 1 97.81 135 ALA B C 1
ATOM 3324 O O . ALA B 1 135 ? 14.602 18.516 0.126 1 97.81 135 ALA B O 1
ATOM 3325 N N . ARG B 1 136 ? 14.352 16.828 -1.298 1 98.5 136 ARG B N 1
ATOM 3326 C CA . ARG B 1 136 ? 12.992 17.188 -1.687 1 98.5 136 ARG B CA 1
ATOM 3327 C C . ARG B 1 136 ? 11.969 16.484 -0.799 1 98.5 136 ARG B C 1
ATOM 3329 O O . ARG B 1 136 ? 12.039 15.273 -0.596 1 98.5 136 ARG B O 1
ATOM 3336 N N . PHE B 1 137 ? 11.016 17.188 -0.264 1 98.88 137 PHE B N 1
ATOM 3337 C CA . PHE B 1 137 ? 9.961 16.703 0.616 1 98.88 137 PHE B CA 1
ATOM 3338 C C . PHE B 1 137 ? 8.609 16.703 -0.098 1 98.88 137 PHE B C 1
ATOM 3340 O O . PHE B 1 137 ? 8.383 17.516 -0.998 1 98.88 137 PHE B O 1
ATOM 3347 N N . GLY B 1 138 ? 7.754 15.727 0.156 1 98.88 138 GLY B N 1
ATOM 3348 C CA . GLY B 1 138 ? 6.344 15.75 -0.195 1 98.88 138 GLY B CA 1
ATOM 3349 C C . GLY B 1 138 ? 5.426 15.812 1.013 1 98.88 138 GLY B C 1
ATOM 3350 O O . GLY B 1 138 ? 5.828 15.453 2.121 1 98.88 138 GLY B O 1
ATOM 3351 N N . VAL B 1 139 ? 4.195 16.312 0.8 1 98.88 139 VAL B N 1
ATOM 3352 C CA . VAL B 1 139 ? 3.248 16.391 1.908 1 98.88 139 VAL B CA 1
ATOM 3353 C C . VAL B 1 139 ? 1.93 15.727 1.508 1 98.88 139 VAL B C 1
ATOM 3355 O O . VAL B 1 139 ? 1.538 15.766 0.339 1 98.88 139 VAL B O 1
ATOM 3358 N N . SER B 1 140 ? 1.307 15.047 2.357 1 98.88 140 SER B N 1
ATOM 3359 C CA . SER B 1 140 ? -0.04 14.492 2.271 1 98.88 140 SER B CA 1
ATOM 3360 C C . SER B 1 140 ? -0.728 14.5 3.633 1 98.88 140 SER B C 1
ATOM 3362 O O . SER B 1 140 ? -0.079 14.703 4.66 1 98.88 140 SER B O 1
ATOM 3364 N N . ILE B 1 141 ? -2.037 14.375 3.674 1 98.88 141 ILE B N 1
ATOM 3365 C CA . ILE B 1 141 ? -2.766 14.492 4.93 1 98.88 141 ILE B CA 1
ATOM 3366 C C . ILE B 1 141 ? -3.645 13.266 5.137 1 98.88 141 ILE B C 1
ATOM 3368 O O . ILE B 1 141 ? -4.543 12.992 4.336 1 98.88 141 ILE B O 1
ATOM 3372 N N . CYS B 1 142 ? -3.395 12.508 6.078 1 98.56 142 CYS B N 1
ATOM 3373 C CA . CYS B 1 142 ? -4.246 11.5 6.707 1 98.56 142 CYS B CA 1
ATOM 3374 C C . CYS B 1 142 ? -4.848 10.57 5.66 1 98.56 142 CYS B C 1
ATOM 3376 O O . CYS B 1 142 ? -4.141 9.734 5.086 1 98.56 142 CYS B O 1
ATOM 3378 N N . TYR B 1 143 ? -6.09 10.727 5.242 1 98.69 143 TYR B N 1
ATOM 3379 C CA . TYR B 1 143 ? -6.805 9.812 4.359 1 98.69 143 TYR B CA 1
ATOM 3380 C C . TYR B 1 143 ? -6.137 9.734 2.994 1 98.69 143 TYR B C 1
ATOM 3382 O O . TYR B 1 143 ? -6.348 8.781 2.246 1 98.69 143 TYR B O 1
ATOM 3390 N N . ASP B 1 144 ? -5.262 10.641 2.645 1 98.88 144 ASP B N 1
ATOM 3391 C CA . ASP B 1 144 ? -4.531 10.625 1.381 1 98.88 144 ASP B CA 1
ATOM 3392 C C . ASP B 1 144 ? -3.707 9.344 1.238 1 98.88 144 ASP B C 1
ATOM 3394 O O . ASP B 1 144 ? -3.609 8.781 0.146 1 98.88 144 ASP B O 1
ATOM 3398 N N . MET B 1 145 ? -3.166 8.82 2.336 1 98.62 145 MET B N 1
ATOM 3399 C CA . MET B 1 145 ? -2.219 7.715 2.209 1 98.62 145 MET B CA 1
ATOM 3400 C C . MET B 1 145 ? -2.941 6.414 1.887 1 98.62 145 MET B C 1
ATOM 3402 O O . MET B 1 145 ? -2.309 5.418 1.526 1 98.62 145 MET B O 1
ATOM 3406 N N . TRP B 1 146 ? -4.285 6.41 2.014 1 98.75 146 TRP B N 1
ATOM 3407 C CA . TRP B 1 146 ? -5.059 5.227 1.65 1 98.75 146 TRP B CA 1
ATOM 3408 C C . TRP B 1 146 ? -5.086 5.035 0.138 1 98.75 146 TRP B C 1
ATOM 3410 O O . TRP B 1 146 ? -5.488 3.979 -0.354 1 98.75 146 TRP B O 1
ATOM 3420 N N . PHE B 1 147 ? -4.711 6.02 -0.571 1 98.75 147 PHE B N 1
ATOM 3421 C CA . PHE B 1 147 ? -4.609 6.02 -2.025 1 98.75 147 PHE B CA 1
ATOM 3422 C C . PHE B 1 147 ? -3.148 6.059 -2.465 1 98.75 147 PHE B C 1
ATOM 3424 O O . PHE B 1 147 ? -2.584 7.137 -2.668 1 98.75 147 PHE B O 1
ATOM 3431 N N . PRO B 1 148 ? -2.617 4.824 -2.697 1 98.56 148 PRO B N 1
ATOM 3432 C CA . PRO B 1 148 ? -1.182 4.727 -2.969 1 98.56 148 PRO B CA 1
ATOM 3433 C C . PRO B 1 148 ? -0.742 5.59 -4.148 1 98.56 148 PRO B C 1
ATOM 3435 O O . PRO B 1 148 ? 0.424 5.98 -4.23 1 98.56 148 PRO B O 1
ATOM 3438 N N . GLU B 1 149 ? -1.661 6.02 -5.016 1 98 149 GLU B N 1
ATOM 3439 C CA . GLU B 1 149 ? -1.386 6.898 -6.148 1 98 149 GLU B CA 1
ATOM 3440 C C . GLU B 1 149 ? -0.804 8.227 -5.688 1 98 149 GLU B C 1
ATOM 3442 O O . GLU B 1 149 ? 0.016 8.828 -6.387 1 98 149 GLU B O 1
ATOM 3447 N N . THR B 1 150 ? -1.229 8.633 -4.469 1 98.75 150 THR B N 1
ATOM 3448 C CA . THR B 1 150 ? -0.766 9.922 -3.957 1 98.75 150 THR B CA 1
ATOM 3449 C C . THR B 1 150 ? 0.72 9.859 -3.615 1 98.75 150 THR B C 1
ATOM 3451 O O . THR B 1 150 ? 1.51 10.664 -4.113 1 98.75 150 THR B O 1
ATOM 3454 N N . THR B 1 151 ? 1.122 8.828 -2.865 1 98.81 151 THR B N 1
ATOM 3455 C CA . THR B 1 151 ? 2.523 8.727 -2.473 1 98.81 151 THR B CA 1
ATOM 3456 C C . THR B 1 151 ? 3.398 8.391 -3.678 1 98.81 151 THR B C 1
ATOM 3458 O O . THR B 1 151 ? 4.508 8.906 -3.807 1 98.81 151 THR B O 1
ATOM 3461 N N . ARG B 1 152 ? 2.898 7.5 -4.582 1 98.69 152 ARG B N 1
ATOM 3462 C CA . ARG B 1 152 ? 3.627 7.184 -5.805 1 98.69 152 ARG B CA 1
ATOM 3463 C C . ARG B 1 152 ? 3.914 8.445 -6.617 1 98.69 152 ARG B C 1
ATOM 3465 O O . ARG B 1 152 ? 5.027 8.633 -7.109 1 98.69 152 ARG B O 1
ATOM 3472 N N . THR B 1 153 ? 2.887 9.312 -6.734 1 98.5 153 THR B N 1
ATOM 3473 C CA . THR B 1 153 ? 3.045 10.539 -7.496 1 98.5 153 THR B CA 1
ATOM 3474 C C . THR B 1 153 ? 4.09 11.445 -6.852 1 98.5 153 THR B C 1
ATOM 3476 O O . THR B 1 153 ? 4.961 11.984 -7.539 1 98.5 153 THR B O 1
ATOM 3479 N N . LEU B 1 154 ? 4.059 11.578 -5.531 1 98.88 154 LEU B N 1
ATOM 3480 C CA . LEU B 1 154 ? 5.035 12.398 -4.824 1 98.88 154 LEU B CA 1
ATOM 3481 C C . LEU B 1 154 ? 6.445 11.844 -5.012 1 98.88 154 LEU B C 1
ATOM 3483 O O . LEU B 1 154 ? 7.387 12.602 -5.242 1 98.88 154 LEU B O 1
ATOM 3487 N N . ALA B 1 155 ? 6.578 10.516 -4.926 1 98.75 155 ALA B N 1
ATOM 3488 C CA . ALA B 1 155 ? 7.875 9.883 -5.145 1 98.75 155 ALA B CA 1
ATOM 3489 C C . ALA B 1 155 ? 8.359 10.102 -6.574 1 98.75 155 ALA B C 1
ATOM 3491 O O . ALA B 1 155 ? 9.547 10.359 -6.797 1 98.75 155 ALA B O 1
ATOM 3492 N N . ALA B 1 156 ? 7.441 10.031 -7.5 1 98.31 156 ALA B N 1
ATOM 3493 C CA . ALA B 1 156 ? 7.773 10.234 -8.914 1 98.31 156 ALA B CA 1
ATOM 3494 C C . ALA B 1 156 ? 8.18 11.68 -9.18 1 98.31 156 ALA B C 1
ATOM 3496 O O . ALA B 1 156 ? 8.836 11.977 -10.18 1 98.31 156 ALA B O 1
ATOM 3497 N N . MET B 1 157 ? 7.762 12.555 -8.281 1 98.31 157 MET B N 1
ATOM 3498 C CA . MET B 1 157 ? 8.164 13.961 -8.367 1 98.31 157 MET B CA 1
ATOM 3499 C C . MET B 1 157 ? 9.516 14.172 -7.684 1 98.31 157 MET B C 1
ATOM 3501 O O . MET B 1 157 ? 10.039 15.289 -7.68 1 98.31 157 MET B O 1
ATOM 3505 N N . GLY B 1 158 ? 9.992 13.148 -6.988 1 98.56 158 GLY B N 1
ATOM 3506 C CA . GLY B 1 158 ? 11.336 13.203 -6.438 1 98.56 158 GLY B CA 1
ATOM 3507 C C . GLY B 1 158 ? 11.359 13.297 -4.922 1 98.56 158 GLY B C 1
ATOM 3508 O O . GLY B 1 158 ? 12.422 13.422 -4.316 1 98.56 158 GLY B O 1
ATOM 3509 N N . ALA B 1 159 ? 10.195 13.234 -4.277 1 98.88 159 ALA B N 1
ATOM 3510 C CA . ALA B 1 159 ? 10.156 13.359 -2.824 1 98.88 159 ALA B CA 1
ATOM 3511 C C . ALA B 1 159 ? 10.938 12.227 -2.156 1 98.88 159 ALA B C 1
ATOM 3513 O O . ALA B 1 159 ? 10.75 11.055 -2.486 1 98.88 159 ALA B O 1
ATOM 3514 N N . GLU B 1 160 ? 11.844 12.57 -1.247 1 98.75 160 GLU B N 1
ATOM 3515 C CA . GLU B 1 160 ? 12.664 11.617 -0.505 1 98.75 160 GLU B CA 1
ATOM 3516 C C . GLU B 1 160 ? 12.117 11.398 0.905 1 98.75 160 GLU B C 1
ATOM 3518 O O . GLU B 1 160 ? 12.438 10.406 1.554 1 98.75 160 GLU B O 1
ATOM 3523 N N . VAL B 1 161 ? 11.312 12.32 1.355 1 98.88 161 VAL B N 1
ATOM 3524 C CA . VAL B 1 161 ? 10.648 12.289 2.654 1 98.88 161 VAL B CA 1
ATOM 3525 C C . VAL B 1 161 ? 9.195 12.742 2.51 1 98.88 161 VAL B C 1
ATOM 3527 O O . VAL B 1 161 ? 8.922 13.781 1.9 1 98.88 161 VAL B O 1
ATOM 3530 N N . ILE B 1 162 ? 8.273 11.938 3.006 1 98.94 162 ILE B N 1
ATOM 3531 C CA . ILE B 1 162 ? 6.863 12.32 3.027 1 98.94 162 ILE B CA 1
ATOM 3532 C C . ILE B 1 162 ? 6.469 12.75 4.438 1 98.94 162 ILE B C 1
ATOM 3534 O O . ILE B 1 162 ? 6.656 11.992 5.398 1 98.94 162 ILE B O 1
ATOM 3538 N N . LEU B 1 163 ? 6.074 14 4.621 1 98.94 163 LEU B N 1
ATOM 3539 C CA . LEU B 1 163 ? 5.488 14.516 5.852 1 98.94 163 LEU B CA 1
ATOM 3540 C C . LEU B 1 163 ? 3.969 14.375 5.832 1 98.94 163 LEU B C 1
ATOM 3542 O O . LEU B 1 163 ? 3.305 14.938 4.957 1 98.94 163 LEU B O 1
ATOM 3546 N N . HIS B 1 164 ? 3.436 13.648 6.789 1 98.94 164 HIS B N 1
ATOM 3547 C CA . HIS B 1 164 ? 2.053 13.195 6.699 1 98.94 164 HIS B CA 1
ATOM 3548 C C . HIS B 1 164 ? 1.327 13.367 8.031 1 98.94 164 HIS B C 1
ATOM 3550 O O . HIS B 1 164 ? 1.163 12.406 8.781 1 98.94 164 HIS B O 1
ATOM 3556 N N . PRO B 1 165 ? 0.787 14.617 8.281 1 98.88 165 PRO B N 1
ATOM 3557 C CA . PRO B 1 165 ? -0.042 14.805 9.477 1 98.88 165 PRO B CA 1
ATOM 3558 C C . PRO B 1 165 ? -1.338 14 9.422 1 98.88 165 PRO B C 1
ATOM 3560 O O . PRO B 1 165 ? -1.994 13.938 8.383 1 98.88 165 PRO B O 1
ATOM 3563 N N . THR B 1 166 ? -1.669 13.383 10.5 1 98.62 166 THR B N 1
ATOM 3564 C CA . THR B 1 166 ? -2.824 12.492 10.578 1 98.62 166 THR B CA 1
ATOM 3565 C C . THR B 1 166 ? -3.664 12.805 11.812 1 98.62 166 THR B C 1
ATOM 3567 O O . THR B 1 166 ? -3.125 13.172 12.859 1 98.62 166 THR B O 1
ATOM 3570 N N . MET B 1 167 ? -4.945 12.758 11.695 1 97.06 167 MET B N 1
ATOM 3571 C CA . MET B 1 167 ? -5.887 12.727 12.812 1 97.06 167 MET B CA 1
ATOM 3572 C C . MET B 1 167 ? -6.777 11.492 12.734 1 97.06 167 MET B C 1
ATOM 3574 O O . MET B 1 167 ? -7.809 11.5 12.062 1 97.06 167 MET B O 1
ATOM 3578 N N . THR B 1 168 ? -6.383 10.438 13.305 1 97.31 168 THR B N 1
ATOM 3579 C CA . THR B 1 168 ? -7.156 9.203 13.383 1 97.31 168 THR B CA 1
ATOM 3580 C C . THR B 1 168 ? -7.52 8.883 14.828 1 97.31 168 THR B C 1
ATOM 3582 O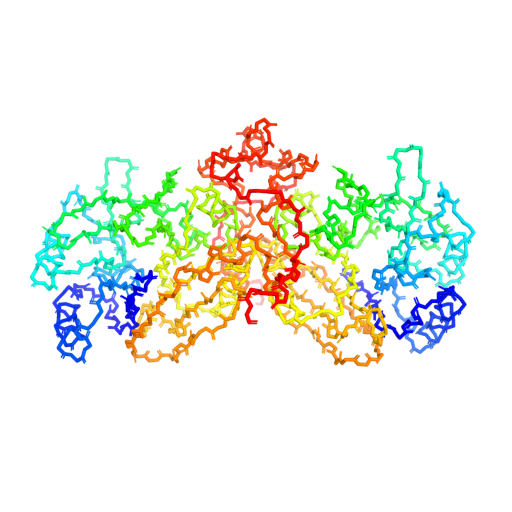 O . THR B 1 168 ? -6.637 8.68 15.664 1 97.31 168 THR B O 1
ATOM 3585 N N . ASP B 1 169 ? -8.727 8.883 15.078 1 94.25 169 ASP B N 1
ATOM 3586 C CA . ASP B 1 169 ? -9.234 8.539 16.406 1 94.25 169 ASP B CA 1
ATOM 3587 C C . ASP B 1 169 ? -10.141 7.309 16.344 1 94.25 169 ASP B C 1
ATOM 3589 O O . ASP B 1 169 ? -10.914 7.051 17.266 1 94.25 169 ASP B O 1
ATOM 3593 N N . THR B 1 170 ? -10.086 6.578 15.242 1 94.31 170 THR B N 1
ATOM 3594 C CA . THR B 1 170 ? -10.969 5.445 14.984 1 94.31 170 THR B CA 1
ATOM 3595 C C . THR B 1 170 ? -10.203 4.129 15.078 1 94.31 170 THR B C 1
ATOM 3597 O O . THR B 1 170 ? -8.984 4.125 15.266 1 94.31 170 THR B O 1
ATOM 3600 N N . ILE B 1 171 ? -10.93 3.018 14.969 1 94.12 171 ILE B N 1
ATOM 3601 C CA . ILE B 1 171 ? -10.414 1.69 15.281 1 94.12 171 ILE B CA 1
ATOM 3602 C C . ILE B 1 171 ? -9.531 1.197 14.141 1 94.12 171 ILE B C 1
ATOM 3604 O O . ILE B 1 171 ? -8.969 0.101 14.211 1 94.12 171 ILE B O 1
ATOM 3608 N N . ASP B 1 172 ? -9.328 1.99 13.031 1 94.56 172 ASP B N 1
ATOM 3609 C CA . ASP B 1 172 ? -8.555 1.527 11.883 1 94.56 172 ASP B CA 1
ATOM 3610 C C . ASP B 1 172 ? -7.117 2.041 11.945 1 94.56 172 ASP B C 1
ATOM 3612 O O . ASP B 1 172 ? -6.402 2.012 10.945 1 94.56 172 ASP B O 1
ATOM 3616 N N . ARG B 1 173 ? -6.668 2.473 13.141 1 97.31 173 ARG B N 1
ATOM 3617 C CA . ARG B 1 173 ? -5.312 2.992 13.273 1 97.31 173 ARG B CA 1
ATOM 3618 C C . ARG B 1 173 ? -4.281 1.906 12.984 1 97.31 173 ARG B C 1
ATOM 3620 O O . ARG B 1 173 ? -3.236 2.178 12.383 1 97.31 173 ARG B O 1
ATOM 3627 N N . ASP B 1 174 ? -4.59 0.725 13.328 1 96.75 174 ASP B N 1
ATOM 3628 C CA . ASP B 1 174 ? -3.678 -0.395 13.133 1 96.75 174 ASP B CA 1
ATOM 3629 C C . ASP B 1 174 ? -3.338 -0.568 11.648 1 96.75 174 ASP B C 1
ATOM 3631 O O . ASP B 1 174 ? -2.17 -0.736 11.289 1 96.75 174 ASP B O 1
ATOM 3635 N N . ILE B 1 175 ? -4.305 -0.52 10.781 1 98.06 175 ILE B N 1
ATOM 3636 C CA . ILE B 1 175 ? -4.066 -0.739 9.359 1 98.06 175 ILE B CA 1
ATOM 3637 C C . ILE B 1 175 ? -3.334 0.463 8.766 1 98.06 175 ILE B C 1
ATOM 3639 O O . ILE B 1 175 ? -2.547 0.318 7.832 1 98.06 175 ILE B O 1
ATOM 3643 N N . GLU B 1 176 ? -3.498 1.63 9.344 1 98.44 176 GLU B N 1
ATOM 3644 C CA . GLU B 1 176 ? -2.785 2.812 8.875 1 98.44 176 GLU B CA 1
ATOM 3645 C C . GLU B 1 176 ? -1.28 2.668 9.078 1 98.44 176 GLU B C 1
ATOM 3647 O O . GLU B 1 176 ? -0.487 3.164 8.273 1 98.44 176 GLU B O 1
ATOM 3652 N N . LEU B 1 177 ? -0.936 1.968 10.156 1 98.69 177 LEU B N 1
ATOM 3653 C CA . LEU B 1 177 ? 0.483 1.71 10.375 1 98.69 177 LEU B CA 1
ATOM 3654 C C . LEU B 1 177 ? 1.062 0.862 9.242 1 98.69 177 LEU B C 1
ATOM 3656 O O . LEU B 1 177 ? 2.162 1.138 8.758 1 98.69 177 LEU B O 1
ATOM 3660 N N . SER B 1 178 ? 0.295 -0.138 8.812 1 98.75 178 SER B N 1
ATOM 3661 C CA . SER B 1 178 ? 0.691 -0.97 7.68 1 98.75 178 SER B CA 1
ATOM 3662 C C . SER B 1 178 ? 0.784 -0.152 6.398 1 98.75 178 SER B C 1
ATOM 3664 O O . SER B 1 178 ? 1.727 -0.312 5.621 1 98.75 178 SER B O 1
ATOM 3666 N N . ILE B 1 179 ? -0.147 0.742 6.207 1 98.88 179 ILE B N 1
ATOM 3667 C CA . ILE B 1 179 ? -0.19 1.574 5.008 1 98.88 179 ILE B CA 1
ATOM 3668 C C . ILE B 1 179 ? 1.037 2.482 4.969 1 98.88 179 ILE B C 1
ATOM 3670 O O . ILE B 1 179 ? 1.663 2.643 3.918 1 98.88 179 ILE B O 1
ATOM 3674 N N . ALA B 1 180 ? 1.407 3.055 6.105 1 98.94 180 ALA B N 1
ATOM 3675 C CA . ALA B 1 180 ? 2.578 3.926 6.168 1 98.94 180 ALA B CA 1
ATOM 3676 C C . ALA B 1 180 ? 3.848 3.166 5.793 1 98.94 180 ALA B C 1
ATOM 3678 O O . ALA B 1 180 ? 4.656 3.652 4.996 1 98.94 180 ALA B O 1
ATOM 3679 N N . ARG B 1 181 ? 4.012 1.952 6.34 1 98.88 181 ARG B N 1
ATOM 3680 C CA . ARG B 1 181 ? 5.18 1.128 6.039 1 98.88 181 ARG B CA 1
ATOM 3681 C C . ARG B 1 181 ? 5.227 0.774 4.555 1 98.88 181 ARG B C 1
ATOM 3683 O O . ARG B 1 181 ? 6.281 0.868 3.924 1 98.88 181 ARG B O 1
ATOM 3690 N N . THR B 1 182 ? 4.102 0.369 4.086 1 98.94 182 THR B N 1
ATOM 3691 C CA . THR B 1 182 ? 4.012 -0.064 2.695 1 98.94 182 THR B CA 1
ATOM 3692 C C . THR B 1 182 ? 4.316 1.093 1.747 1 98.94 182 THR B C 1
ATOM 3694 O O . THR B 1 182 ? 5.105 0.946 0.812 1 98.94 182 THR B O 1
ATOM 3697 N N . ASN B 1 183 ? 3.707 2.264 2.039 1 98.94 183 ASN B N 1
ATOM 3698 C CA . ASN B 1 183 ? 3.965 3.432 1.202 1 98.94 183 ASN B CA 1
ATOM 3699 C C . ASN B 1 183 ? 5.445 3.805 1.2 1 98.94 183 ASN B C 1
ATOM 3701 O O . ASN B 1 183 ? 6 4.145 0.156 1 98.94 183 ASN B O 1
ATOM 3705 N N . ALA B 1 184 ? 6.035 3.752 2.328 1 98.88 184 ALA B N 1
ATOM 3706 C CA . ALA B 1 184 ? 7.457 4.062 2.406 1 98.88 184 ALA B CA 1
ATOM 3707 C C . ALA B 1 184 ? 8.281 3.086 1.572 1 98.88 184 ALA B C 1
ATOM 3709 O O . ALA B 1 184 ? 9.148 3.496 0.797 1 98.88 184 ALA B O 1
ATOM 3710 N N . ALA B 1 185 ? 7.973 1.837 1.661 1 98.75 185 ALA B N 1
ATOM 3711 C CA . ALA B 1 185 ? 8.766 0.772 1.05 1 98.75 185 ALA B CA 1
ATOM 3712 C C . ALA B 1 185 ? 8.641 0.797 -0.47 1 98.75 185 ALA B C 1
ATOM 3714 O O . ALA B 1 185 ? 9.641 0.871 -1.183 1 98.75 185 ALA B O 1
ATOM 3715 N N . VAL B 1 186 ? 7.406 0.827 -1.004 1 98.69 186 VAL B N 1
ATOM 3716 C CA . VAL B 1 186 ? 7.199 0.665 -2.439 1 98.69 186 VAL B CA 1
ATOM 3717 C C . VAL B 1 186 ? 7.66 1.924 -3.172 1 98.69 186 VAL B C 1
ATOM 3719 O O . VAL B 1 186 ? 7.844 1.907 -4.391 1 98.69 186 VAL B O 1
ATOM 3722 N N . ASN B 1 187 ? 7.859 3.031 -2.381 1 98.81 187 ASN B N 1
ATOM 3723 C CA . ASN B 1 187 ? 8.312 4.277 -2.99 1 98.81 187 ASN B CA 1
ATOM 3724 C C . ASN B 1 187 ? 9.711 4.656 -2.527 1 98.81 187 ASN B C 1
ATOM 3726 O O . ASN B 1 187 ? 10.227 5.719 -2.879 1 98.81 187 ASN B O 1
ATOM 3730 N N . GLN B 1 188 ? 10.328 3.83 -1.68 1 98.62 188 GLN B N 1
ATOM 3731 C CA . GLN B 1 188 ? 11.688 4.004 -1.178 1 98.62 188 GLN B CA 1
ATOM 3732 C C . GLN B 1 188 ? 11.906 5.422 -0.664 1 98.62 188 GLN B C 1
ATOM 3734 O O . GLN B 1 188 ? 12.836 6.105 -1.098 1 98.62 188 GLN B O 1
ATOM 3739 N N . CYS B 1 189 ? 11.125 5.789 0.345 1 98.81 189 CYS B N 1
ATOM 3740 C CA . CYS B 1 189 ? 11.234 7.102 0.967 1 98.81 189 CYS B CA 1
ATOM 3741 C C . CYS B 1 189 ? 10.969 7.02 2.467 1 98.81 189 CYS B C 1
ATOM 3743 O O . CYS B 1 189 ? 10.461 6.012 2.955 1 98.81 189 CYS B O 1
ATOM 3745 N N . TYR B 1 190 ? 11.422 8.039 3.195 1 98.88 190 TYR B N 1
ATOM 3746 C CA . TYR B 1 190 ? 10.992 8.18 4.582 1 98.88 190 TYR B CA 1
ATOM 3747 C C . TYR B 1 190 ? 9.523 8.594 4.66 1 98.88 190 TYR B C 1
ATOM 3749 O O . TYR B 1 190 ? 9.031 9.328 3.807 1 98.88 190 TYR B O 1
ATOM 3757 N N . PHE B 1 191 ? 8.852 8.133 5.664 1 98.94 191 PHE B N 1
ATOM 3758 C CA . PHE B 1 191 ? 7.445 8.445 5.852 1 98.94 191 PHE B CA 1
ATOM 3759 C C . PHE B 1 191 ? 7.16 8.82 7.301 1 98.94 191 PHE B C 1
ATOM 3761 O O . PHE B 1 191 ? 7.289 7.984 8.195 1 98.94 191 PHE B O 1
ATOM 3768 N N . PHE B 1 192 ? 6.848 10.109 7.566 1 98.94 192 PHE B N 1
ATOM 3769 C CA . PHE B 1 192 ? 6.473 10.594 8.891 1 98.94 192 PHE B CA 1
ATOM 3770 C C . PHE B 1 192 ? 4.957 10.672 9.023 1 98.94 192 PHE B C 1
ATOM 3772 O O . PHE B 1 192 ? 4.344 11.656 8.602 1 98.94 192 PHE B O 1
ATOM 3779 N N . ASP B 1 193 ? 4.367 9.68 9.562 1 98.94 193 ASP B N 1
ATOM 3780 C CA . ASP B 1 193 ? 2.939 9.672 9.867 1 98.94 193 ASP B CA 1
ATOM 3781 C C . ASP B 1 193 ? 2.682 10.062 11.32 1 98.94 193 ASP B C 1
ATOM 3783 O O . ASP B 1 193 ? 2.736 9.211 12.211 1 98.94 193 ASP B O 1
ATOM 3787 N N . ILE B 1 194 ? 2.34 11.32 11.547 1 98.88 194 ILE B N 1
ATOM 3788 C CA . ILE B 1 194 ? 2.223 11.859 12.898 1 98.88 194 ILE B CA 1
ATOM 3789 C C . ILE B 1 194 ? 0.75 12.07 13.242 1 98.88 194 ILE B C 1
ATOM 3791 O O . ILE B 1 194 ? 0.077 12.914 12.641 1 98.88 194 ILE B O 1
ATOM 3795 N N . ASN B 1 195 ? 0.237 11.297 14.172 1 98.56 195 ASN B N 1
ATOM 3796 C CA . ASN B 1 195 ? -1.145 11.359 14.633 1 98.56 195 ASN B CA 1
ATOM 3797 C C . ASN B 1 195 ? -1.263 12.141 15.938 1 98.56 195 ASN B C 1
ATOM 3799 O O . ASN B 1 195 ? -0.256 12.422 16.594 1 98.56 195 ASN B O 1
ATOM 3803 N N . GLY B 1 196 ? -2.477 12.617 16.203 1 96.12 196 GLY B N 1
ATOM 3804 C CA . GLY B 1 196 ? -2.734 13.234 17.5 1 96.12 196 GLY B CA 1
ATOM 3805 C C . GLY B 1 196 ? -2.984 12.227 18.609 1 96.12 196 GLY B C 1
ATOM 3806 O O . GLY B 1 196 ? -3.078 11.023 18.344 1 96.12 196 GLY B O 1
ATOM 3807 N N . ALA B 1 197 ? -3.012 12.727 19.781 1 94.12 197 ALA B N 1
ATOM 3808 C CA . ALA B 1 197 ? -3.393 11.945 20.953 1 94.12 197 ALA B CA 1
ATOM 3809 C C . ALA B 1 197 ? -4.605 12.555 21.656 1 94.12 197 ALA B C 1
ATOM 3811 O O . ALA B 1 197 ? -4.914 13.734 21.453 1 94.12 197 ALA B O 1
ATOM 3812 N N . GLY B 1 198 ? -5.285 11.727 22.438 1 89.12 198 GLY B N 1
ATOM 3813 C CA . GLY B 1 198 ? -6.449 12.219 23.141 1 89.12 198 GLY B CA 1
ATOM 3814 C C . GLY B 1 198 ? -7.66 12.414 22.25 1 89.12 198 GLY B C 1
ATOM 3815 O O . GLY B 1 198 ? -8.031 11.516 21.5 1 89.12 198 GLY B O 1
ATOM 3816 N N . ALA B 1 199 ? -8.195 13.633 22.266 1 85.31 199 ALA B N 1
ATOM 3817 C CA . ALA B 1 199 ? -9.453 13.898 21.578 1 85.31 199 ALA B CA 1
ATOM 3818 C C . ALA B 1 199 ? -9.266 13.922 20.062 1 85.31 199 ALA B C 1
ATOM 3820 O O . ALA B 1 199 ? -10.203 13.664 19.312 1 85.31 199 ALA B O 1
ATOM 3821 N N . LEU B 1 200 ? -8.07 14.148 19.609 1 87.88 200 LEU B N 1
ATOM 3822 C CA . LEU B 1 200 ? -7.859 14.312 18.172 1 87.88 200 LEU B CA 1
ATOM 3823 C C . LEU B 1 200 ? -7.047 13.156 17.594 1 87.88 200 LEU B C 1
ATOM 3825 O O . LEU B 1 200 ? -6.414 13.297 16.547 1 87.88 200 LEU B O 1
ATOM 3829 N N . GLY B 1 201 ? -7.02 12 18.312 1 93.56 201 GLY B N 1
ATOM 3830 C CA . GLY B 1 201 ? -6.324 10.859 17.75 1 93.56 201 GLY B CA 1
ATOM 3831 C C . GLY B 1 201 ? -6.008 9.781 18.766 1 93.56 201 GLY B C 1
ATOM 3832 O O . GLY B 1 201 ? -5.895 10.07 19.969 1 93.56 201 GLY B O 1
ATOM 3833 N N . ASN B 1 202 ? -5.703 8.594 18.328 1 95.5 202 ASN B N 1
ATOM 3834 C CA . ASN B 1 202 ? -5.398 7.461 19.188 1 95.5 202 ASN B CA 1
ATOM 3835 C C . ASN B 1 202 ? -3.893 7.23 19.297 1 95.5 202 ASN B C 1
ATOM 3837 O O . ASN B 1 202 ? -3.455 6.168 19.75 1 95.5 202 ASN B O 1
ATOM 3841 N N . GLY B 1 203 ? -3.109 8.211 18.922 1 97.81 203 GLY B N 1
ATOM 3842 C CA . GLY B 1 203 ? -1.662 8.086 18.984 1 97.81 203 GLY B CA 1
ATOM 3843 C C . GLY B 1 203 ? -1.104 7.109 17.969 1 97.81 203 GLY B C 1
ATOM 3844 O O . GLY B 1 203 ? -1.52 7.105 16.812 1 97.81 203 GLY B O 1
ATOM 3845 N N . ARG B 1 204 ? 0.047 6.488 18.344 1 98.44 204 ARG B N 1
ATOM 3846 C CA . ARG B 1 204 ? 0.722 5.488 17.531 1 98.44 204 ARG B CA 1
ATOM 3847 C C . ARG B 1 204 ? 1.307 6.121 16.266 1 98.44 204 ARG B C 1
ATOM 3849 O O . ARG B 1 204 ? 1.289 5.508 15.195 1 98.44 204 ARG B O 1
ATOM 3856 N N . SER B 1 205 ? 1.765 7.41 16.406 1 98.81 205 SER B N 1
ATOM 3857 C CA . SER B 1 205 ? 2.559 7.98 15.328 1 98.81 205 SER B CA 1
ATOM 3858 C C . SER B 1 205 ? 3.693 7.043 14.922 1 98.81 205 SER B C 1
ATOM 3860 O O . SER B 1 205 ? 4.219 6.301 15.75 1 98.81 205 SER B O 1
ATOM 3862 N N . ILE B 1 206 ? 4.023 7.062 13.633 1 98.88 206 ILE B N 1
ATOM 3863 C CA . ILE B 1 206 ? 5.031 6.121 13.164 1 98.88 206 ILE B CA 1
ATOM 3864 C C . ILE B 1 206 ? 5.953 6.816 12.164 1 98.88 206 ILE B C 1
ATOM 3866 O O . ILE B 1 206 ? 5.5 7.621 11.344 1 98.88 206 ILE B O 1
ATOM 3870 N N . VAL B 1 207 ? 7.215 6.633 12.281 1 98.94 207 VAL B N 1
ATOM 3871 C CA . VAL B 1 207 ? 8.234 7.059 11.328 1 98.94 207 VAL B CA 1
ATOM 3872 C C . VAL B 1 207 ? 8.883 5.836 10.688 1 98.94 207 VAL B C 1
ATOM 3874 O O . VAL B 1 207 ? 9.383 4.953 11.383 1 98.94 207 VAL B O 1
ATOM 3877 N N . VAL B 1 208 ? 8.859 5.785 9.391 1 98.88 208 VAL B N 1
ATOM 3878 C CA . VAL B 1 208 ? 9.258 4.598 8.648 1 98.88 208 VAL B CA 1
ATOM 3879 C C . VAL B 1 208 ? 10.406 4.945 7.703 1 98.88 208 VAL B C 1
ATOM 3881 O O . VAL B 1 208 ? 10.422 6.02 7.102 1 98.88 208 VAL B O 1
ATOM 3884 N N . GLY B 1 209 ? 11.344 4.055 7.555 1 98.69 209 GLY B N 1
ATOM 3885 C CA . GLY B 1 209 ? 12.453 4.227 6.637 1 98.69 209 GLY B CA 1
ATOM 3886 C C . GLY B 1 209 ? 12.141 3.775 5.223 1 98.69 209 GLY B C 1
ATOM 3887 O O . GLY B 1 209 ? 11.078 3.205 4.973 1 98.69 209 GLY B O 1
ATOM 3888 N N . PRO B 1 210 ? 13.109 4.027 4.281 1 98.44 210 PRO B N 1
ATOM 3889 C CA . PRO B 1 210 ? 12.852 3.803 2.855 1 98.44 210 PRO B CA 1
ATOM 3890 C C . PRO B 1 210 ? 12.703 2.324 2.51 1 98.44 210 PRO B C 1
ATOM 3892 O O . PRO B 1 210 ? 12.281 1.986 1.4 1 98.44 210 PRO B O 1
ATOM 3895 N N . SER B 1 211 ? 12.984 1.389 3.463 1 97.75 211 SER B N 1
ATOM 3896 C CA . SER B 1 211 ? 12.789 -0.04 3.232 1 97.75 211 SER B CA 1
ATOM 3897 C C . SER B 1 211 ? 11.547 -0.552 3.953 1 97.75 211 SER B C 1
ATOM 3899 O O . SER B 1 211 ? 11.352 -1.762 4.082 1 97.75 211 SER B O 1
ATOM 3901 N N . GLY B 1 212 ? 10.797 0.366 4.469 1 98.25 212 GLY B N 1
ATOM 3902 C CA . GLY B 1 212 ? 9.609 -0.024 5.219 1 98.25 212 GLY B CA 1
ATOM 3903 C C . GLY B 1 212 ? 9.898 -0.364 6.668 1 98.25 212 GLY B C 1
ATOM 3904 O O . GLY B 1 212 ? 9.008 -0.781 7.406 1 98.25 212 GLY B O 1
ATOM 3905 N N . ASP B 1 213 ? 11.156 -0.224 7.129 1 97.94 213 ASP B N 1
ATOM 3906 C CA . ASP B 1 213 ? 11.531 -0.488 8.516 1 97.94 213 ASP B CA 1
ATOM 3907 C C . ASP B 1 213 ? 10.992 0.595 9.445 1 97.94 213 ASP B C 1
ATOM 3909 O O . ASP B 1 213 ? 11.094 1.786 9.148 1 97.94 213 ASP B O 1
ATOM 3913 N N . VAL B 1 214 ? 10.484 0.163 10.57 1 98.62 214 VAL B N 1
ATOM 3914 C CA . VAL B 1 214 ? 9.969 1.097 11.562 1 98.62 214 VAL B CA 1
ATOM 3915 C C . VAL B 1 214 ? 11.125 1.691 12.359 1 98.62 214 VAL B C 1
ATOM 3917 O O . VAL B 1 214 ? 11.758 0.998 13.164 1 98.62 214 VAL B O 1
ATOM 3920 N N . ILE B 1 215 ? 11.383 2.932 12.102 1 98.69 215 ILE B N 1
ATOM 3921 C CA . ILE B 1 215 ? 12.406 3.635 12.859 1 98.69 215 ILE B CA 1
ATOM 3922 C C . ILE B 1 215 ? 11.914 3.896 14.281 1 98.69 215 ILE B C 1
ATOM 3924 O O . ILE B 1 215 ? 12.664 3.727 15.242 1 98.69 215 ILE B O 1
ATOM 3928 N N . HIS B 1 216 ? 10.625 4.328 14.328 1 98.75 216 HIS B N 1
ATOM 3929 C CA . HIS B 1 216 ? 9.992 4.547 15.625 1 98.75 216 HIS B CA 1
ATOM 3930 C C . HIS B 1 216 ? 8.477 4.484 15.516 1 98.75 216 HIS B C 1
ATOM 3932 O O . HIS B 1 216 ? 7.898 4.945 14.531 1 98.75 216 HIS B O 1
ATOM 3938 N N . GLN B 1 217 ? 7.852 3.93 16.484 1 98.75 217 GLN B N 1
ATOM 3939 C CA . GLN B 1 217 ? 6.402 3.982 16.656 1 98.75 217 GLN B CA 1
ATOM 3940 C C . GLN B 1 217 ? 6.039 4.43 18.062 1 98.75 217 GLN B C 1
ATOM 3942 O O . GLN B 1 217 ? 6.461 3.812 19.047 1 98.75 217 GLN B O 1
ATOM 3947 N N . ALA B 1 218 ? 5.266 5.453 18.156 1 98.5 218 ALA B N 1
ATOM 3948 C CA . ALA B 1 218 ? 4.863 6 19.453 1 98.5 218 ALA B CA 1
ATOM 3949 C C . ALA B 1 218 ? 3.746 5.168 20.078 1 98.5 218 ALA B C 1
ATOM 3951 O O . ALA B 1 218 ? 3.102 4.371 19.391 1 98.5 218 ALA B O 1
ATOM 3952 N N . GLY B 1 219 ? 3.564 5.293 21.422 1 97.25 219 GLY B N 1
ATOM 3953 C CA . GLY B 1 219 ? 2.387 4.77 22.094 1 97.25 219 GLY B CA 1
ATOM 3954 C C . GLY B 1 219 ? 1.146 5.613 21.875 1 97.25 219 GLY B C 1
ATOM 3955 O O . GLY B 1 219 ? 1.027 6.289 20.844 1 97.25 219 GLY B O 1
ATOM 3956 N N . THR B 1 220 ? 0.242 5.621 22.766 1 96 220 THR B N 1
ATOM 3957 C CA . THR B 1 220 ? -1.035 6.305 22.594 1 96 220 THR B CA 1
ATOM 3958 C C . THR B 1 220 ? -1.004 7.684 23.25 1 96 220 THR B C 1
ATOM 3960 O O . THR B 1 220 ? -1.877 8.516 22.984 1 96 220 THR B O 1
ATOM 3963 N N . GLY B 1 221 ? -0.037 7.992 24.062 1 94.94 221 GLY B N 1
ATOM 3964 C CA . GLY B 1 221 ? 0.046 9.258 24.766 1 94.94 221 GLY B CA 1
ATOM 3965 C C . GLY B 1 221 ? 0.893 10.289 24.031 1 94.94 221 GLY B C 1
ATOM 3966 O O . GLY B 1 221 ? 1.299 10.078 22.891 1 94.94 221 GLY B O 1
ATOM 3967 N N . GLU B 1 222 ? 1.142 11.422 24.641 1 96.19 222 GLU B N 1
ATOM 3968 C CA . GLU B 1 222 ? 1.96 12.484 24.062 1 96.19 222 GLU B CA 1
ATOM 3969 C C . GLU B 1 222 ? 3.41 12.039 23.891 1 96.19 222 GLU B C 1
ATOM 3971 O O . GLU B 1 222 ? 3.943 11.32 24.75 1 96.19 222 GLU B O 1
ATOM 3976 N N . GLU B 1 223 ? 3.973 12.445 22.859 1 97.06 223 GLU B N 1
ATOM 3977 C CA . GLU B 1 223 ? 5.363 12.086 22.594 1 97.06 223 GLU B CA 1
ATOM 3978 C C . GLU B 1 223 ? 5.984 13.023 21.562 1 97.06 223 GLU B C 1
ATOM 3980 O O . GLU B 1 223 ? 5.324 13.422 20.609 1 97.06 223 GLU B O 1
ATOM 3985 N N . VAL B 1 224 ? 7.191 13.461 21.812 1 97.88 224 VAL B N 1
ATOM 3986 C CA . VAL B 1 224 ? 8.023 14.133 20.828 1 97.88 224 VAL B CA 1
ATOM 3987 C C . VAL B 1 224 ? 9.039 13.148 20.25 1 97.88 224 VAL B C 1
ATOM 3989 O O . VAL B 1 224 ? 9.719 12.438 21 1 97.88 224 VAL B O 1
ATOM 3992 N N . MET B 1 225 ? 9.18 13.078 18.922 1 98.44 225 MET B N 1
ATOM 3993 C CA . MET B 1 225 ? 10.023 12.086 18.266 1 98.44 225 MET B CA 1
ATOM 3994 C C . MET B 1 225 ? 11.07 12.758 17.391 1 98.44 225 MET B C 1
ATOM 3996 O O . MET B 1 225 ? 10.906 12.852 16.172 1 98.44 225 MET B O 1
ATOM 4000 N N . PRO B 1 226 ? 12.133 13.273 17.984 1 98.5 226 PRO B N 1
ATOM 4001 C CA . PRO B 1 226 ? 13.227 13.766 17.141 1 98.5 226 PRO B CA 1
ATOM 4002 C C . PRO B 1 226 ? 13.969 12.641 16.438 1 98.5 226 PRO B C 1
ATOM 4004 O O . PRO B 1 226 ? 14.523 11.75 17.078 1 98.5 226 PRO B O 1
ATOM 4007 N N . ILE B 1 227 ? 13.984 12.641 15.156 1 98.44 227 ILE B N 1
ATOM 4008 C CA . ILE B 1 227 ? 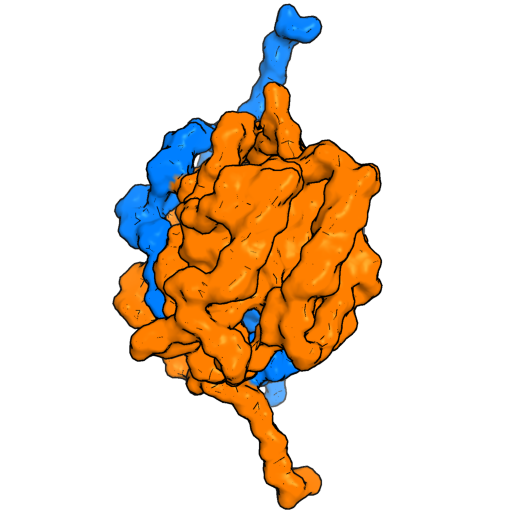14.602 11.578 14.359 1 98.44 227 ILE B CA 1
ATOM 4009 C C . ILE B 1 227 ? 15.539 12.188 13.328 1 98.44 227 ILE B C 1
ATOM 4011 O O . ILE B 1 227 ? 15.133 13.039 12.539 1 98.44 227 ILE B O 1
ATOM 4015 N N . GLU B 1 228 ? 16.781 11.812 13.391 1 98 228 GLU B N 1
ATOM 4016 C CA . GLU B 1 228 ? 17.719 12.195 12.344 1 98 228 GLU B CA 1
ATOM 4017 C C . GLU B 1 228 ? 17.609 11.273 11.133 1 98 228 GLU B C 1
ATOM 4019 O O . GLU B 1 228 ? 17.734 10.055 11.266 1 98 228 GLU B O 1
ATOM 4024 N N . VAL B 1 229 ? 17.312 11.836 10.008 1 97.5 229 VAL B N 1
ATOM 4025 C CA . VAL B 1 229 ? 17.203 11.023 8.797 1 97.5 229 VAL B CA 1
ATOM 4026 C C . VAL B 1 229 ? 18.484 11.164 7.977 1 97.5 229 VAL B C 1
ATOM 4028 O O . VAL B 1 229 ? 19.078 12.242 7.91 1 97.5 229 VAL B O 1
ATOM 4031 N N . ASP B 1 230 ? 18.922 10.094 7.438 1 97.69 230 ASP B N 1
ATOM 4032 C CA . ASP B 1 230 ? 20.016 10.031 6.469 1 97.69 230 ASP B CA 1
ATOM 4033 C C . ASP B 1 230 ? 19.484 9.906 5.043 1 97.69 230 ASP B C 1
ATOM 4035 O O . ASP B 1 230 ? 19.156 8.805 4.59 1 97.69 230 ASP B O 1
ATOM 4039 N N . ILE B 1 231 ? 19.547 11.016 4.359 1 97.81 231 ILE B N 1
ATOM 4040 C CA . ILE B 1 231 ? 18.922 11.055 3.043 1 97.81 231 ILE B CA 1
ATOM 4041 C C . ILE B 1 231 ? 19.688 10.164 2.074 1 97.81 231 ILE B C 1
ATOM 4043 O O . ILE B 1 231 ? 19.125 9.664 1.098 1 97.81 231 ILE B O 1
ATOM 4047 N N . SER B 1 232 ? 20.906 9.953 2.34 1 97.12 232 SER B N 1
ATOM 4048 C CA . SER B 1 232 ? 21.703 9.094 1.482 1 97.12 232 SER B CA 1
ATOM 4049 C C . SER B 1 232 ? 21.156 7.668 1.459 1 97.12 232 SER B C 1
ATOM 4051 O O . SER B 1 232 ? 21.328 6.949 0.472 1 97.12 232 SER B O 1
ATOM 4053 N N . ARG B 1 233 ? 20.516 7.309 2.529 1 96.88 233 ARG B N 1
ATOM 4054 C CA . ARG B 1 233 ? 19.906 5.988 2.57 1 96.88 233 ARG B CA 1
ATOM 4055 C C . ARG B 1 233 ? 18.844 5.844 1.485 1 96.88 233 ARG B C 1
ATOM 4057 O O . ARG B 1 233 ? 18.766 4.805 0.824 1 96.88 233 ARG B O 1
ATOM 4064 N N . VAL B 1 234 ? 18.047 6.871 1.295 1 98.06 234 VAL B N 1
ATOM 4065 C CA . VAL B 1 234 ? 17.016 6.875 0.261 1 98.06 234 VAL B CA 1
ATOM 4066 C C . VAL B 1 234 ? 17.656 6.75 -1.115 1 98.06 234 VAL B C 1
ATOM 4068 O O . VAL B 1 234 ? 17.266 5.902 -1.921 1 98.06 234 VAL B O 1
ATOM 4071 N N . ARG B 1 235 ? 18.625 7.586 -1.329 1 96.94 235 ARG B N 1
ATOM 4072 C CA . ARG B 1 235 ? 19.281 7.633 -2.631 1 96.94 235 ARG B CA 1
ATOM 4073 C C . ARG B 1 235 ? 19.984 6.312 -2.936 1 96.94 235 ARG B C 1
ATOM 4075 O O . ARG B 1 235 ? 19.938 5.828 -4.07 1 96.94 235 ARG B O 1
ATOM 4082 N N . ARG B 1 236 ? 20.562 5.715 -1.881 1 95.75 236 ARG B N 1
ATOM 4083 C CA . ARG B 1 236 ? 21.219 4.422 -2.041 1 95.75 236 ARG B CA 1
ATOM 4084 C C . ARG B 1 236 ? 20.219 3.326 -2.367 1 95.75 236 ARG B C 1
ATOM 4086 O O . ARG B 1 236 ? 20.438 2.506 -3.258 1 95.75 236 ARG B O 1
ATOM 4093 N N . GLU B 1 237 ? 19.109 3.307 -1.723 1 96.19 237 GLU B N 1
ATOM 4094 C CA . GLU B 1 237 ? 18.078 2.297 -1.947 1 96.19 237 GLU B CA 1
ATOM 4095 C C . GLU B 1 237 ? 17.422 2.467 -3.318 1 96.19 237 GLU B C 1
ATOM 4097 O O . GLU B 1 237 ? 17.031 1.483 -3.951 1 96.19 237 GLU B O 1
ATOM 4102 N N . ARG B 1 238 ? 17.281 3.705 -3.76 1 97.75 238 ARG B N 1
ATOM 4103 C CA . ARG B 1 238 ? 16.719 3.941 -5.086 1 97.75 238 ARG B CA 1
ATOM 4104 C C . ARG B 1 238 ? 17.703 3.533 -6.176 1 97.75 238 ARG B C 1
ATOM 4106 O O . ARG B 1 238 ? 17.312 3.131 -7.27 1 97.75 238 ARG B O 1
ATOM 4113 N N . GLU B 1 239 ? 18.969 3.629 -5.832 1 95.75 239 GLU B N 1
ATOM 4114 C CA . GLU B 1 239 ? 20.016 3.266 -6.785 1 95.75 239 GLU B CA 1
ATOM 4115 C C . GLU B 1 239 ? 20.172 1.75 -6.875 1 95.75 239 GLU B C 1
ATOM 4117 O O . GLU B 1 239 ? 20.188 1.187 -7.973 1 95.75 239 GLU B O 1
ATOM 4122 N N . THR B 1 240 ? 20.25 1.064 -5.688 1 95 240 THR B N 1
ATOM 4123 C CA . THR B 1 240 ? 20.688 -0.324 -5.68 1 95 240 THR B CA 1
ATOM 4124 C C . THR B 1 240 ? 19.531 -1.263 -5.34 1 95 240 THR B C 1
ATOM 4126 O O . THR B 1 240 ? 19.672 -2.484 -5.445 1 95 240 THR B O 1
ATOM 4129 N N . GLY B 1 241 ? 18.453 -0.701 -4.977 1 95.5 241 GLY B N 1
ATOM 4130 C CA . GLY B 1 241 ? 17.297 -1.494 -4.578 1 95.5 241 GLY B CA 1
ATOM 4131 C C . GLY B 1 241 ? 17.062 -1.494 -3.076 1 95.5 241 GLY B C 1
ATOM 4132 O O . GLY B 1 241 ? 17.984 -1.237 -2.301 1 95.5 241 GLY B O 1
ATOM 4133 N N . LEU B 1 242 ? 15.805 -1.769 -2.699 1 95.31 242 LEU B N 1
ATOM 4134 C CA . LEU B 1 242 ? 15.453 -1.922 -1.293 1 95.31 242 LEU B CA 1
ATOM 4135 C C . LEU B 1 242 ? 16.234 -3.07 -0.657 1 95.31 242 LEU B C 1
ATOM 4137 O O . LEU B 1 242 ? 16.016 -4.234 -1.009 1 95.31 242 LEU B O 1
ATOM 4141 N N . ARG B 1 243 ? 17.156 -2.725 0.231 1 93.44 243 ARG B N 1
ATOM 4142 C CA . ARG B 1 243 ? 18.062 -3.684 0.851 1 93.44 243 ARG B CA 1
ATOM 4143 C C . ARG B 1 243 ? 18.875 -4.422 -0.202 1 93.44 243 ARG B C 1
ATOM 4145 O O . ARG B 1 243 ? 19.172 -5.605 -0.044 1 93.44 243 ARG B O 1
ATOM 4152 N N . GLY B 1 244 ? 19.062 -3.781 -1.277 1 93.5 244 GLY B N 1
ATOM 4153 C CA . GLY B 1 244 ? 19.859 -4.344 -2.354 1 93.5 244 GLY B CA 1
ATOM 4154 C C . GLY B 1 244 ? 19.094 -5.336 -3.209 1 93.5 244 GLY B C 1
ATOM 4155 O O . GLY B 1 244 ? 19.688 -6.145 -3.92 1 93.5 244 GLY B O 1
ATOM 4156 N N . LEU B 1 245 ? 17.781 -5.301 -3.094 1 96 245 LEU B N 1
ATOM 4157 C CA . LEU B 1 245 ? 16.938 -6.281 -3.764 1 96 245 LEU B CA 1
ATOM 4158 C C . LEU B 1 245 ? 16.047 -5.613 -4.805 1 96 245 LEU B C 1
ATOM 4160 O O . LEU B 1 245 ? 16.531 -5.066 -5.789 1 96 245 LEU B O 1
ATOM 4164 N N . GLY B 1 246 ? 14.781 -5.594 -4.566 1 94.81 246 GLY B N 1
ATOM 4165 C CA . GLY B 1 246 ? 13.836 -5.023 -5.516 1 94.81 246 GLY B CA 1
ATOM 4166 C C . GLY B 1 246 ? 14.047 -3.537 -5.746 1 94.81 246 GLY B C 1
ATOM 4167 O O . GLY B 1 246 ? 14.414 -2.809 -4.82 1 94.81 246 GLY B O 1
ATOM 4168 N N . GLN B 1 247 ? 13.867 -3.098 -6.969 1 97.69 247 GLN B N 1
ATOM 4169 C CA . GLN B 1 247 ? 13.984 -1.703 -7.375 1 97.69 247 GLN B CA 1
ATOM 4170 C C . GLN B 1 247 ? 12.656 -1.164 -7.902 1 97.69 247 GLN B C 1
ATOM 4172 O O . GLN B 1 247 ? 12.523 -0.904 -9.102 1 97.69 247 GLN B O 1
ATOM 4177 N N . PRO B 1 248 ? 11.711 -0.945 -6.977 1 98.19 248 PRO B N 1
ATOM 4178 C CA . PRO B 1 248 ? 10.312 -0.742 -7.359 1 98.19 248 PRO B CA 1
ATOM 4179 C C . PRO B 1 248 ? 10.109 0.501 -8.219 1 98.19 248 PRO B C 1
ATOM 4181 O O . PRO B 1 248 ? 9.344 0.467 -9.188 1 98.19 248 PRO B O 1
ATOM 4184 N N . LEU B 1 249 ? 10.812 1.636 -7.934 1 98.25 249 LEU B N 1
ATOM 4185 C CA . LEU B 1 249 ? 10.602 2.844 -8.727 1 98.25 249 LEU B CA 1
ATOM 4186 C C . LEU B 1 249 ? 11.141 2.664 -10.141 1 98.25 249 LEU B C 1
ATOM 4188 O O . LEU B 1 249 ? 10.539 3.146 -11.102 1 98.25 249 LEU B O 1
ATOM 4192 N N . LYS B 1 250 ? 12.242 1.973 -10.258 1 97.81 250 LYS B N 1
ATOM 4193 C CA . LYS B 1 250 ? 12.781 1.698 -11.586 1 97.81 250 LYS B CA 1
ATOM 4194 C C . LYS B 1 250 ? 11.891 0.722 -12.352 1 97.81 250 LYS B C 1
ATOM 4196 O O . LYS B 1 250 ? 11.656 0.894 -13.547 1 97.81 250 LYS B O 1
ATOM 4201 N N . SER B 1 251 ? 11.453 -0.316 -11.617 1 97.88 251 SER B N 1
ATOM 4202 C CA . SER B 1 251 ? 10.531 -1.263 -12.234 1 97.88 251 SER B CA 1
ATOM 4203 C C . SER B 1 251 ? 9.242 -0.573 -12.672 1 97.88 251 SER B C 1
ATOM 4205 O O . SER B 1 251 ? 8.695 -0.885 -13.734 1 97.88 251 SER B O 1
ATOM 4207 N N . PHE B 1 252 ? 8.781 0.365 -11.867 1 98.12 252 PHE B N 1
ATOM 4208 C CA . PHE B 1 252 ? 7.594 1.132 -12.227 1 98.12 252 PHE B CA 1
ATOM 4209 C C . PHE B 1 252 ? 7.848 1.965 -13.477 1 98.12 252 PHE B C 1
ATOM 4211 O O . PHE B 1 252 ? 7.02 1.989 -14.391 1 98.12 252 PHE B O 1
ATOM 4218 N N . ARG B 1 253 ? 8.93 2.627 -13.508 1 96.88 253 ARG B N 1
ATOM 4219 C CA . ARG B 1 253 ? 9.336 3.449 -14.641 1 96.88 253 ARG B CA 1
ATOM 4220 C C . ARG B 1 253 ? 9.383 2.627 -15.93 1 96.88 253 ARG B C 1
ATOM 4222 O O . ARG B 1 253 ? 8.93 3.082 -16.984 1 96.88 253 ARG B O 1
ATOM 4229 N N . ASP B 1 254 ? 9.891 1.399 -15.805 1 95.94 254 ASP B N 1
ATOM 4230 C CA . ASP B 1 254 ? 10.18 0.579 -16.969 1 95.94 254 ASP B CA 1
ATOM 4231 C C . ASP B 1 254 ? 9.016 -0.356 -17.297 1 95.94 254 ASP B C 1
ATOM 4233 O O . ASP B 1 254 ? 9.156 -1.282 -18.094 1 95.94 254 ASP B O 1
ATOM 4237 N N . ARG B 1 255 ? 7.883 -0.158 -16.688 1 96 255 ARG B N 1
ATOM 4238 C CA . ARG B 1 255 ? 6.77 -1.096 -16.797 1 96 255 ARG B CA 1
ATOM 4239 C C . ARG B 1 255 ? 6.262 -1.184 -18.234 1 96 255 ARG B C 1
ATOM 4241 O O . ARG B 1 255 ? 6.234 -0.18 -18.953 1 96 255 ARG B O 1
ATOM 4248 N N . ALA B 1 256 ? 5.762 -2.412 -18.578 1 95.19 256 ALA B N 1
ATOM 4249 C CA . ALA B 1 256 ? 5.148 -2.629 -19.891 1 95.19 256 ALA B CA 1
ATOM 4250 C C . ALA B 1 256 ? 3.639 -2.416 -19.828 1 95.19 256 ALA B C 1
ATOM 4252 O O . ALA B 1 256 ? 3.02 -2.043 -20.828 1 95.19 256 ALA B O 1
ATOM 4253 N N . VAL B 1 257 ? 3.08 -2.641 -18.672 1 95.5 257 VAL B N 1
ATOM 4254 C CA . VAL B 1 257 ? 1.63 -2.609 -18.516 1 95.5 257 VAL B CA 1
ATOM 4255 C C . VAL B 1 257 ? 1.135 -1.167 -18.578 1 95.5 257 VAL B C 1
ATOM 4257 O O . VAL B 1 257 ? 1.781 -0.259 -18.047 1 95.5 257 VAL B O 1
ATOM 4260 N N . ASP B 1 258 ? 0.025 -0.978 -19.25 1 92.69 258 ASP B N 1
ATOM 4261 C CA . ASP B 1 258 ? -0.718 0.278 -19.219 1 92.69 258 ASP B CA 1
ATOM 4262 C C . ASP B 1 258 ? -1.851 0.223 -18.188 1 92.69 258 ASP B C 1
ATOM 4264 O O . ASP B 1 258 ? -2.734 -0.631 -18.281 1 92.69 258 ASP B O 1
ATOM 4268 N N . PHE B 1 259 ? -1.8 1.094 -17.281 1 94.31 259 PHE B N 1
ATOM 4269 C CA . PHE B 1 259 ? -2.875 1.158 -16.297 1 94.31 259 PHE B CA 1
ATOM 4270 C C . PHE B 1 259 ? -4.031 2.004 -16.812 1 94.31 259 PHE B C 1
ATOM 4272 O O . PHE B 1 259 ? -4.188 3.16 -16.406 1 94.31 259 PHE B O 1
ATOM 4279 N N . SER B 1 260 ? -4.906 1.421 -17.578 1 92.69 260 SER B N 1
ATOM 4280 C CA . SER B 1 260 ? -5.996 2.115 -18.25 1 92.69 260 SER B CA 1
ATOM 4281 C C . SER B 1 260 ? -6.996 2.686 -17.25 1 92.69 260 SER B C 1
ATOM 4283 O O . SER B 1 260 ? -7.723 3.629 -17.562 1 92.69 260 SER B O 1
ATOM 4285 N N . LEU B 1 261 ? -6.969 2.115 -16.062 1 94.38 261 LEU B N 1
ATOM 4286 C CA . LEU B 1 261 ? -7.844 2.59 -15 1 94.38 261 LEU B CA 1
ATOM 4287 C C . LEU B 1 261 ? -7.66 4.086 -14.773 1 94.38 261 LEU B C 1
ATOM 4289 O O . LEU B 1 261 ? -8.633 4.805 -14.531 1 94.38 261 LEU B O 1
ATOM 4293 N N . TYR B 1 262 ? -6.465 4.59 -14.938 1 94.25 262 TYR B N 1
ATOM 4294 C CA . TYR B 1 262 ? -6.145 5.969 -14.578 1 94.25 262 TYR B CA 1
ATOM 4295 C C . TYR B 1 262 ? -6.324 6.895 -15.773 1 94.25 262 TYR B C 1
ATOM 4297 O O . TYR B 1 262 ? -6.156 8.109 -15.656 1 94.25 262 TYR B O 1
ATOM 4305 N N . ARG B 1 263 ? -6.676 6.32 -16.922 1 88.19 263 ARG B N 1
ATOM 4306 C CA . ARG B 1 263 ? -6.898 7.121 -18.125 1 88.19 263 ARG B CA 1
ATOM 4307 C C . ARG B 1 263 ? -8.383 7.391 -18.328 1 88.19 263 ARG B C 1
ATOM 4309 O O . ARG B 1 263 ? -8.766 8.094 -19.266 1 88.19 263 ARG B O 1
ATOM 4316 N N . SER B 1 264 ? -9.094 6.754 -17.516 1 85 264 SER B N 1
ATOM 4317 C CA . SER B 1 264 ? -10.539 6.965 -17.625 1 85 264 SER B CA 1
ATOM 4318 C C . SER B 1 264 ? -10.898 8.438 -17.453 1 85 264 SER B C 1
ATOM 4320 O O . SER B 1 264 ? -10.344 9.117 -16.594 1 85 264 SER B O 1
ATOM 4322 N N . GLU B 1 265 ? -11.773 8.867 -18.234 1 80.94 265 GLU B N 1
ATOM 4323 C CA . GLU B 1 265 ? -12.195 10.266 -18.188 1 80.94 265 GLU B CA 1
ATOM 4324 C C . GLU B 1 265 ? -12.914 10.594 -16.875 1 80.94 265 GLU B C 1
ATOM 4326 O O . GLU B 1 265 ? -12.781 11.695 -16.359 1 80.94 265 GLU B O 1
ATOM 4331 N N . THR B 1 266 ? -13.625 9.57 -16.359 1 80.19 266 THR B N 1
ATOM 4332 C CA . THR B 1 266 ? -14.391 9.797 -15.148 1 80.19 266 THR B CA 1
ATOM 4333 C C . THR B 1 266 ? -13.594 9.367 -13.922 1 80.19 266 THR B C 1
ATOM 4335 O O . THR B 1 266 ? -14.008 9.602 -12.781 1 80.19 266 THR B O 1
ATOM 4338 N N . GLY B 1 267 ? -12.43 8.797 -14.18 1 81.44 267 GLY B N 1
ATOM 4339 C CA . GLY B 1 267 ? -11.672 8.258 -13.062 1 81.44 267 GLY B CA 1
ATOM 4340 C C . GLY B 1 267 ? -12.305 7.02 -12.445 1 81.44 267 GLY B C 1
ATOM 4341 O O . GLY B 1 267 ? -11.891 6.562 -11.383 1 81.44 267 GLY B O 1
ATOM 4342 N N . SER B 1 268 ? -13.312 6.508 -13.094 1 92.06 268 SER B N 1
ATOM 4343 C CA . SER B 1 268 ? -14.07 5.379 -12.57 1 92.06 268 SER B CA 1
ATOM 4344 C C . SER B 1 268 ? -13.984 4.176 -13.508 1 92.06 268 SER B C 1
ATOM 4346 O O . SER B 1 268 ? -13.117 4.125 -14.375 1 92.06 268 SER B O 1
ATOM 4348 N N . SER B 1 269 ? -14.617 3.084 -13.172 1 94.88 269 SER B N 1
ATOM 4349 C CA . SER B 1 269 ? -14.797 1.868 -13.961 1 94.88 269 SER B CA 1
ATOM 4350 C C . SER B 1 269 ? -16.234 1.356 -13.867 1 94.88 269 SER B C 1
ATOM 4352 O O . SER B 1 269 ? -17 1.792 -13.008 1 94.88 269 SER B O 1
ATOM 4354 N N . PRO B 1 270 ? -16.594 0.452 -14.852 1 95.25 270 PRO B N 1
ATOM 4355 C CA . PRO B 1 270 ? -17.953 -0.088 -14.781 1 95.25 270 PRO B CA 1
ATOM 4356 C C . PRO B 1 270 ? -18.297 -0.678 -13.414 1 95.25 270 PRO B C 1
ATOM 4358 O O . PRO B 1 270 ? -19.391 -0.463 -12.898 1 95.25 270 PRO B O 1
ATOM 4361 N N . PHE B 1 271 ? -17.406 -1.263 -12.836 1 97.19 271 PHE B N 1
ATOM 4362 C CA . PHE B 1 271 ? -17.688 -1.835 -11.523 1 97.19 271 PHE B CA 1
ATOM 4363 C C . PHE B 1 271 ? -17.781 -0.743 -10.461 1 97.19 271 PHE B C 1
ATOM 4365 O O . PHE B 1 271 ? -18.703 -0.737 -9.648 1 97.19 271 PHE B O 1
ATOM 4372 N N . LEU B 1 272 ? -16.781 0.139 -10.438 1 97.38 272 LEU B N 1
ATOM 4373 C CA . LEU B 1 272 ? -16.781 1.192 -9.43 1 97.38 272 LEU B CA 1
ATOM 4374 C C . LEU B 1 272 ? -18.094 1.962 -9.445 1 97.38 272 LEU B C 1
ATOM 4376 O O . LEU B 1 272 ? -18.578 2.398 -8.398 1 97.38 272 LEU B O 1
ATOM 4380 N N . ASP B 1 273 ? -18.672 2.068 -10.594 1 96.38 273 ASP B N 1
ATOM 4381 C CA . ASP B 1 273 ? -19.922 2.809 -10.758 1 96.38 273 ASP B CA 1
ATOM 4382 C C . ASP B 1 273 ? -21.078 2.098 -10.055 1 96.38 273 ASP B C 1
ATOM 4384 O O . ASP B 1 273 ? -22.125 2.693 -9.82 1 96.38 273 ASP B O 1
ATOM 4388 N N . THR B 1 274 ? -20.875 0.799 -9.672 1 96.75 274 THR B N 1
ATOM 4389 C CA . THR B 1 274 ? -21.953 0.029 -9.062 1 96.75 274 THR B CA 1
ATOM 4390 C C . THR B 1 274 ? -21.953 0.204 -7.547 1 96.75 274 THR B C 1
ATOM 4392 O O . THR B 1 274 ? -22.891 -0.227 -6.867 1 96.75 274 THR B O 1
ATOM 4395 N N . LEU B 1 275 ? -20.938 0.789 -6.848 1 96.25 275 LEU B N 1
ATOM 4396 C CA . LEU B 1 275 ? -20.719 0.804 -5.406 1 96.25 275 LEU B CA 1
ATOM 4397 C C . LEU B 1 275 ? -21.703 1.749 -4.719 1 96.25 275 LEU B C 1
ATOM 4399 O O . LEU B 1 275 ? -21.781 1.794 -3.49 1 96.25 275 LEU B O 1
ATOM 4403 N N . GLY B 1 276 ? -22.547 2.438 -5.359 1 94.56 276 GLY B N 1
ATOM 4404 C CA . GLY B 1 276 ? -23.469 3.369 -4.719 1 94.56 276 GLY B CA 1
ATOM 4405 C C . GLY B 1 276 ? -22.781 4.637 -4.238 1 94.56 276 GLY B C 1
ATOM 4406 O O . GLY B 1 276 ? -21.578 4.82 -4.449 1 94.56 276 GLY B O 1
ATOM 4407 N N . PRO B 1 277 ? -23.484 5.504 -3.5 1 94.62 277 PRO B N 1
ATOM 4408 C CA . PRO B 1 277 ? -22.922 6.785 -3.068 1 94.62 277 PRO B CA 1
ATOM 4409 C C . PRO B 1 277 ? -22.094 6.668 -1.788 1 94.62 277 PRO B C 1
ATOM 4411 O O . PRO B 1 277 ? -22.25 5.699 -1.039 1 94.62 277 PRO B O 1
ATOM 4414 N N . LEU B 1 278 ? -21.234 7.562 -1.55 1 95.19 278 LEU B N 1
ATOM 4415 C CA . LEU B 1 278 ? -20.625 7.754 -0.244 1 95.19 278 LEU B CA 1
ATOM 4416 C C . LEU B 1 278 ? -21.656 8.133 0.803 1 95.19 278 LEU B C 1
ATOM 4418 O O . LEU B 1 278 ? -22.297 9.188 0.699 1 95.19 278 LEU B O 1
ATOM 4422 N N . ALA B 1 279 ? -21.859 7.246 1.77 1 94.31 279 ALA B N 1
ATOM 4423 C CA . ALA B 1 279 ? -22.891 7.484 2.781 1 94.31 279 ALA B CA 1
ATOM 4424 C C . ALA B 1 279 ? -22.5 6.867 4.117 1 94.31 279 ALA B C 1
ATOM 4426 O O . ALA B 1 279 ? -21.922 5.777 4.16 1 94.31 279 ALA B O 1
ATOM 4427 N N . LYS B 1 280 ? -22.859 7.582 5.156 1 93.5 280 LYS B N 1
ATOM 4428 C CA . LYS B 1 280 ? -22.688 7 6.484 1 93.5 280 LYS B CA 1
ATOM 4429 C C . LYS B 1 280 ? -23.656 5.848 6.719 1 93.5 280 LYS B C 1
ATOM 4431 O O . LYS B 1 280 ? -24.812 5.914 6.297 1 93.5 280 LYS B O 1
ATOM 4436 N N . PRO B 1 281 ? -23.188 4.785 7.434 1 89.62 281 PRO B N 1
ATOM 4437 C CA . PRO B 1 281 ? -24.172 3.771 7.836 1 89.62 281 PRO B CA 1
ATOM 4438 C C . PRO B 1 281 ? -25.297 4.348 8.695 1 89.62 281 PRO B C 1
ATOM 4440 O O . PRO B 1 281 ? -25.062 5.242 9.508 1 89.62 281 PRO B O 1
ATOM 4443 N N . VAL B 1 282 ? -26.469 3.814 8.414 1 88.88 282 VAL B N 1
ATOM 4444 C CA . VAL B 1 282 ? -27.641 4.301 9.141 1 88.88 282 VAL B CA 1
ATOM 4445 C C . VAL B 1 282 ? -28.234 3.176 9.984 1 88.88 282 VAL B C 1
ATOM 4447 O O . VAL B 1 282 ? -28.109 2 9.633 1 88.88 282 VAL B O 1
ATOM 4450 N N . ARG B 1 283 ? -28.812 3.611 11.086 1 88.38 283 ARG B N 1
ATOM 4451 C CA . ARG B 1 283 ? -29.469 2.652 11.961 1 88.38 283 ARG B CA 1
ATOM 4452 C C . ARG B 1 283 ? -30.75 2.111 11.312 1 88.38 283 ARG B C 1
ATOM 4454 O O . ARG B 1 283 ? -31.5 2.863 10.688 1 88.38 283 ARG B O 1
ATOM 4461 N N . ALA B 1 284 ? -30.812 0.691 11.477 1 79.75 284 ALA B N 1
ATOM 4462 C CA . ALA B 1 284 ? -32.062 0.076 11.016 1 79.75 284 ALA B CA 1
ATOM 4463 C C . ALA B 1 284 ? -33.25 0.542 11.852 1 79.75 284 ALA B C 1
ATOM 4465 O O . ALA B 1 284 ? -33.094 0.876 13.031 1 79.75 284 ALA B O 1
ATOM 4466 N N . ASN B 1 285 ? -34.312 0.584 11.125 1 83.5 285 ASN B N 1
ATOM 4467 C CA . ASN B 1 285 ? -35.5 0.904 11.867 1 83.5 285 ASN B CA 1
ATOM 4468 C C . ASN B 1 285 ? -35.781 -0.117 12.969 1 83.5 285 ASN B C 1
ATOM 4470 O O . ASN B 1 285 ? -35.656 -1.322 12.75 1 83.5 285 ASN B O 1
ATOM 4474 N N . VAL B 1 286 ? -36.031 0.441 14.25 1 85.56 286 VAL B N 1
ATOM 4475 C CA . VAL B 1 286 ? -36.188 -0.402 15.43 1 85.56 286 VAL B CA 1
ATOM 4476 C C . VAL B 1 286 ? -37.281 -1.44 15.164 1 85.56 286 VAL B C 1
ATOM 4478 O O . VAL B 1 286 ? -37.219 -2.555 15.688 1 85.56 286 VAL B O 1
ATOM 4481 N N . GLU B 1 287 ? -38.125 -1.107 14.289 1 85.06 287 GLU B N 1
ATOM 4482 C CA . GLU B 1 287 ? -39.25 -2.002 14.016 1 85.06 287 GLU B CA 1
ATOM 4483 C C . GLU B 1 287 ? -38.781 -3.234 13.234 1 85.06 287 GLU B C 1
ATOM 4485 O O . GLU B 1 287 ? -39.5 -4.23 13.164 1 85.06 287 GLU B O 1
ATOM 4490 N N . GLU B 1 288 ? -37.594 -3.111 12.82 1 77.38 288 GLU B N 1
ATOM 4491 C CA . GLU B 1 288 ? -37.125 -4.184 11.945 1 77.38 288 GLU B CA 1
ATOM 4492 C C . GLU B 1 288 ? -36.438 -5.293 12.758 1 77.38 288 GLU B C 1
ATOM 4494 O O . GLU B 1 288 ? -36.188 -6.371 12.227 1 77.38 288 GLU B O 1
ATOM 4499 N N . TYR B 1 289 ? -35.938 -5.148 13.906 1 70.12 289 TYR B N 1
ATOM 4500 C CA . TYR B 1 289 ? -35.375 -6.23 14.703 1 70.12 289 TYR B CA 1
ATOM 4501 C C . TYR B 1 289 ? -36.125 -6.371 16.031 1 70.12 289 TYR B C 1
ATOM 4503 O O . TYR B 1 289 ? -36.625 -5.391 16.562 1 70.12 289 TYR B O 1
#

Secondary structure (DSSP, 8-state):
--EEEEEEEE-EE-SSS--HHHHHHHHHHHHHH-TT--EEE--TTTTT-S-GGG-B-SS-HHHHHHHHHHHHHT-EEE---EEEEETTEEEEEEEEE-TTS-EEEEEE-SS--TTTTTTEEPP----EEEETTTEEEEE--GGGGGSHHHHHHHHHTT-SEEEEE----STTHHHHHHHHHHHHHHHTSEEEEE--EETT-----EEE-TTS-EEEE--SS-EEEEEEEEHHHHHHHHHH-GGGS--HHHHHHT-----GGGG-SSS--TTGGGS-------PPPGGG-/--EEEEEEEE-EE-SSS--HHHHHHHHHHHHHH-TT--EEE--TTTTT-S-GGG-B-SS-HHHHHHHHHHHHHT-EEE---EEEEETTEEEEEEEEE-TTS-EEEEEE-SS--TTTTTTEEPP----EEEETTTEEEEE--GGGGGSHHHHHHHHHTT-SEEEEE----STTHHHHHHHHHHHHHHHTSEEEEE--EETT-----EEE-TTS-EEEE--SS-EEEEEEEEHHHHHHHHHH-GGGS--HHHHHHT-----GGGG-SSS--TTGGGS-------PPPGGG-

Sequence (578 aa):
MSYFTIAGVQMHALHHGDNTEAMRHRIDALMGRFPQVQMVLFSELMPLGASPHHAQPMPSSAEALFCQIAEQHRIWLIPGSMFERTEDGIFNTLSVINPHGQVVSRFRKMFPFRPYEAGVESGTEFVTFDVPNVARFGVSICYDMWFPETTRTLAAMGAEVILHPTMTDTIDRDIELSIARTNAAVNQCYFFDINGAGALGNGRSIVVGPSGDVIHQAGTGEEVMPIEVDISRVRRERETGLRGLGQPLKSFRDRAVDFSLYRSETGSSPFLDTLGPLAKPVRANVEEYMSYFTIAGVQMHALHHGDNTEAMRHRIDALMGRFPQVQMVLFSELMPLGASPHHAQPMPSSAEALFCQIAEQHRIWLIPGSMFERTEDGIFNTLSVINPHGQVVSRFRKMFPFRPYEAGVESGTEFVTFDVPNVARFGVSICYDMWFPETTRTLAAMGAEVILHPTMTDTIDRDIELSIARTNAAVNQCYFFDINGAGALGNGRSIVVGPSGDVIHQAGTGEEVMPIEVDISRVRRERETGLRGLGQPLKSFRDRAVDFSLYRSETGSSPFLDTLGPLAKPVRANVEEY

pLDDT: mean 95.71, std 5.91, range [53.78, 98.94]